Protein AF-A0A4S2FXP1-F1 (afdb_monomer_lite)

Organism: NCBI:txid1796646

Structure (mmCIF, N/CA/C/O backbone):
data_AF-A0A4S2FXP1-F1
#
_entry.id   AF-A0A4S2FXP1-F1
#
loop_
_atom_site.group_PDB
_atom_site.id
_atom_site.type_symbol
_atom_site.label_atom_id
_atom_site.label_alt_id
_atom_site.label_comp_id
_atom_site.label_asym_id
_atom_site.label_entity_id
_atom_site.label_seq_id
_atom_site.pdbx_PDB_ins_code
_atom_site.Cartn_x
_atom_site.Cartn_y
_atom_site.Cartn_z
_atom_site.occupancy
_atom_site.B_iso_or_equiv
_atom_site.auth_seq_id
_atom_site.auth_comp_id
_atom_site.auth_asym_id
_atom_site.auth_atom_id
_atom_site.pdbx_PDB_model_num
ATOM 1 N N . MET A 1 1 ? -65.876 -69.944 159.412 1.00 38.69 1 MET A N 1
ATOM 2 C CA . MET A 1 1 ? -66.124 -71.383 159.652 1.00 38.69 1 MET A CA 1
ATOM 3 C C . MET A 1 1 ? -67.218 -71.540 160.700 1.00 38.69 1 MET A C 1
ATOM 5 O O . MET A 1 1 ? -67.035 -71.087 161.816 1.00 38.69 1 MET A O 1
ATOM 9 N N . SER A 1 2 ? -68.336 -72.150 160.326 1.00 41.06 2 SER A N 1
ATOM 10 C CA . SER A 1 2 ? -69.217 -72.990 161.157 1.00 41.06 2 SER A CA 1
ATOM 11 C C . SER A 1 2 ? -70.083 -73.707 160.115 1.00 41.06 2 SER A C 1
ATOM 13 O O . SER A 1 2 ? -71.030 -73.124 159.607 1.00 41.06 2 SER A O 1
ATOM 15 N N . LEU A 1 3 ? -69.595 -74.733 159.412 1.00 50.16 3 LEU A N 1
ATOM 16 C CA . LEU A 1 3 ? -69.345 -76.133 159.806 1.00 50.16 3 LEU A CA 1
ATOM 17 C C . LEU A 1 3 ? -70.567 -76.917 160.323 1.00 50.16 3 LEU A C 1
ATOM 19 O O . LEU A 1 3 ? -70.464 -78.132 160.424 1.00 50.16 3 LEU A O 1
ATOM 23 N N . PHE A 1 4 ? -71.744 -76.296 160.492 1.00 61.59 4 PHE A N 1
ATOM 24 C CA . PHE A 1 4 ? -72.989 -77.024 160.776 1.00 61.59 4 PHE A CA 1
ATOM 25 C C . PHE A 1 4 ? -74.167 -76.448 159.978 1.00 61.59 4 PHE A C 1
ATOM 27 O O . PHE A 1 4 ? -74.648 -75.352 160.263 1.00 61.59 4 PHE A O 1
ATOM 34 N N . LYS A 1 5 ? -74.625 -77.195 158.965 1.00 62.97 5 LYS A N 1
ATOM 35 C CA . LYS A 1 5 ? -75.910 -76.973 158.288 1.00 62.97 5 LYS A CA 1
ATOM 36 C C . LYS A 1 5 ? -76.929 -77.916 158.926 1.00 62.97 5 LYS A C 1
ATOM 38 O O . LYS A 1 5 ? -76.860 -79.120 158.704 1.00 62.97 5 LYS A O 1
ATOM 43 N N . ASN A 1 6 ? -77.840 -77.358 159.719 1.00 67.88 6 ASN A N 1
ATOM 44 C CA . ASN A 1 6 ? -78.948 -78.101 160.310 1.00 67.88 6 ASN A CA 1
ATOM 45 C C . ASN A 1 6 ? -80.221 -77.797 159.521 1.00 67.88 6 ASN A C 1
ATOM 47 O O . ASN A 1 6 ? -80.670 -76.652 159.509 1.00 67.88 6 ASN A O 1
ATOM 51 N N . ASP A 1 7 ? -80.798 -78.817 158.893 1.00 77.44 7 ASP A N 1
ATOM 52 C CA . ASP A 1 7 ? -82.144 -78.734 158.331 1.00 77.44 7 ASP A CA 1
ATOM 53 C C . ASP A 1 7 ? -83.151 -79.149 159.414 1.00 77.44 7 ASP A C 1
ATOM 55 O O . ASP A 1 7 ? -83.096 -80.263 159.936 1.00 77.44 7 ASP A O 1
ATOM 59 N N . ILE A 1 8 ? -84.066 -78.243 159.769 1.00 80.69 8 ILE A N 1
ATOM 60 C CA . ILE A 1 8 ? -85.174 -78.519 160.692 1.00 80.69 8 ILE A CA 1
ATOM 61 C C . ILE A 1 8 ? -86.424 -78.760 159.848 1.00 80.69 8 ILE A C 1
ATOM 63 O O . ILE A 1 8 ? -86.896 -77.857 159.163 1.00 80.69 8 ILE A O 1
ATOM 67 N N . GLN A 1 9 ? -86.959 -79.978 159.893 1.00 80.44 9 GLN A N 1
ATOM 68 C CA . GLN A 1 9 ? -88.244 -80.318 159.281 1.00 80.44 9 GLN A CA 1
ATOM 69 C C . GLN A 1 9 ? -89.353 -80.219 160.337 1.00 80.44 9 GLN A C 1
ATOM 71 O O . GLN A 1 9 ? -89.213 -80.761 161.433 1.00 80.44 9 GLN A O 1
ATOM 76 N N . GLY A 1 10 ? -90.457 -79.544 160.003 1.00 80.56 10 GLY A N 1
ATOM 77 C CA . GLY A 1 10 ? -91.606 -79.345 160.893 1.00 80.56 10 GLY A CA 1
ATOM 78 C C . GLY A 1 10 ? -91.637 -77.972 161.571 1.00 80.56 10 GLY A C 1
ATOM 79 O O . GLY A 1 10 ? -91.183 -76.975 161.013 1.00 80.56 10 GLY A O 1
ATOM 80 N N . ASN A 1 11 ? -92.216 -77.913 162.772 1.00 84.69 11 ASN A N 1
ATOM 81 C CA . ASN A 1 11 ? -92.438 -76.658 163.487 1.00 84.69 11 ASN A CA 1
ATOM 82 C C . ASN A 1 11 ? -91.208 -76.267 164.311 1.00 84.69 11 ASN A C 1
ATOM 84 O O . ASN A 1 11 ? -90.749 -77.034 165.157 1.00 84.69 11 ASN A O 1
ATOM 88 N N . ALA A 1 12 ? -90.732 -75.040 164.119 1.00 79.25 12 ALA A N 1
ATOM 89 C CA . ALA A 1 12 ? -89.711 -74.427 164.954 1.00 79.25 12 ALA A CA 1
ATOM 90 C C . ALA A 1 12 ? -90.325 -73.254 165.728 1.00 79.25 12 ALA A C 1
ATOM 92 O O . ALA A 1 12 ? -90.723 -72.252 165.137 1.00 79.25 12 ALA A O 1
ATOM 93 N N . SER A 1 13 ? -90.381 -73.372 167.054 1.00 85.06 13 SER A N 1
ATOM 94 C CA . SER A 1 13 ? -90.835 -72.291 167.934 1.00 85.06 13 SER A CA 1
ATOM 95 C C . SER A 1 13 ? -89.634 -71.582 168.552 1.00 85.06 13 SER A C 1
ATOM 97 O O . SER A 1 13 ? -88.849 -72.194 169.274 1.00 85.06 13 SER A O 1
ATOM 99 N N . VAL A 1 14 ? -89.503 -70.279 168.296 1.00 85.25 14 VAL A N 1
ATOM 100 C CA . VAL A 1 14 ? -88.434 -69.422 168.836 1.00 85.25 14 VAL A CA 1
ATOM 101 C C . VAL A 1 14 ? -89.066 -68.365 169.743 1.00 85.25 14 VAL A C 1
ATOM 103 O O . VAL A 1 14 ? -89.925 -67.612 169.302 1.00 85.25 14 VAL A O 1
ATOM 106 N N . SER A 1 15 ? -88.667 -68.302 171.018 1.00 76.94 15 SER A N 1
ATOM 107 C CA . SER A 1 15 ? -89.387 -67.520 172.043 1.00 76.94 15 SER A CA 1
ATOM 108 C C . SER A 1 15 ? -88.981 -66.050 172.174 1.00 76.94 15 SER A C 1
ATOM 110 O O . SER A 1 15 ? -89.717 -65.279 172.784 1.00 76.94 15 SER A O 1
ATOM 112 N N . ARG A 1 16 ? -87.807 -65.654 171.664 1.00 83.19 16 ARG A N 1
ATOM 113 C CA . ARG A 1 16 ? -87.333 -64.259 171.731 1.00 83.19 16 ARG A CA 1
ATOM 114 C C . ARG A 1 16 ? -87.111 -63.661 170.354 1.00 83.19 16 ARG A C 1
ATOM 116 O O . ARG A 1 16 ? -87.951 -62.912 169.882 1.00 83.19 16 ARG A O 1
ATOM 123 N N . ASN A 1 17 ? -85.976 -63.979 169.732 1.00 84.81 17 ASN A N 1
ATOM 124 C CA . ASN A 1 17 ? -85.523 -63.305 168.521 1.00 84.81 17 ASN A CA 1
ATOM 125 C C . ASN A 1 17 ? -85.095 -64.321 167.465 1.00 84.81 17 ASN A C 1
ATOM 127 O O . ASN A 1 17 ? -84.364 -65.264 167.767 1.00 84.81 17 ASN A O 1
ATOM 131 N N . LEU A 1 18 ? -85.495 -64.061 166.225 1.00 87.38 18 LEU A N 1
ATOM 132 C CA . LEU A 1 18 ? -84.962 -64.700 165.031 1.00 87.38 18 LEU A CA 1
ATOM 133 C C . LEU A 1 18 ? -84.178 -63.640 164.248 1.00 87.38 18 LEU A C 1
ATOM 135 O O . LEU A 1 18 ? -84.731 -62.594 163.922 1.00 87.38 18 LEU A O 1
ATOM 139 N N . ASN A 1 19 ? -82.900 -63.895 163.961 1.00 86.69 19 ASN A N 1
ATOM 140 C CA . ASN A 1 19 ? -82.079 -63.027 163.116 1.00 86.69 19 ASN A CA 1
ATOM 141 C C . ASN A 1 19 ? -81.589 -63.823 161.902 1.00 86.69 19 ASN A C 1
ATOM 143 O O . ASN A 1 19 ? -80.969 -64.873 162.070 1.00 86.69 19 ASN A O 1
ATOM 147 N N . VAL A 1 20 ? -81.867 -63.331 160.693 1.00 87.38 20 VAL A N 1
ATOM 148 C CA . VAL A 1 20 ? -81.511 -63.994 159.431 1.00 87.38 20 VAL A CA 1
ATOM 149 C C . VAL A 1 20 ? -80.472 -63.136 158.715 1.00 87.38 20 VAL A C 1
ATOM 151 O O . VAL A 1 20 ? -80.785 -62.075 158.190 1.00 87.38 20 VAL A O 1
ATOM 154 N N . GLY A 1 21 ? -79.217 -63.590 158.704 1.00 78.31 21 GLY A N 1
ATOM 155 C CA . GLY A 1 21 ? -78.070 -62.857 158.144 1.00 78.31 21 GLY A CA 1
ATOM 156 C C . GLY A 1 21 ? -77.942 -62.904 156.615 1.00 78.31 21 GLY A C 1
ATOM 157 O O . GLY A 1 21 ? -76.843 -62.742 156.097 1.00 78.31 21 GLY A O 1
ATOM 158 N N . GLY A 1 22 ? -79.032 -63.173 155.898 1.00 82.31 22 GLY A N 1
ATOM 159 C CA . GLY A 1 22 ? -79.064 -63.332 154.444 1.00 82.31 22 GLY A CA 1
ATOM 160 C C . GLY A 1 22 ? -80.477 -63.136 153.898 1.00 82.31 22 GLY A C 1
ATOM 161 O O . GLY A 1 22 ? -81.271 -62.396 154.475 1.00 82.31 22 GLY A O 1
ATOM 162 N N . HIS A 1 23 ? -80.810 -63.809 152.796 1.00 84.38 23 HIS A N 1
ATOM 163 C CA . HIS A 1 23 ? -82.160 -63.761 152.235 1.00 84.38 23 HIS A CA 1
ATOM 164 C C . HIS A 1 23 ? -83.117 -64.655 153.032 1.00 84.38 23 HIS A C 1
ATOM 166 O O . HIS A 1 23 ? -82.847 -65.837 153.235 1.00 84.38 23 HIS A O 1
ATOM 172 N N . ALA A 1 24 ? -84.251 -64.096 153.450 1.00 86.19 24 ALA A N 1
ATOM 173 C CA . ALA A 1 24 ? -85.390 -64.864 153.931 1.00 86.19 24 ALA A CA 1
ATOM 174 C C . ALA A 1 24 ? -86.398 -64.983 152.786 1.00 86.19 24 ALA A C 1
ATOM 176 O O . ALA A 1 24 ? -86.831 -63.966 152.247 1.00 86.19 24 ALA A O 1
ATOM 177 N N . ASN A 1 25 ? -86.764 -66.209 152.416 1.00 87.00 25 ASN A N 1
ATOM 178 C CA . ASN A 1 25 ? -87.875 -66.449 151.505 1.00 87.00 25 ASN A CA 1
ATOM 179 C C . ASN A 1 25 ? -89.008 -67.143 152.272 1.00 87.00 25 ASN A C 1
ATOM 181 O O . ASN A 1 25 ? -88.791 -68.200 152.866 1.00 87.00 25 ASN A O 1
ATOM 185 N N . VAL A 1 26 ? -90.197 -66.542 152.267 1.00 87.81 26 VAL A N 1
ATOM 186 C CA . VAL A 1 26 ? -91.414 -67.075 152.891 1.00 87.81 26 VAL A CA 1
ATOM 187 C C . VAL A 1 26 ? -92.410 -67.320 151.764 1.00 87.81 26 VAL A C 1
ATOM 189 O O . VAL A 1 26 ? -93.008 -66.385 151.250 1.00 87.81 26 VAL A O 1
ATOM 192 N N . ASN A 1 27 ? -92.573 -68.577 151.351 1.00 85.88 27 ASN A N 1
ATOM 193 C CA . ASN A 1 27 ? -93.452 -68.940 150.226 1.00 85.88 27 ASN A CA 1
ATOM 194 C C . ASN A 1 27 ? -94.935 -69.087 150.630 1.00 85.88 27 ASN A C 1
ATOM 196 O O . ASN A 1 27 ? -95.727 -69.652 149.882 1.00 85.88 27 ASN A O 1
ATOM 200 N N . GLY A 1 28 ? -95.298 -68.632 151.827 1.00 84.62 28 GLY A N 1
ATOM 201 C CA . GLY A 1 28 ? -96.662 -68.641 152.348 1.00 84.62 28 GLY A CA 1
ATOM 202 C C . GLY A 1 28 ? -96.983 -67.316 153.030 1.00 84.62 28 GLY A C 1
ATOM 203 O O . GLY A 1 28 ? -96.276 -66.326 152.841 1.00 84.62 28 GLY A O 1
ATOM 204 N N . ASP A 1 29 ? -98.025 -67.303 153.854 1.00 82.38 29 ASP A N 1
ATOM 205 C CA . ASP A 1 29 ? -98.431 -66.088 154.554 1.00 82.38 29 ASP A CA 1
ATOM 206 C C . ASP A 1 29 ? -97.478 -65.756 155.708 1.00 82.38 29 ASP A C 1
ATOM 208 O O . ASP A 1 29 ? -97.129 -66.608 156.530 1.00 82.38 29 ASP A O 1
ATOM 212 N N . ALA A 1 30 ? -97.094 -64.485 155.803 1.00 85.88 30 ALA A N 1
ATOM 213 C CA . ALA A 1 30 ? -96.403 -63.943 156.962 1.00 85.88 30 ALA A CA 1
ATOM 214 C C . ALA A 1 30 ? -97.390 -63.113 157.788 1.00 85.88 30 ALA A C 1
ATOM 216 O O . ALA A 1 30 ? -97.830 -62.045 157.363 1.00 85.88 30 ALA A O 1
ATOM 217 N N . LEU A 1 31 ? -97.719 -63.583 158.991 1.00 86.00 31 LEU A N 1
ATOM 218 C CA . LEU A 1 31 ? -98.449 -62.778 159.965 1.00 86.00 31 LEU A CA 1
ATOM 219 C C . LEU A 1 31 ? -97.452 -61.991 160.817 1.00 86.00 31 LEU A C 1
ATOM 221 O O . LEU A 1 31 ? -96.681 -62.567 161.584 1.00 86.00 31 LEU A O 1
ATOM 225 N N . ILE A 1 32 ? -97.493 -60.665 160.702 1.00 85.69 32 ILE A N 1
ATOM 226 C CA . ILE A 1 32 ? -96.667 -59.750 161.490 1.00 85.69 32 ILE A CA 1
ATOM 227 C C . ILE A 1 32 ? -97.615 -58.936 162.370 1.00 85.69 32 ILE A C 1
ATOM 229 O O . ILE A 1 32 ? -98.275 -58.016 161.902 1.00 85.69 32 ILE A O 1
ATOM 233 N N . ASN A 1 33 ? -97.704 -59.299 163.651 1.00 83.19 33 ASN A N 1
ATOM 234 C CA . ASN A 1 33 ? -98.653 -58.682 164.593 1.00 83.19 33 ASN A CA 1
ATOM 235 C C . ASN A 1 33 ? -98.275 -57.256 165.022 1.00 83.19 33 ASN A C 1
ATOM 237 O O . ASN A 1 33 ? -99.075 -56.560 165.643 1.00 83.19 33 ASN A O 1
ATOM 241 N N . HIS A 1 34 ? -97.047 -56.833 164.733 1.00 86.06 34 HIS A N 1
ATOM 242 C CA . HIS A 1 34 ? -96.516 -55.538 165.137 1.00 86.06 34 HIS A CA 1
ATOM 243 C C . HIS A 1 34 ? -95.885 -54.824 163.939 1.00 86.06 34 HIS A C 1
ATOM 245 O O . HIS A 1 34 ? -96.282 -55.016 162.792 1.00 86.06 34 HIS A O 1
ATOM 251 N N . ASN A 1 35 ? -94.913 -53.962 164.204 1.00 84.06 35 ASN A N 1
ATOM 252 C CA . ASN A 1 35 ? -94.332 -53.099 163.195 1.00 84.06 35 ASN A CA 1
ATOM 253 C C . ASN A 1 35 ? -93.425 -53.895 162.251 1.00 84.06 35 ASN A C 1
ATOM 255 O O . ASN A 1 35 ? -92.503 -54.582 162.693 1.00 84.06 35 ASN A O 1
ATOM 259 N N . LEU A 1 36 ? -93.650 -53.731 160.949 1.00 89.94 36 LEU A N 1
ATOM 260 C CA . LEU A 1 36 ? -92.699 -54.096 159.907 1.00 89.94 36 LEU A CA 1
ATOM 261 C C . LEU A 1 36 ? -91.926 -52.839 159.496 1.00 89.94 36 LEU A C 1
ATOM 263 O O . LEU A 1 36 ? -92.526 -51.840 159.105 1.00 89.94 36 LEU A O 1
ATOM 267 N N . VAL A 1 37 ? -90.597 -52.889 159.560 1.00 84.75 37 VAL A N 1
ATOM 268 C CA . VAL A 1 37 ? -89.719 -51.823 159.060 1.00 84.75 37 VAL A CA 1
ATOM 269 C C . VAL A 1 37 ? -88.895 -52.377 157.906 1.00 84.75 37 VAL A C 1
ATOM 271 O O . VAL A 1 37 ? -88.124 -53.317 158.090 1.00 84.75 37 VAL A O 1
ATOM 274 N N . VAL A 1 38 ? -89.029 -51.770 156.726 1.00 89.12 38 VAL A N 1
ATOM 275 C CA . VAL A 1 38 ? -88.253 -52.111 155.527 1.00 89.12 38 VAL A CA 1
ATOM 276 C C . VAL A 1 38 ? -87.312 -50.947 155.234 1.00 89.12 38 VAL A C 1
ATOM 278 O O . VAL A 1 38 ? -87.761 -49.848 154.932 1.00 89.12 38 VAL A O 1
ATOM 281 N N . LYS A 1 39 ? -85.997 -51.165 155.357 1.00 86.00 39 LYS A N 1
ATOM 282 C CA . LYS A 1 39 ? -84.986 -50.131 155.045 1.00 86.00 39 LYS A CA 1
ATOM 283 C C . LYS A 1 39 ? -84.715 -49.972 153.545 1.00 86.00 39 LYS A C 1
ATOM 285 O O . LYS A 1 39 ? -84.032 -49.033 153.152 1.00 86.00 39 LYS A O 1
ATOM 290 N N . GLY A 1 40 ? -85.189 -50.919 152.740 1.00 85.19 40 GLY A N 1
ATOM 291 C CA . GLY A 1 40 ? -85.131 -50.878 151.284 1.00 85.19 40 GLY A CA 1
ATOM 292 C C . GLY A 1 40 ? -86.495 -50.563 150.679 1.00 85.19 40 GLY A C 1
ATOM 293 O O . GLY A 1 40 ? -87.296 -49.831 151.253 1.00 85.19 40 GLY A O 1
ATOM 294 N N . TRP A 1 41 ? -86.760 -51.161 149.525 1.00 78.75 41 TRP A N 1
ATOM 295 C CA . TRP A 1 41 ? -88.004 -50.972 148.790 1.00 78.75 41 TRP A CA 1
ATOM 296 C C . TRP A 1 41 ? -89.014 -52.057 149.182 1.00 78.75 41 TRP A C 1
ATOM 298 O O . TRP A 1 41 ? -88.667 -53.237 149.222 1.00 78.75 41 TRP A O 1
ATOM 308 N N . LEU A 1 42 ? -90.252 -51.652 149.483 1.00 84.81 42 LEU A N 1
ATOM 309 C CA . LEU A 1 42 ? -91.399 -52.550 149.617 1.00 84.81 42 LEU A CA 1
ATOM 310 C C . LEU A 1 42 ? -92.213 -52.457 148.327 1.00 84.81 42 LEU A C 1
ATOM 312 O O . LEU A 1 42 ? -92.951 -51.494 148.132 1.00 84.81 42 LEU A O 1
ATOM 316 N N . ASP A 1 43 ? -92.070 -53.448 147.455 1.00 83.00 43 ASP A N 1
ATOM 317 C CA . ASP A 1 43 ? -92.964 -53.598 146.311 1.00 83.00 43 ASP A CA 1
ATOM 318 C C . ASP A 1 43 ? -94.235 -54.324 146.771 1.00 83.00 43 ASP A C 1
ATOM 320 O O . ASP A 1 43 ? -94.217 -55.515 147.090 1.00 83.00 43 ASP A O 1
ATOM 324 N N . ALA A 1 44 ? -95.326 -53.571 146.899 1.00 79.75 44 ALA A N 1
ATOM 325 C CA . ALA A 1 44 ? -96.615 -54.067 147.364 1.00 79.75 44 ALA A CA 1
ATOM 326 C C . ALA A 1 44 ? -97.744 -53.490 146.491 1.00 79.75 44 ALA A C 1
ATOM 328 O O . ALA A 1 44 ? -98.414 -52.538 146.904 1.00 79.75 44 ALA A O 1
ATOM 329 N N . PRO A 1 45 ? -98.005 -54.078 145.305 1.00 70.25 45 PRO A N 1
ATOM 330 C CA . PRO A 1 45 ? -98.973 -53.557 144.332 1.00 70.25 45 PRO A CA 1
ATOM 331 C C . PRO A 1 45 ? -100.395 -53.392 144.885 1.00 70.25 45 PRO A C 1
ATOM 333 O O . PRO A 1 45 ? -101.172 -52.584 144.391 1.00 70.25 45 PRO A O 1
ATOM 336 N N . ASN A 1 46 ? -100.731 -54.139 145.940 1.00 75.94 46 ASN A N 1
ATOM 337 C CA . ASN A 1 46 ? -102.042 -54.130 146.586 1.00 75.94 46 ASN A CA 1
ATOM 338 C C . ASN A 1 46 ? -102.010 -53.553 148.013 1.00 75.94 46 ASN A C 1
ATOM 340 O O . ASN A 1 46 ? -102.818 -53.944 148.863 1.00 75.94 46 ASN A O 1
ATOM 344 N N . ILE A 1 47 ? -101.081 -52.635 148.310 1.00 76.75 47 ILE A N 1
ATOM 345 C CA . ILE A 1 47 ? -101.031 -51.980 149.620 1.00 76.75 47 ILE A CA 1
ATOM 346 C C . ILE A 1 47 ? -102.255 -51.079 149.833 1.00 76.75 47 ILE A C 1
ATOM 348 O O . ILE A 1 47 ? -102.601 -50.227 149.015 1.00 76.75 47 ILE A O 1
ATOM 352 N N . LYS A 1 48 ? -102.942 -51.249 150.963 1.00 71.88 48 LYS A N 1
ATOM 353 C CA . LYS A 1 48 ? -104.132 -50.457 151.304 1.00 71.88 48 LYS A CA 1
ATOM 354 C C . LYS A 1 48 ? -103.733 -49.240 152.156 1.00 71.88 48 LYS A C 1
ATOM 356 O O . LYS A 1 48 ? -103.870 -49.285 153.373 1.00 71.88 48 LYS A O 1
ATOM 361 N N . GLY A 1 49 ? -103.226 -48.170 151.523 1.00 75.69 49 GLY A N 1
ATOM 362 C CA . GLY A 1 49 ? -102.830 -46.899 152.176 1.00 75.69 49 GLY A CA 1
ATOM 363 C C . GLY A 1 49 ? -103.871 -45.761 152.069 1.00 75.69 49 GLY A C 1
ATOM 364 O O . GLY A 1 49 ? -104.855 -45.939 151.355 1.00 75.69 49 GLY A O 1
ATOM 365 N N . PRO A 1 50 ? -103.712 -44.606 152.756 1.00 82.12 50 PRO A N 1
ATOM 366 C CA . PRO A 1 50 ? -104.726 -43.538 152.772 1.00 82.12 50 PRO A CA 1
ATOM 367 C C . PRO A 1 50 ? -104.819 -42.692 151.489 1.00 82.12 50 PRO A C 1
ATOM 369 O O . PRO A 1 50 ? -105.926 -42.415 151.030 1.00 82.12 50 PRO A O 1
ATOM 372 N N . LEU A 1 51 ? -103.691 -42.307 150.878 1.00 84.50 51 LEU A N 1
ATOM 373 C CA . LEU A 1 51 ? -103.689 -41.580 149.601 1.00 84.50 51 LEU A CA 1
ATOM 374 C C . LEU A 1 51 ? -104.032 -42.536 148.454 1.00 84.50 51 LEU A C 1
ATOM 376 O O . LEU A 1 51 ? -103.452 -43.616 148.349 1.00 84.50 51 LEU A O 1
ATOM 380 N N . LYS A 1 52 ? -104.968 -42.134 147.596 1.00 88.56 52 LYS A N 1
ATOM 381 C CA . LYS A 1 52 ? -105.433 -42.939 146.461 1.00 88.56 52 LYS A CA 1
ATOM 382 C C . LYS A 1 52 ? -104.755 -42.609 145.136 1.00 88.56 52 LYS A C 1
ATOM 384 O O . LYS A 1 52 ? -104.765 -43.447 144.247 1.00 88.56 52 LYS A O 1
ATOM 389 N N . GLY A 1 53 ? -104.156 -41.426 145.010 1.00 86.06 53 GLY A N 1
ATOM 390 C CA . GLY A 1 53 ? -103.508 -40.965 143.777 1.00 86.06 53 GLY A CA 1
ATOM 391 C C . GLY A 1 53 ? -104.302 -39.882 143.043 1.00 86.06 53 GLY A C 1
ATOM 392 O O . GLY A 1 53 ? -105.195 -39.271 143.631 1.00 86.06 53 GLY A O 1
ATOM 393 N N . LEU A 1 54 ? -103.926 -39.627 141.783 1.00 86.31 54 LEU A N 1
ATOM 394 C CA . LEU A 1 54 ? -104.558 -38.651 140.890 1.00 86.31 54 LEU A CA 1
ATOM 395 C C . LEU A 1 54 ? -105.557 -39.351 139.965 1.00 86.31 54 LEU A C 1
ATOM 397 O O . LEU A 1 54 ? -105.200 -40.275 139.237 1.00 86.31 54 LEU A O 1
ATOM 401 N N . TYR A 1 55 ? -106.794 -38.878 139.979 1.00 90.94 55 TYR A N 1
ATOM 402 C CA . TYR A 1 55 ? -107.895 -39.388 139.178 1.00 90.94 55 TYR A CA 1
ATOM 403 C C . TYR A 1 55 ? -108.384 -38.313 138.225 1.00 90.94 55 TYR A C 1
ATOM 405 O O . TYR A 1 55 ? -108.439 -37.142 138.571 1.00 90.94 55 TYR A O 1
ATOM 413 N N . ALA A 1 56 ? -108.793 -38.707 137.024 1.00 86.75 56 ALA A N 1
ATOM 414 C CA . ALA A 1 56 ? -109.309 -37.756 136.041 1.00 86.75 56 ALA A CA 1
ATOM 415 C C . ALA A 1 56 ? -110.622 -37.076 136.486 1.00 86.75 56 ALA A C 1
ATOM 417 O O . ALA A 1 56 ? -110.915 -35.959 136.071 1.00 86.75 56 ALA A O 1
ATOM 418 N N . SER A 1 57 ? -111.422 -37.750 137.320 1.00 89.25 57 SER A N 1
ATOM 419 C CA . SER A 1 57 ? -112.758 -37.304 137.731 1.00 89.25 57 SER A CA 1
ATOM 420 C C . SER A 1 57 ? -113.169 -37.928 139.068 1.00 89.25 57 SER A C 1
ATOM 422 O O . SER A 1 57 ? -112.615 -38.953 139.471 1.00 89.25 57 SER A O 1
ATOM 424 N N . GLU A 1 58 ? -114.164 -37.346 139.738 1.00 90.31 58 GLU A N 1
ATOM 425 C CA . GLU A 1 58 ? -114.747 -37.926 140.956 1.00 90.31 58 GLU A CA 1
ATOM 426 C C . GLU A 1 58 ? -115.371 -39.302 140.679 1.00 90.31 58 GLU A C 1
ATOM 428 O O . GLU A 1 58 ? -115.242 -40.225 141.488 1.00 90.31 58 GLU A O 1
ATOM 433 N N . ASP A 1 59 ? -115.977 -39.473 139.503 1.00 89.19 59 ASP A N 1
ATOM 434 C CA . ASP A 1 59 ? -116.595 -40.733 139.094 1.00 89.19 59 ASP A CA 1
ATOM 435 C C . ASP A 1 59 ? -115.565 -41.858 139.002 1.00 89.19 59 ASP A C 1
ATOM 437 O O . ASP A 1 59 ? -115.788 -42.956 139.514 1.00 89.19 59 ASP A O 1
ATOM 441 N N . SER A 1 60 ? -114.400 -41.590 138.407 1.00 89.25 60 SER A N 1
ATOM 442 C CA . SER A 1 60 ? -113.340 -42.595 138.305 1.00 89.25 60 SER A CA 1
ATOM 443 C C . SER A 1 60 ? -112.709 -42.917 139.660 1.00 89.25 60 SER A C 1
ATOM 445 O O . SER A 1 60 ? -112.396 -44.080 139.924 1.00 89.25 60 SER A O 1
ATOM 447 N N . LEU A 1 61 ? -112.595 -41.929 140.551 1.00 90.88 61 LEU A N 1
ATOM 448 C CA . LEU A 1 61 ? -112.179 -42.149 141.936 1.00 90.88 61 LEU A CA 1
ATOM 449 C C . LEU A 1 61 ? -113.179 -43.040 142.691 1.00 90.88 61 LEU A C 1
ATOM 451 O O . LEU A 1 61 ? -112.789 -43.991 143.374 1.00 90.88 61 LEU A O 1
ATOM 455 N N . THR A 1 62 ? -114.472 -42.764 142.541 1.00 89.12 62 THR A N 1
ATOM 456 C CA . THR A 1 62 ? -115.546 -43.497 143.222 1.00 89.12 62 THR A CA 1
ATOM 457 C C . THR A 1 62 ? -115.718 -44.906 142.656 1.00 89.12 62 THR A C 1
ATOM 459 O O . THR A 1 62 ? -115.941 -45.845 143.416 1.00 89.12 62 THR A O 1
ATOM 462 N N . ALA A 1 63 ? -115.534 -45.096 141.347 1.00 88.06 63 ALA A N 1
ATOM 463 C CA . ALA A 1 63 ? -115.538 -46.414 140.714 1.00 88.06 63 ALA A CA 1
ATOM 464 C C . ALA A 1 63 ? -114.354 -47.278 141.171 1.00 88.06 63 ALA A C 1
ATOM 466 O O . ALA A 1 63 ? -114.518 -48.471 141.425 1.00 88.06 63 ALA A O 1
ATOM 467 N N . ALA A 1 64 ? -113.171 -46.676 141.315 1.00 85.12 64 ALA A N 1
ATOM 468 C CA . ALA A 1 64 ? -111.995 -47.373 141.826 1.00 85.12 64 ALA A CA 1
ATOM 469 C C . ALA A 1 64 ? -112.141 -47.730 143.316 1.00 85.12 64 ALA A C 1
ATOM 471 O O . ALA A 1 64 ? -111.701 -48.797 143.751 1.00 85.12 64 ALA A O 1
ATOM 472 N N . TYR A 1 65 ? -112.793 -46.864 144.097 1.00 87.94 65 TYR A N 1
ATOM 473 C CA . TYR A 1 65 ? -112.993 -47.045 145.534 1.00 87.94 65 TYR A CA 1
ATOM 474 C C . TYR A 1 65 ? -114.457 -46.842 145.943 1.00 87.94 65 TYR A C 1
ATOM 476 O O . TYR A 1 65 ? -114.781 -45.836 146.581 1.00 87.94 65 TYR A O 1
ATOM 484 N N . PRO A 1 66 ? -115.332 -47.828 145.659 1.00 85.12 66 PRO A N 1
ATOM 485 C CA . PRO A 1 66 ? -116.777 -47.714 145.881 1.00 85.12 66 PRO A CA 1
ATOM 486 C C . PRO A 1 66 ? -117.184 -47.783 147.358 1.00 85.12 66 PRO A C 1
ATOM 488 O O . PRO A 1 66 ? -118.304 -47.432 147.718 1.00 85.12 66 PRO A O 1
ATOM 491 N N . ARG A 1 67 ? -116.288 -48.252 148.235 1.00 84.88 67 ARG A N 1
ATOM 492 C CA . ARG A 1 67 ? -116.464 -48.248 149.697 1.00 84.88 67 ARG A CA 1
ATOM 493 C C . ARG A 1 67 ? -115.291 -47.516 150.344 1.00 84.88 67 ARG A C 1
ATOM 495 O O . ARG A 1 67 ? -114.389 -48.170 150.877 1.00 84.88 67 ARG A O 1
ATOM 502 N N . PRO A 1 68 ? -115.242 -46.181 150.226 1.00 86.69 68 PRO A N 1
ATOM 503 C CA . PRO A 1 68 ? -114.116 -45.420 150.724 1.00 86.69 68 PRO A CA 1
ATOM 504 C C . PRO A 1 68 ? -114.132 -45.359 152.255 1.00 86.69 68 PRO A C 1
ATOM 506 O O . PRO A 1 68 ? -115.187 -45.253 152.882 1.00 86.69 68 PRO A O 1
ATOM 509 N N . MET A 1 69 ? -112.950 -45.454 152.865 1.00 83.88 69 MET A N 1
ATOM 510 C CA . MET A 1 69 ? -112.803 -45.459 154.322 1.00 83.88 69 MET A CA 1
ATOM 511 C C . MET A 1 69 ? -112.412 -44.076 154.850 1.00 83.88 69 MET A C 1
ATOM 513 O O . MET A 1 69 ? -111.678 -43.354 154.168 1.00 83.88 69 MET A O 1
ATOM 517 N N . PRO A 1 70 ? -112.847 -43.716 156.071 1.00 83.75 70 PRO A N 1
ATOM 518 C CA . PRO A 1 70 ? -112.409 -42.488 156.724 1.00 83.75 70 PRO A CA 1
ATOM 519 C C . PRO A 1 70 ? -110.881 -42.350 156.726 1.00 83.75 70 PRO A C 1
ATOM 521 O O . PRO A 1 70 ? -110.159 -43.311 156.989 1.00 83.75 70 PRO A O 1
ATOM 524 N N . GLY A 1 71 ? -110.397 -41.144 156.427 1.00 82.44 71 GLY A N 1
ATOM 525 C CA . GLY A 1 71 ? -108.968 -40.824 156.366 1.00 82.44 71 GLY A CA 1
ATOM 526 C C . GLY A 1 71 ? -108.322 -41.007 154.992 1.00 82.44 71 GLY A C 1
ATOM 527 O O . GLY A 1 71 ? -107.165 -40.628 154.821 1.00 82.44 71 GLY A O 1
ATOM 528 N N . TRP A 1 72 ? -109.034 -41.546 153.998 1.00 89.56 72 TRP A N 1
ATOM 529 C CA . TRP A 1 72 ? -108.529 -41.558 152.626 1.00 89.56 72 TRP A CA 1
ATOM 530 C C . TRP A 1 72 ? -108.677 -40.193 151.949 1.00 89.56 72 TRP A C 1
ATOM 532 O O . TRP A 1 72 ? -109.633 -39.456 152.199 1.00 89.56 72 TRP A O 1
ATOM 542 N N . PHE A 1 73 ? -107.735 -39.880 151.060 1.00 91.56 73 PHE A N 1
ATOM 543 C CA . PHE A 1 73 ? -107.785 -38.693 150.206 1.00 91.56 73 PHE A CA 1
ATOM 544 C C . PHE A 1 73 ? -107.203 -38.983 148.816 1.00 91.56 73 PHE A C 1
ATOM 546 O O . PHE A 1 73 ? -106.479 -39.964 148.630 1.00 91.56 73 PHE A O 1
ATOM 553 N N . ALA A 1 74 ? -107.547 -38.161 147.832 1.00 90.31 74 ALA A N 1
ATOM 554 C CA . ALA A 1 74 ? -107.148 -38.284 146.436 1.00 90.31 74 ALA A CA 1
ATOM 555 C C . ALA A 1 74 ? -107.027 -36.900 145.790 1.00 90.31 74 ALA A C 1
ATOM 557 O O . ALA A 1 74 ? -107.575 -35.920 146.294 1.00 90.31 74 ALA A O 1
ATOM 558 N N . LEU A 1 75 ? -106.338 -36.836 144.658 1.00 90.62 75 LEU A N 1
ATOM 559 C CA . LEU A 1 75 ? -106.369 -35.683 143.768 1.00 90.62 75 LEU A CA 1
ATOM 560 C C . LEU A 1 75 ? -107.283 -36.011 142.590 1.00 90.62 75 LEU A C 1
ATOM 562 O O . LEU A 1 75 ? -107.271 -37.136 142.096 1.00 90.62 75 LEU A O 1
ATOM 566 N N . VAL A 1 76 ? -108.063 -35.042 142.136 1.00 91.00 76 VAL A N 1
ATOM 567 C CA . VAL A 1 76 ? -109.005 -35.178 141.034 1.00 91.00 76 VAL A CA 1
ATOM 568 C C . VAL A 1 76 ? -108.802 -34.028 140.056 1.00 91.00 76 VAL A C 1
ATOM 570 O O . VAL A 1 76 ? -108.908 -32.856 140.403 1.00 91.00 76 VAL A O 1
ATOM 573 N N . GLY A 1 77 ? -108.475 -34.362 138.818 1.00 86.88 77 GLY A N 1
ATOM 574 C CA . GLY A 1 77 ? -108.205 -33.418 137.746 1.00 86.88 77 GLY A CA 1
ATOM 575 C C . GLY A 1 77 ? -107.263 -34.020 136.711 1.00 86.88 77 GLY A C 1
ATOM 576 O O . GLY A 1 77 ? -106.503 -34.944 136.991 1.00 86.88 77 GLY A O 1
ATOM 577 N N . ASN A 1 78 ? -107.302 -33.483 135.494 1.00 84.75 78 ASN A N 1
ATOM 578 C CA . ASN A 1 78 ? -106.509 -34.013 134.379 1.00 84.75 78 ASN A CA 1
ATOM 579 C C . ASN A 1 78 ? -105.038 -33.565 134.395 1.00 84.75 78 ASN A C 1
ATOM 581 O O . ASN A 1 78 ? -104.217 -34.145 133.693 1.00 84.75 78 ASN A O 1
ATOM 585 N N . THR A 1 79 ? -104.701 -32.529 135.163 1.00 79.75 79 THR A N 1
ATOM 586 C CA . THR A 1 79 ? -103.345 -31.977 135.267 1.00 79.75 79 THR A CA 1
ATOM 587 C C . THR A 1 79 ? -103.117 -31.410 136.661 1.00 79.75 79 THR A C 1
ATOM 589 O O . THR A 1 79 ? -104.075 -31.091 137.365 1.00 79.75 79 THR A O 1
ATOM 592 N N . LEU A 1 80 ? -101.853 -31.257 137.050 1.00 79.94 80 LEU A N 1
ATOM 593 C CA . LEU A 1 80 ? -101.498 -30.465 138.218 1.00 79.94 80 LEU A CA 1
ATOM 594 C C . LEU A 1 80 ? -101.490 -28.966 137.856 1.00 79.94 80 LEU A C 1
ATOM 596 O O . LEU A 1 80 ? -101.079 -28.617 136.745 1.00 79.94 80 LEU A O 1
ATOM 600 N N . PRO A 1 81 ? -101.928 -28.086 138.767 1.00 85.50 81 PRO A N 1
ATOM 601 C CA . PRO A 1 81 ? -102.494 -28.421 140.068 1.00 85.50 81 PRO A CA 1
ATOM 602 C C . PRO A 1 81 ? -103.954 -28.922 139.983 1.00 85.50 81 PRO A C 1
ATOM 604 O O . PRO A 1 81 ? -104.792 -28.332 139.302 1.00 85.50 81 PRO A O 1
ATOM 607 N N . ALA A 1 82 ? -104.254 -30.019 140.688 1.00 86.75 82 ALA A N 1
ATOM 608 C CA . ALA A 1 82 ? -105.547 -30.723 140.649 1.00 86.75 82 ALA A CA 1
ATOM 609 C C . ALA A 1 82 ? -106.362 -30.522 141.940 1.00 86.75 82 ALA A C 1
ATOM 611 O O . ALA A 1 82 ? -105.778 -30.190 142.973 1.00 86.75 82 ALA A O 1
ATOM 612 N N . ASP A 1 83 ? -107.686 -30.737 141.887 1.00 91.31 83 ASP A N 1
ATOM 613 C CA . ASP A 1 83 ? -108.582 -30.617 143.051 1.00 91.31 83 ASP A CA 1
ATOM 614 C C . ASP A 1 83 ? -108.312 -31.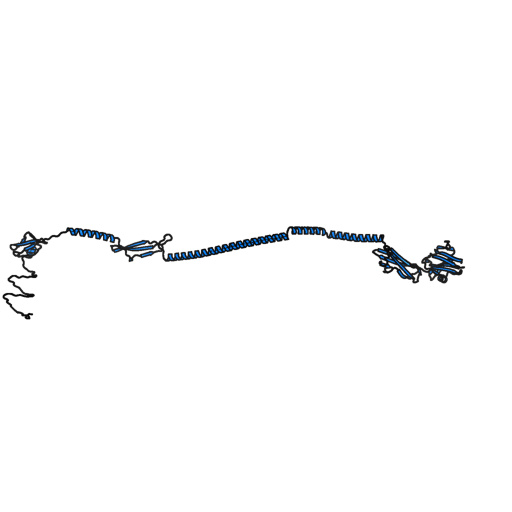705 144.083 1.00 91.31 83 ASP A C 1
ATOM 616 O O . ASP A 1 83 ? -108.098 -32.861 143.733 1.00 91.31 83 ASP A O 1
ATOM 620 N N . VAL A 1 84 ? -108.373 -31.375 145.368 1.00 89.44 84 VAL A N 1
ATOM 621 C CA . VAL A 1 84 ? -108.214 -32.371 146.435 1.00 89.44 84 VAL A CA 1
ATOM 622 C C . VAL A 1 84 ? -109.582 -32.888 146.898 1.00 89.44 84 VAL A C 1
ATOM 624 O O . VAL A 1 84 ? -110.482 -32.113 147.214 1.00 89.44 84 VAL A O 1
ATOM 627 N N . TYR A 1 85 ? -109.741 -34.213 146.960 1.00 90.88 85 TYR A N 1
ATOM 628 C CA . TYR A 1 85 ? -110.928 -34.912 147.470 1.00 90.88 85 TYR A CA 1
ATOM 629 C C . TYR A 1 85 ? -110.564 -35.748 148.701 1.00 90.88 85 TYR A C 1
ATOM 631 O O . TYR A 1 85 ? -109.518 -36.396 148.733 1.00 90.88 85 TYR A O 1
ATOM 639 N N . ARG A 1 86 ? -111.432 -35.784 149.717 1.00 91.88 86 ARG A N 1
ATOM 640 C CA . ARG A 1 86 ? -111.246 -36.574 150.949 1.00 91.88 86 ARG A CA 1
ATOM 641 C C . ARG A 1 86 ? -112.508 -37.333 151.338 1.00 91.88 86 ARG A C 1
ATOM 643 O O . ARG A 1 86 ? -113.605 -36.942 150.962 1.00 91.88 86 ARG A O 1
ATOM 650 N N . VAL A 1 87 ? -112.366 -38.415 152.096 1.00 88.50 87 VAL A N 1
ATOM 651 C CA . VAL A 1 87 ? -113.515 -39.233 152.513 1.00 88.50 87 VAL A CA 1
ATOM 652 C C . VAL A 1 87 ? -114.116 -38.739 153.823 1.00 88.50 87 VAL A C 1
ATOM 654 O O . VAL A 1 87 ? -113.428 -38.713 154.844 1.00 88.50 87 VAL A O 1
ATOM 657 N N . GLU A 1 88 ? -115.423 -38.474 153.824 1.00 85.38 88 GLU A N 1
ATOM 658 C CA . GLU A 1 88 ? -116.232 -38.185 155.014 1.00 85.38 88 GLU A CA 1
ATOM 659 C C . GLU A 1 88 ? -117.566 -38.948 154.960 1.00 85.38 88 GLU A C 1
ATOM 661 O O . GLU A 1 88 ? -118.183 -39.091 153.906 1.00 85.38 88 GLU A O 1
ATOM 666 N N . GLY A 1 8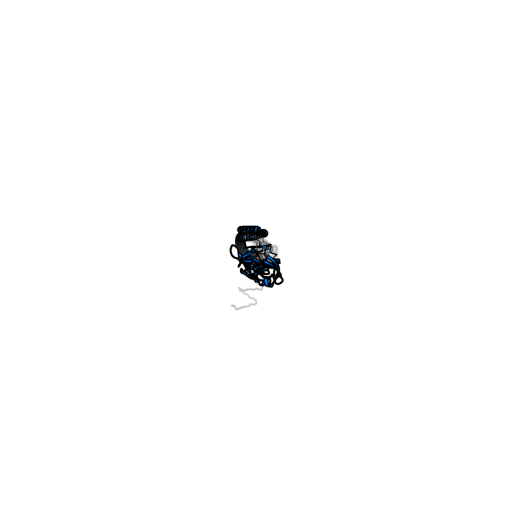9 ? -118.008 -39.514 156.092 1.00 82.88 89 GLY A N 1
ATOM 667 C CA . GLY A 1 89 ? -119.269 -40.272 156.165 1.00 82.88 89 GLY A CA 1
ATOM 668 C C . GLY A 1 89 ? -119.349 -41.504 155.247 1.00 82.88 89 GLY A C 1
ATOM 669 O O . GLY A 1 89 ? -120.445 -41.957 154.926 1.00 82.88 89 GLY A O 1
ATOM 670 N N . GLY A 1 90 ? -118.205 -42.035 154.798 1.00 84.19 90 GLY A N 1
ATOM 671 C CA . GLY A 1 90 ? -118.140 -43.140 153.834 1.00 84.19 90 GLY A CA 1
ATOM 672 C C . GLY A 1 90 ? -118.349 -42.722 152.373 1.00 84.19 90 GLY A C 1
ATOM 673 O O . GLY A 1 90 ? -118.618 -43.584 151.538 1.00 84.19 90 GLY A O 1
ATOM 674 N N . LYS A 1 91 ? -118.234 -41.426 152.054 1.00 84.25 91 LYS A N 1
ATOM 675 C CA . LYS A 1 91 ? -118.315 -40.876 150.692 1.00 84.25 91 LYS A CA 1
ATOM 676 C C . LYS A 1 91 ? -117.123 -39.966 150.397 1.00 84.25 91 LYS A C 1
ATOM 678 O O . LYS A 1 91 ? -116.557 -39.380 151.315 1.00 84.25 91 LYS A O 1
ATOM 683 N N . TRP A 1 92 ? -116.745 -39.855 149.127 1.00 90.31 92 TRP A N 1
ATOM 684 C CA . TRP A 1 92 ? -115.769 -38.868 148.662 1.00 90.31 92 TRP A CA 1
ATOM 685 C C . TRP A 1 92 ? -116.398 -37.477 148.652 1.00 90.31 92 TRP A C 1
ATOM 687 O O . TRP A 1 92 ? -117.538 -37.328 148.226 1.00 90.31 92 TRP A O 1
ATOM 697 N N . ILE A 1 93 ? -115.675 -36.480 149.159 1.00 89.44 93 ILE A N 1
ATOM 698 C CA . ILE A 1 93 ? -116.116 -35.087 149.221 1.00 89.44 93 ILE A CA 1
ATOM 699 C C . ILE A 1 93 ? -114.957 -34.178 148.769 1.00 89.44 93 ILE A C 1
ATOM 701 O O . ILE A 1 93 ? -113.837 -34.333 149.271 1.00 89.44 93 ILE A O 1
ATOM 705 N N . PRO A 1 94 ? -115.184 -33.233 147.839 1.00 88.00 94 PRO A N 1
ATOM 706 C CA . PRO A 1 94 ? -114.177 -32.248 147.448 1.00 88.00 94 PRO A CA 1
ATOM 707 C C . PRO A 1 94 ? -113.854 -31.292 148.599 1.00 88.00 94 PRO A C 1
ATOM 709 O O . PRO A 1 94 ? -114.747 -30.856 149.324 1.00 88.00 94 PRO A O 1
ATOM 712 N N . THR A 1 95 ? -112.582 -30.916 148.751 1.00 87.50 95 THR A N 1
ATOM 713 C CA . THR A 1 95 ? -112.158 -29.970 149.799 1.00 87.50 95 THR A CA 1
ATOM 714 C C . THR A 1 95 ? -112.141 -28.515 149.336 1.00 87.50 95 THR A C 1
ATOM 716 O O . THR A 1 95 ? -112.135 -27.627 150.180 1.00 87.50 95 THR A O 1
ATOM 719 N N . GLY A 1 96 ? -112.113 -28.272 148.019 1.00 84.50 96 GLY A N 1
ATOM 720 C CA . GLY A 1 96 ? -112.035 -26.935 147.411 1.00 84.50 96 GLY A CA 1
ATOM 721 C C . GLY A 1 96 ? -110.615 -26.403 147.164 1.00 84.50 96 GLY A C 1
ATOM 722 O O . GLY A 1 96 ? -110.467 -25.324 146.603 1.00 84.50 96 GLY A O 1
ATOM 723 N N . GLU A 1 97 ? -109.580 -27.157 147.537 1.00 83.62 97 GLU A N 1
ATOM 724 C CA . GLU A 1 97 ? -108.169 -26.762 147.394 1.00 83.62 97 GLU A CA 1
ATOM 725 C C . GLU A 1 97 ? -107.506 -27.417 146.167 1.00 83.62 97 GLU A C 1
ATOM 727 O O . GLU A 1 97 ? -107.938 -28.486 145.724 1.00 83.62 97 GLU A O 1
ATOM 732 N N . LYS A 1 98 ? -106.426 -26.807 145.648 1.00 82.69 98 LYS A N 1
ATOM 733 C CA . LYS A 1 98 ? -105.626 -27.299 144.504 1.00 82.69 98 LYS A CA 1
ATOM 734 C C . LYS A 1 98 ? -104.184 -27.631 144.926 1.00 82.69 98 LYS A C 1
ATOM 736 O O . LYS A 1 98 ? -103.592 -26.875 145.689 1.00 82.69 98 LYS A O 1
ATOM 741 N N . GLY A 1 99 ? -103.569 -28.698 144.400 1.00 82.88 99 GLY A N 1
ATOM 742 C CA . GLY A 1 99 ? -102.171 -29.066 144.730 1.00 82.88 99 GLY A CA 1
ATOM 743 C C . GLY A 1 99 ? -101.230 -29.302 143.531 1.00 82.88 99 GLY A C 1
ATOM 744 O O . GLY A 1 99 ? -101.634 -30.005 142.613 1.00 82.88 99 GLY A O 1
ATOM 745 N N . GLY A 1 100 ? -99.979 -28.775 143.575 1.00 76.50 100 GLY A N 1
ATOM 746 C CA . GLY A 1 100 ? -98.783 -29.152 142.758 1.00 76.50 100 GLY A CA 1
ATOM 747 C C . GLY A 1 100 ? -98.187 -28.151 141.709 1.00 76.50 100 GLY A C 1
ATOM 748 O O . GLY A 1 100 ? -98.459 -28.346 140.531 1.00 76.50 100 GLY A O 1
ATOM 749 N N . THR A 1 101 ? -97.304 -27.172 142.050 1.00 75.12 101 THR A N 1
ATOM 750 C CA . THR A 1 101 ? -96.800 -26.082 141.119 1.00 75.12 101 THR A CA 1
ATOM 751 C C . THR A 1 101 ? -95.277 -25.661 141.248 1.00 75.12 101 THR A C 1
ATOM 753 O O . THR A 1 101 ? -94.762 -25.805 142.357 1.00 75.12 101 THR A O 1
ATOM 756 N N . PHE A 1 102 ? -94.574 -25.097 140.195 1.00 60.62 102 PHE A N 1
ATOM 757 C CA . PHE A 1 102 ? -93.126 -24.588 140.139 1.00 60.62 102 PHE A CA 1
ATOM 758 C C . PHE A 1 102 ? -92.783 -23.428 139.083 1.00 60.62 102 PHE A C 1
ATOM 760 O O . PHE A 1 102 ? -93.557 -23.308 138.139 1.00 60.62 102 PHE A O 1
ATOM 767 N N . SER A 1 103 ? -91.642 -22.645 139.141 1.00 56.84 103 SER A N 1
ATOM 768 C CA . SER A 1 103 ? -91.250 -21.480 138.216 1.00 56.84 103 SER A CA 1
ATOM 769 C C . SER A 1 103 ? -89.729 -21.273 137.797 1.00 56.84 103 SER A C 1
ATOM 771 O O . SER A 1 103 ? -88.861 -21.605 138.601 1.00 56.84 103 SER A O 1
ATOM 773 N N . LEU A 1 104 ? -89.400 -20.653 136.611 1.00 58.38 104 LEU A N 1
ATOM 774 C CA . LEU A 1 104 ? -88.043 -20.348 135.985 1.00 58.38 104 LEU A CA 1
ATOM 775 C C . LEU A 1 104 ? -87.949 -19.002 135.146 1.00 58.38 104 LEU A C 1
ATOM 777 O O . LEU A 1 104 ? -88.999 -18.478 134.786 1.00 58.38 104 LEU A O 1
ATOM 781 N N . TYR A 1 105 ? -86.742 -18.464 134.791 1.00 61.97 105 TYR A N 1
ATOM 782 C CA . TYR A 1 105 ? -86.475 -17.142 134.108 1.00 61.97 105 TYR A CA 1
ATOM 783 C C . TYR A 1 105 ? -86.057 -17.218 132.600 1.00 61.97 105 TYR A C 1
ATOM 785 O O . TYR A 1 105 ? -85.144 -17.974 132.280 1.00 61.97 105 TYR A O 1
ATOM 793 N N . LEU A 1 106 ? -86.648 -16.416 131.686 1.00 72.25 106 LEU A N 1
ATOM 794 C CA . LEU A 1 106 ? -86.624 -16.609 130.207 1.00 72.25 106 LEU A CA 1
ATOM 795 C C . LEU A 1 106 ? -85.746 -15.649 129.355 1.00 72.25 106 LEU A C 1
ATOM 797 O O . LEU A 1 106 ? -85.361 -16.025 128.251 1.00 72.25 106 LEU A O 1
ATOM 801 N N . ASP A 1 107 ? -85.406 -14.449 129.825 1.00 76.25 107 ASP A N 1
ATOM 802 C CA . ASP A 1 107 ? -84.994 -13.344 128.926 1.00 76.25 107 ASP A CA 1
ATOM 803 C C . ASP A 1 107 ? -83.620 -13.515 128.234 1.00 76.25 107 ASP A C 1
ATOM 805 O O . ASP A 1 107 ? -83.419 -13.062 127.109 1.00 76.25 107 ASP A O 1
ATOM 809 N N . GLN A 1 108 ? -82.657 -14.194 128.867 1.00 73.38 108 GLN A N 1
ATOM 810 C CA . GLN A 1 108 ? -81.298 -14.356 128.318 1.00 73.38 108 GLN A CA 1
ATOM 811 C C . GLN A 1 108 ? -81.252 -15.300 127.101 1.00 73.38 108 GLN A C 1
ATOM 813 O O . GLN A 1 108 ? -80.427 -15.124 126.211 1.00 73.38 108 GLN A O 1
ATOM 818 N N . LEU A 1 109 ? -82.155 -16.284 127.045 1.00 77.31 109 LEU A N 1
ATOM 819 C CA . LEU A 1 109 ? -82.206 -17.286 125.974 1.00 77.31 109 LEU A CA 1
ATOM 820 C C . LEU A 1 109 ? -82.674 -16.705 124.633 1.00 77.31 109 LEU A C 1
ATOM 822 O O . LEU A 1 109 ? -82.348 -17.254 123.586 1.00 77.31 109 LEU A O 1
ATOM 826 N N . GLU A 1 110 ? -83.433 -15.610 124.649 1.00 84.88 110 GLU A N 1
ATOM 827 C CA . GLU A 1 110 ? -83.996 -15.023 123.429 1.00 84.88 110 GLU A CA 1
ATOM 828 C C . GLU A 1 110 ? -82.956 -14.225 122.623 1.00 84.88 110 GLU A C 1
ATOM 830 O O . GLU A 1 110 ? -83.029 -14.178 121.396 1.00 84.88 110 GLU A O 1
ATOM 835 N N . THR A 1 111 ? -81.949 -13.648 123.290 1.00 85.56 111 THR A N 1
ATOM 836 C CA . THR A 1 111 ? -80.909 -12.841 122.623 1.00 85.56 111 THR A CA 1
ATOM 837 C C . THR A 1 111 ? -79.946 -13.718 121.818 1.00 85.56 111 THR A C 1
ATOM 839 O O . THR A 1 111 ? -79.739 -13.465 120.634 1.00 85.56 111 THR A O 1
ATOM 842 N N . ASP A 1 112 ? -79.435 -14.798 122.410 1.00 84.69 112 ASP A N 1
ATOM 843 C CA . ASP A 1 112 ? -78.433 -15.669 121.775 1.00 84.69 112 ASP A CA 1
ATOM 844 C C . ASP A 1 112 ? -78.961 -16.370 120.502 1.00 84.69 112 ASP A C 1
ATOM 846 O O . ASP A 1 112 ? -78.210 -16.638 119.564 1.00 84.69 112 ASP A O 1
ATOM 850 N N . VAL A 1 113 ? -80.267 -16.659 120.435 1.00 87.44 113 VAL A N 1
ATOM 851 C CA . VAL A 1 113 ? -80.898 -17.308 119.267 1.00 87.44 113 VAL A CA 1
ATOM 852 C C . VAL A 1 113 ? -80.959 -16.376 118.054 1.00 87.44 113 VAL A C 1
ATOM 854 O O . VAL A 1 113 ? -80.895 -16.835 116.909 1.00 87.44 113 VAL A O 1
ATOM 857 N N . LYS A 1 114 ? -81.082 -15.066 118.284 1.00 87.75 114 LYS A N 1
ATOM 858 C CA . LYS A 1 114 ? -81.197 -14.088 117.205 1.00 87.75 114 LYS A CA 1
ATOM 859 C C . LYS A 1 114 ? -79.889 -13.957 116.421 1.00 87.75 114 LYS A C 1
ATOM 861 O O . LYS A 1 114 ? -79.926 -14.058 115.198 1.00 87.75 114 LYS A O 1
ATOM 866 N N . ASP A 1 115 ? -78.758 -13.810 117.105 1.00 86.69 115 ASP A N 1
ATOM 867 C CA . ASP A 1 115 ? -77.456 -13.579 116.462 1.00 86.69 115 ASP A CA 1
ATOM 868 C C . ASP A 1 115 ? -77.022 -14.767 115.584 1.00 86.69 115 ASP A C 1
ATOM 870 O O . ASP A 1 115 ? -76.573 -14.584 114.452 1.00 86.69 115 ASP A O 1
ATOM 874 N N . LEU A 1 116 ? -77.263 -16.001 116.044 1.00 87.69 116 LEU A N 1
ATOM 875 C CA . LEU A 1 116 ? -76.984 -17.215 115.265 1.00 87.69 116 LEU A CA 1
ATOM 876 C C . LEU A 1 116 ? -77.778 -17.297 113.952 1.00 87.69 116 LEU A C 1
ATOM 878 O O . LEU A 1 116 ? -77.341 -17.945 113.002 1.00 87.69 116 LEU A O 1
ATOM 882 N N . THR A 1 117 ? -78.954 -16.673 113.885 1.00 90.19 117 THR A N 1
ATOM 883 C CA . THR A 1 117 ? -79.797 -16.708 112.682 1.00 90.19 117 THR A CA 1
ATOM 884 C C . THR A 1 117 ? -79.232 -15.818 111.573 1.00 90.19 117 THR A C 1
ATOM 886 O O . THR A 1 117 ? -79.304 -16.187 110.398 1.00 90.19 117 THR A O 1
ATOM 889 N N . ASP A 1 118 ? -78.642 -14.677 111.934 1.00 88.69 118 ASP A N 1
ATOM 890 C CA . ASP A 1 118 ? -78.083 -13.731 110.966 1.00 88.69 118 ASP A CA 1
ATOM 891 C C . ASP A 1 118 ? -76.804 -14.288 110.310 1.00 88.69 118 ASP A C 1
ATOM 893 O O . ASP A 1 118 ? -76.683 -14.248 109.085 1.00 88.69 118 ASP A O 1
ATOM 897 N N . GLU A 1 119 ? -75.905 -14.925 111.073 1.00 89.25 119 GLU A N 1
ATOM 898 C CA . GLU A 1 119 ? -74.673 -15.527 110.526 1.00 89.25 119 GLU A CA 1
ATOM 899 C C . GLU A 1 119 ? -74.942 -16.645 109.503 1.00 89.25 119 GLU A C 1
ATOM 901 O O . GLU A 1 119 ? -74.230 -16.780 108.504 1.00 89.25 119 GLU A O 1
ATOM 906 N N . VAL A 1 120 ? -75.985 -17.454 109.724 1.00 87.62 120 VAL A N 1
ATOM 907 C CA . VAL A 1 120 ? -76.353 -18.534 108.795 1.00 87.62 120 VAL A CA 1
ATOM 908 C C . VAL A 1 120 ? -76.772 -17.966 107.440 1.00 87.62 120 VAL A C 1
ATOM 910 O O . VAL A 1 120 ? -76.390 -18.513 106.406 1.00 87.62 120 VAL A O 1
ATOM 913 N N . LYS A 1 121 ? -77.506 -16.852 107.421 1.00 86.31 121 LYS A N 1
ATOM 914 C CA . LYS A 1 121 ? -78.030 -16.247 106.192 1.00 86.31 121 LYS A CA 1
ATOM 915 C C . LYS A 1 121 ? -76.922 -15.760 105.250 1.00 86.31 121 LYS A C 1
ATOM 917 O O . LYS A 1 121 ? -77.012 -15.983 104.043 1.00 86.31 121 LYS A O 1
ATOM 922 N N . ASP A 1 122 ? -75.864 -15.162 105.788 1.00 83.12 122 ASP A N 1
ATOM 923 C CA . ASP A 1 122 ? -74.746 -14.646 104.985 1.00 83.12 122 ASP A CA 1
ATOM 924 C C . ASP A 1 122 ? -73.970 -15.776 104.284 1.00 83.12 122 ASP A C 1
ATOM 926 O O . ASP A 1 122 ? -73.567 -15.665 103.121 1.00 83.12 122 ASP A O 1
ATOM 930 N N . ILE A 1 123 ? -73.807 -16.918 104.960 1.00 82.50 123 ILE A N 1
ATOM 931 C CA . ILE A 1 123 ? -73.169 -18.111 104.384 1.00 82.50 123 ILE A CA 1
ATOM 932 C C . ILE A 1 123 ? -74.018 -18.686 103.241 1.00 82.50 123 ILE A C 1
ATOM 934 O O . ILE A 1 123 ? -73.485 -19.161 102.232 1.00 82.50 123 ILE A O 1
ATOM 938 N N . GLU A 1 124 ? -75.343 -18.641 103.372 1.00 79.06 124 GLU A N 1
ATOM 939 C CA . GLU A 1 124 ? -76.256 -19.119 102.337 1.00 79.06 124 GLU A CA 1
ATOM 940 C C . GLU A 1 124 ? -76.207 -18.284 101.055 1.00 79.06 124 GLU A C 1
ATOM 942 O O . GLU A 1 124 ? -76.324 -18.854 99.964 1.00 79.06 124 GLU A O 1
ATOM 947 N N . GLU A 1 125 ? -76.000 -16.971 101.173 1.00 78.50 125 GLU A N 1
ATOM 948 C CA . GLU A 1 125 ? -75.865 -16.064 100.033 1.00 78.50 125 GLU A CA 1
ATOM 949 C C . GLU A 1 125 ? -74.570 -16.333 99.252 1.00 78.50 125 GLU A C 1
ATOM 951 O O . GLU A 1 125 ? -74.611 -16.482 98.029 1.00 78.50 125 GLU A O 1
ATOM 956 N N . LEU A 1 126 ? -73.440 -16.529 99.940 1.00 74.62 126 LEU A N 1
ATOM 957 C CA . LEU A 1 126 ? -72.150 -16.840 99.305 1.00 74.62 126 LEU A CA 1
ATOM 958 C C . LEU A 1 126 ? -72.156 -18.154 98.508 1.00 74.62 126 LEU A C 1
ATOM 960 O O . LEU A 1 126 ? -71.506 -18.262 97.468 1.00 74.62 126 LEU A O 1
ATOM 964 N N . LEU A 1 127 ? -72.895 -19.164 98.966 1.00 75.69 127 LEU A N 1
ATOM 965 C CA . LEU A 1 127 ? -72.999 -20.454 98.274 1.00 75.69 127 LEU A CA 1
ATOM 966 C C . LEU A 1 127 ? -73.969 -20.433 97.078 1.00 75.69 127 LEU A C 1
ATOM 968 O O . LEU A 1 127 ? -74.023 -21.409 96.322 1.00 75.69 127 LEU A O 1
ATOM 972 N N . SER A 1 128 ? -74.734 -19.355 96.882 1.00 73.31 128 SER A N 1
ATOM 973 C CA . SER A 1 128 ? -75.727 -19.260 95.804 1.00 73.31 128 SER A CA 1
ATOM 974 C C . SER A 1 128 ? -75.105 -19.177 94.397 1.00 73.31 128 SER A C 1
ATOM 976 O O . SER A 1 128 ? -75.680 -19.706 93.440 1.00 73.31 128 SER A O 1
ATOM 978 N N . ASP A 1 129 ? -73.895 -18.622 94.276 1.00 74.12 129 ASP A N 1
ATOM 979 C CA . ASP A 1 129 ? -73.194 -18.430 92.995 1.00 74.12 129 ASP A CA 1
ATOM 980 C C . ASP A 1 129 ? -72.505 -19.700 92.451 1.00 74.12 129 ASP A C 1
ATOM 982 O O . ASP A 1 129 ? -72.174 -19.781 91.262 1.00 74.12 129 ASP A O 1
ATOM 986 N N . GLY A 1 130 ? -72.376 -20.740 93.280 1.00 82.81 130 GLY A N 1
ATOM 987 C CA . GLY A 1 130 ? -71.845 -22.053 92.908 1.00 82.81 130 GLY A CA 1
ATOM 988 C C . GLY A 1 130 ? -70.319 -22.201 93.011 1.00 82.81 130 GLY A C 1
ATOM 989 O O . GLY A 1 130 ? -69.568 -21.244 93.164 1.00 82.81 130 GLY A O 1
ATOM 990 N N . ILE A 1 131 ? -69.856 -23.450 92.935 1.00 84.31 131 ILE A N 1
ATOM 991 C CA . ILE A 1 131 ? -68.466 -23.885 93.125 1.00 84.31 131 ILE A CA 1
ATOM 992 C C . ILE A 1 131 ? -67.890 -24.369 91.788 1.00 84.31 131 ILE A C 1
ATOM 994 O O . ILE A 1 131 ? -68.534 -25.110 91.046 1.00 84.31 131 ILE A O 1
ATOM 998 N N . LEU A 1 132 ? -66.660 -23.976 91.462 1.00 89.06 132 LEU A N 1
ATOM 999 C CA . LEU A 1 132 ? -65.968 -24.406 90.242 1.00 89.06 132 LEU A CA 1
ATOM 1000 C C . LEU A 1 132 ? -65.553 -25.892 90.308 1.00 89.06 132 LEU A C 1
ATOM 1002 O O . LEU A 1 132 ? -64.898 -26.306 91.263 1.00 89.06 132 LEU A O 1
ATOM 1006 N N . LEU A 1 133 ? -65.837 -26.671 89.256 1.00 89.44 133 LEU A N 1
ATOM 1007 C CA . LEU A 1 133 ? -65.362 -28.054 89.109 1.00 89.44 133 LEU A CA 1
ATOM 1008 C C . LEU A 1 133 ? -64.041 -28.090 88.333 1.00 89.44 133 LEU A C 1
ATOM 1010 O O . LEU A 1 133 ? -64.028 -28.066 87.098 1.00 89.44 133 LEU A O 1
ATOM 1014 N N . ALA A 1 134 ? -62.925 -28.150 89.060 1.00 84.94 134 ALA A N 1
ATOM 1015 C CA . ALA A 1 134 ? -61.576 -28.050 88.493 1.00 84.94 134 ALA A CA 1
ATOM 1016 C C . ALA A 1 134 ? -61.280 -29.090 87.392 1.00 84.94 134 ALA A C 1
ATOM 1018 O O . ALA A 1 134 ? -60.620 -28.776 86.405 1.00 84.94 134 ALA A O 1
ATOM 1019 N N . GLU A 1 135 ? -61.821 -30.301 87.516 1.00 88.12 135 GLU A N 1
ATOM 1020 C CA . GLU A 1 135 ? -61.664 -31.402 86.551 1.00 88.12 135 GLU A CA 1
ATOM 1021 C C . GLU A 1 135 ? -62.306 -31.155 85.177 1.00 88.12 135 GLU A C 1
ATOM 1023 O O . GLU A 1 135 ? -62.014 -31.865 84.219 1.00 88.12 135 GLU A O 1
ATOM 1028 N N . THR A 1 136 ? -63.161 -30.138 85.055 1.00 89.31 136 THR A N 1
ATOM 1029 C CA . THR A 1 136 ? -63.876 -29.818 83.807 1.00 89.31 136 THR A CA 1
ATOM 1030 C C . THR A 1 136 ? -63.206 -28.720 82.980 1.00 89.31 136 THR A C 1
ATOM 1032 O O . THR A 1 136 ? -63.733 -28.328 81.936 1.00 89.31 136 THR A O 1
ATOM 1035 N N . ILE A 1 137 ? -62.066 -28.194 83.438 1.00 91.06 137 ILE A N 1
ATOM 1036 C CA . ILE A 1 137 ? -61.330 -27.145 82.731 1.00 91.06 137 ILE A CA 1
ATOM 1037 C C . ILE A 1 137 ? -60.651 -27.752 81.499 1.00 91.06 137 ILE A C 1
ATOM 1039 O O . ILE A 1 137 ? -59.782 -28.613 81.614 1.00 91.06 137 ILE A O 1
ATOM 1043 N N . ALA A 1 138 ? -61.016 -27.266 80.314 1.00 88.25 138 ALA A N 1
ATOM 1044 C CA . ALA A 1 138 ? -60.440 -27.695 79.044 1.00 88.25 138 ALA A CA 1
ATOM 1045 C C . ALA A 1 138 ? -60.103 -26.503 78.140 1.00 88.25 138 ALA A C 1
ATOM 1047 O O . ALA A 1 138 ? -60.779 -25.472 78.156 1.00 88.25 138 ALA A O 1
ATOM 1048 N N . PHE A 1 139 ? -59.061 -26.668 77.323 1.00 86.50 139 PHE A N 1
ATOM 1049 C CA . PHE A 1 139 ? -58.590 -25.673 76.362 1.00 86.50 139 PHE A CA 1
ATOM 1050 C C . PHE A 1 139 ? -58.798 -26.189 74.940 1.00 86.50 139 PHE A C 1
ATOM 1052 O O . PHE A 1 139 ? -58.372 -27.294 74.609 1.00 86.50 139 PHE A O 1
ATOM 1059 N N . THR A 1 140 ? -59.430 -25.385 74.087 1.00 80.75 140 THR A N 1
ATOM 1060 C CA . THR A 1 140 ? -59.690 -25.735 72.683 1.00 80.75 140 THR A CA 1
ATOM 1061 C C . THR A 1 140 ? -59.175 -24.640 71.752 1.00 80.75 140 THR A C 1
ATOM 1063 O O . THR A 1 140 ? -59.224 -23.457 72.094 1.00 80.75 140 THR A O 1
ATOM 1066 N N . SER A 1 141 ? -58.657 -25.028 70.581 1.00 79.38 141 SER A N 1
ATOM 1067 C CA . SER A 1 141 ? -58.165 -24.108 69.547 1.00 79.38 141 SER A CA 1
ATOM 1068 C C . SER A 1 141 ? -58.529 -24.609 68.149 1.00 79.38 141 SER A C 1
ATOM 1070 O O . SER A 1 141 ? -58.502 -25.810 67.894 1.00 79.38 141 SER A O 1
ATOM 1072 N N . THR A 1 142 ? -58.858 -23.682 67.247 1.00 69.31 142 THR A N 1
ATOM 1073 C CA . THR A 1 142 ? -59.247 -23.943 65.843 1.00 69.31 142 THR A CA 1
ATOM 1074 C C . THR A 1 142 ? -58.307 -23.280 64.826 1.00 69.31 142 THR A C 1
ATOM 1076 O O . THR A 1 142 ? -58.613 -23.215 63.641 1.00 69.31 142 THR A O 1
ATOM 1079 N N . GLY A 1 143 ? -57.163 -22.756 65.279 1.00 68.38 143 GLY A N 1
ATOM 1080 C CA . GLY A 1 143 ? -56.205 -22.012 64.447 1.00 68.38 143 GLY A CA 1
ATOM 1081 C C . GLY A 1 143 ? -56.547 -20.528 64.266 1.00 68.38 143 GLY A C 1
ATOM 1082 O O . GLY A 1 143 ? -55.640 -19.717 64.130 1.00 68.38 143 GLY A O 1
ATOM 1083 N N . THR A 1 144 ? -57.826 -20.145 64.349 1.00 71.44 144 THR A N 1
ATOM 1084 C CA . THR A 1 144 ? -58.279 -18.738 64.298 1.00 71.44 144 THR A CA 1
ATOM 1085 C C . THR A 1 144 ? -58.915 -18.245 65.600 1.00 71.44 144 THR A C 1
ATOM 1087 O O . THR A 1 144 ? -59.045 -17.039 65.801 1.00 71.44 144 THR A O 1
ATOM 1090 N N . ALA A 1 145 ? -59.272 -19.150 66.516 1.00 75.12 145 ALA A N 1
ATOM 1091 C CA . ALA A 1 145 ? -59.794 -18.827 67.842 1.00 75.12 145 ALA A CA 1
ATOM 1092 C C . ALA A 1 145 ? -59.385 -19.882 68.878 1.00 75.12 145 ALA A C 1
ATOM 1094 O O . ALA A 1 145 ? -59.274 -21.067 68.550 1.00 75.12 145 ALA A O 1
ATOM 1095 N N . ALA A 1 146 ? -59.217 -19.451 70.133 1.00 83.31 146 ALA A N 1
ATOM 1096 C CA . ALA A 1 146 ? -58.975 -20.318 71.283 1.00 83.31 146 ALA A CA 1
ATOM 1097 C C . ALA A 1 146 ? -59.903 -19.955 72.455 1.00 83.31 146 ALA A C 1
ATOM 1099 O O . ALA A 1 146 ? -60.228 -18.782 72.659 1.00 83.31 146 ALA A O 1
ATOM 1100 N N . SER A 1 147 ? -60.334 -20.949 73.236 1.00 87.19 147 SER A N 1
ATOM 1101 C CA . SER A 1 147 ? -61.185 -20.733 74.416 1.00 87.19 147 SER A CA 1
ATOM 1102 C C . SER A 1 147 ? -60.889 -21.716 75.552 1.00 87.19 147 SER A C 1
ATOM 1104 O O . SER A 1 147 ? -60.480 -22.854 75.308 1.00 87.19 147 SER A O 1
ATOM 1106 N N . MET A 1 148 ? -61.102 -21.260 76.790 1.00 90.38 148 MET A N 1
ATOM 1107 C CA . MET A 1 148 ? -61.147 -22.080 78.001 1.00 90.38 148 MET A CA 1
ATOM 1108 C C . MET A 1 148 ? -62.604 -22.375 78.345 1.00 90.38 148 MET A C 1
ATOM 1110 O O . MET A 1 148 ? -63.376 -21.445 78.579 1.00 90.38 148 MET A O 1
ATOM 1114 N N . THR A 1 149 ? -62.966 -23.648 78.430 1.00 90.81 149 THR A N 1
ATOM 1115 C CA . THR A 1 149 ? -64.284 -24.110 78.884 1.00 90.81 149 THR A CA 1
ATOM 1116 C C . THR A 1 149 ? -64.179 -24.716 80.281 1.00 90.81 149 THR A C 1
ATOM 1118 O O . THR A 1 149 ? -63.187 -25.376 80.569 1.00 90.81 149 THR A O 1
ATOM 1121 N N . PHE A 1 150 ? -65.179 -24.505 81.140 1.00 92.62 150 PHE A N 1
ATOM 1122 C CA . PHE A 1 150 ? -65.234 -25.015 82.520 1.00 92.62 150 PHE A CA 1
ATOM 1123 C C . PHE A 1 150 ? -66.685 -25.228 82.977 1.00 92.62 150 PHE A C 1
ATOM 1125 O O . PHE A 1 150 ? -67.614 -24.772 82.313 1.00 92.62 150 PHE A O 1
ATOM 1132 N N . THR A 1 151 ? -66.897 -25.881 84.120 1.00 92.44 151 THR A N 1
ATOM 1133 C CA . THR A 1 151 ? -68.225 -26.134 84.707 1.00 92.44 151 THR A CA 1
ATOM 1134 C C . THR A 1 151 ? -68.295 -25.648 86.156 1.00 92.44 151 THR A C 1
ATOM 1136 O O . THR A 1 151 ? -67.343 -25.811 86.918 1.00 92.44 151 THR A O 1
ATOM 1139 N N . VAL A 1 152 ? -69.426 -25.051 86.541 1.00 90.31 152 VAL A N 1
ATOM 1140 C CA . VAL A 1 152 ? -69.743 -24.597 87.908 1.00 90.31 152 VAL A CA 1
ATOM 1141 C C . VAL A 1 152 ? -70.908 -25.425 88.457 1.00 90.31 152 VAL A C 1
ATOM 1143 O O . VAL A 1 152 ? -71.934 -25.530 87.788 1.00 90.31 152 VAL A O 1
ATOM 1146 N N . LEU A 1 153 ? -70.764 -26.001 89.651 1.00 86.62 153 LEU A N 1
ATOM 1147 C CA . LEU A 1 153 ? -71.802 -26.726 90.390 1.00 86.62 153 LEU A CA 1
ATOM 1148 C C . LEU A 1 153 ? -72.532 -25.775 91.346 1.00 86.62 153 LEU A C 1
ATOM 1150 O O . LEU A 1 153 ? -71.907 -25.133 92.184 1.00 86.62 153 LEU A O 1
ATOM 1154 N N . LYS A 1 154 ? -73.853 -25.688 91.249 1.00 84.62 154 LYS A N 1
ATOM 1155 C CA . LYS A 1 154 ? -74.691 -24.863 92.124 1.00 84.62 154 LYS A CA 1
ATOM 1156 C C . LYS A 1 154 ? -75.140 -25.624 93.370 1.00 84.62 154 LYS A C 1
ATOM 1158 O O . LYS A 1 154 ? -75.118 -26.852 93.408 1.00 84.62 154 LYS A O 1
ATOM 1163 N N . ARG A 1 155 ? -75.612 -24.882 94.378 1.00 76.06 155 ARG A N 1
ATOM 1164 C CA . ARG A 1 155 ? -76.141 -25.430 95.642 1.00 76.06 155 ARG A CA 1
ATOM 1165 C C . ARG A 1 155 ? -77.318 -26.399 95.447 1.00 76.06 155 ARG A C 1
ATOM 1167 O O . ARG A 1 155 ? -77.482 -27.309 96.249 1.00 76.06 155 ARG A O 1
ATOM 1174 N N . ASP A 1 156 ? -78.103 -26.238 94.381 1.00 81.69 156 ASP A N 1
ATOM 1175 C CA . ASP A 1 156 ? -79.211 -27.136 94.012 1.00 81.69 156 ASP A CA 1
ATOM 1176 C C . ASP A 1 156 ? -78.756 -28.444 93.326 1.00 81.69 156 ASP A C 1
ATOM 1178 O O . ASP A 1 156 ? -79.588 -29.247 92.907 1.00 81.69 156 ASP A O 1
ATOM 1182 N N . GLY A 1 157 ? -77.441 -28.663 93.202 1.00 80.44 157 GLY A N 1
ATOM 1183 C CA . GLY A 1 157 ? -76.842 -29.828 92.553 1.00 80.44 157 GLY A CA 1
ATOM 1184 C C . GLY A 1 157 ? -76.751 -29.728 91.028 1.00 80.44 157 GLY A C 1
ATOM 1185 O O . GLY A 1 157 ? -76.233 -30.644 90.390 1.00 80.44 157 GLY A O 1
ATOM 1186 N N . THR A 1 158 ? -77.220 -28.635 90.417 1.00 87.06 158 THR A N 1
ATOM 1187 C CA . THR A 1 158 ? -77.152 -28.441 88.963 1.00 87.06 158 THR A CA 1
ATOM 1188 C C . THR A 1 158 ? -75.794 -27.903 88.523 1.00 87.06 158 THR A C 1
ATOM 1190 O O . THR A 1 158 ? -75.128 -27.153 89.235 1.00 87.06 158 THR A O 1
ATOM 1193 N N . THR A 1 159 ? -75.369 -28.259 87.311 1.00 88.62 159 THR A N 1
ATOM 1194 C CA . THR A 1 159 ? -74.116 -27.770 86.723 1.00 88.62 159 THR A CA 1
ATOM 1195 C C . THR A 1 159 ? -74.369 -26.773 85.597 1.00 88.62 159 THR A C 1
ATOM 1197 O O . THR A 1 159 ? -75.252 -26.986 84.766 1.00 88.62 159 THR A O 1
ATOM 1200 N N . LYS A 1 160 ? -73.546 -25.725 85.499 1.00 88.88 160 LYS A N 1
ATOM 1201 C CA . LYS A 1 160 ? -73.560 -24.749 84.401 1.00 88.88 160 LYS A CA 1
ATOM 1202 C C . LYS A 1 160 ? -72.195 -24.672 83.723 1.00 88.88 160 LYS A C 1
ATOM 1204 O O . LYS A 1 160 ? -71.192 -24.397 84.378 1.00 88.88 160 LYS A O 1
ATOM 1209 N N . GLN A 1 161 ? -72.166 -24.858 82.405 1.00 89.56 161 GLN A N 1
ATOM 1210 C CA . GLN A 1 161 ? -70.949 -24.702 81.609 1.00 89.56 161 GLN A CA 1
ATOM 1211 C C . GLN A 1 161 ? -70.658 -23.216 81.337 1.00 89.56 161 GLN A C 1
ATOM 1213 O O . GLN A 1 161 ? -71.557 -22.436 81.014 1.00 89.56 161 GLN A O 1
ATOM 1218 N N . GLY A 1 162 ? -69.393 -22.829 81.461 1.00 86.75 162 GLY A N 1
ATOM 1219 C CA . GLY A 1 162 ? -68.856 -21.518 81.119 1.00 86.75 162 GLY A CA 1
ATOM 1220 C C . GLY A 1 162 ? -67.761 -21.630 80.059 1.00 86.75 162 GLY A C 1
ATOM 1221 O O . GLY A 1 162 ? -67.081 -22.649 79.951 1.00 86.75 162 GLY A O 1
ATOM 1222 N N . SER A 1 163 ? -67.586 -20.572 79.267 1.00 88.69 163 SER A N 1
ATOM 1223 C CA . SER A 1 163 ? -66.478 -20.443 78.318 1.00 88.69 163 SER A CA 1
ATOM 1224 C C . SER A 1 163 ? -65.926 -19.020 78.324 1.00 88.69 163 SER A C 1
ATOM 1226 O O . SER A 1 163 ? -66.684 -18.052 78.447 1.00 88.69 163 SER A O 1
ATOM 1228 N N . LYS A 1 164 ? -64.602 -18.885 78.213 1.00 90.31 164 LYS A N 1
ATOM 1229 C CA . LYS A 1 164 ? -63.898 -17.603 78.092 1.00 90.31 164 LYS A CA 1
ATOM 1230 C C . LYS A 1 164 ? -62.867 -17.655 76.955 1.00 90.31 164 LYS A C 1
ATOM 1232 O O . LYS A 1 164 ? -62.100 -18.615 76.887 1.00 90.31 164 LYS A O 1
ATOM 1237 N N . PRO A 1 165 ? -62.825 -16.649 76.060 1.00 85.25 165 PRO A N 1
ATOM 1238 C CA . PRO A 1 165 ? -61.870 -16.613 74.953 1.00 85.25 165 PRO A CA 1
ATOM 1239 C C . PRO A 1 165 ? -60.436 -16.372 75.444 1.00 85.25 165 PRO A C 1
ATOM 1241 O O . PRO A 1 165 ? -60.224 -15.652 76.420 1.00 85.25 165 PRO A O 1
ATOM 1244 N N . ILE A 1 166 ? -59.459 -16.940 74.734 1.00 84.62 166 ILE A N 1
ATOM 1245 C CA . ILE A 1 166 ? -58.020 -16.754 74.975 1.00 84.62 166 ILE A CA 1
ATOM 1246 C C . ILE A 1 166 ? -57.384 -16.087 73.738 1.00 84.62 166 ILE A C 1
ATOM 1248 O O . ILE A 1 166 ? -57.732 -16.460 72.615 1.00 84.62 166 ILE A O 1
ATOM 1252 N N . PRO A 1 167 ? -56.454 -15.122 73.893 1.00 83.38 167 PRO A N 1
ATOM 1253 C CA . PRO A 1 167 ? -55.807 -14.451 72.762 1.00 83.38 167 PRO A CA 1
ATOM 1254 C C . PRO A 1 167 ? -54.909 -15.383 71.927 1.00 83.38 167 PRO A C 1
ATOM 1256 O O . PRO A 1 167 ? -54.012 -16.027 72.471 1.00 83.38 167 PRO A O 1
ATOM 1259 N N . ILE A 1 168 ? -55.075 -15.378 70.600 1.00 79.19 168 ILE A N 1
ATOM 1260 C CA . ILE A 1 168 ? -54.210 -16.078 69.630 1.00 79.19 168 ILE A CA 1
ATOM 1261 C C . ILE A 1 168 ? -53.428 -15.078 68.767 1.00 79.19 168 ILE A C 1
ATOM 1263 O O . ILE A 1 168 ? -53.895 -13.962 68.519 1.00 79.19 168 ILE A O 1
ATOM 1267 N N . ALA A 1 169 ? -52.219 -15.455 68.349 1.00 80.44 169 ALA A N 1
ATOM 1268 C CA . ALA A 1 169 ? -51.410 -14.677 67.420 1.00 80.44 169 ALA A CA 1
ATOM 1269 C C . ALA A 1 169 ? -52.096 -14.611 66.050 1.00 80.44 169 ALA A C 1
ATOM 1271 O O . ALA A 1 169 ? -52.499 -15.629 65.493 1.00 80.44 169 ALA A O 1
ATOM 1272 N N . THR A 1 170 ? -52.215 -13.406 65.504 1.00 74.31 170 THR A N 1
ATOM 1273 C CA . THR A 1 170 ? -52.734 -13.150 64.152 1.00 74.31 170 THR A CA 1
ATOM 1274 C C . THR A 1 170 ? -51.791 -12.188 63.436 1.00 74.31 170 THR A C 1
ATOM 1276 O O . THR A 1 170 ? -50.883 -11.640 64.061 1.00 74.31 170 THR A O 1
ATOM 1279 N N . ALA A 1 171 ? -52.020 -11.929 62.147 1.00 75.00 171 ALA A N 1
ATOM 1280 C CA . ALA A 1 171 ? -51.251 -10.929 61.402 1.00 75.00 171 ALA A CA 1
ATOM 1281 C C . ALA A 1 171 ? -51.310 -9.517 62.029 1.00 75.00 171 ALA A C 1
ATOM 1283 O O . ALA A 1 171 ? -50.393 -8.726 61.836 1.00 75.00 171 ALA A O 1
ATOM 1284 N N . GLU A 1 172 ? -52.361 -9.209 62.799 1.00 76.56 172 GLU A N 1
ATOM 1285 C CA . GLU A 1 172 ? -52.613 -7.873 63.358 1.00 76.56 172 GLU A CA 1
ATOM 1286 C C . GLU A 1 172 ? -52.420 -7.789 64.884 1.00 76.56 172 GLU A C 1
ATOM 1288 O O . GLU A 1 172 ? -52.326 -6.693 65.435 1.00 76.56 172 GLU A O 1
ATOM 1293 N N . LYS A 1 173 ? -52.389 -8.923 65.602 1.00 76.50 173 LYS A N 1
ATOM 1294 C CA . LYS A 1 173 ? -52.349 -8.964 67.078 1.00 76.50 173 LYS A CA 1
ATOM 1295 C C . LYS A 1 173 ? -51.329 -9.976 67.591 1.00 76.50 173 LYS A C 1
ATOM 1297 O O . LYS A 1 173 ? -51.341 -11.137 67.191 1.00 76.50 173 LYS A O 1
ATOM 1302 N N . ALA A 1 174 ? -50.532 -9.558 68.573 1.00 72.56 174 ALA A N 1
ATOM 1303 C CA . ALA A 1 174 ? -49.431 -10.319 69.170 1.00 72.56 174 ALA A CA 1
ATOM 1304 C C . ALA A 1 174 ? -49.859 -11.416 70.174 1.00 72.56 174 ALA A C 1
ATOM 1306 O O . ALA A 1 174 ? -49.166 -11.630 71.163 1.00 72.56 174 ALA A O 1
ATOM 1307 N N . GLY A 1 175 ? -51.010 -12.071 69.985 1.00 79.81 175 GLY A N 1
ATOM 1308 C CA . GLY A 1 175 ? -51.485 -13.114 70.905 1.00 79.81 175 GLY A CA 1
ATOM 1309 C C . GLY A 1 175 ? -50.560 -14.343 70.990 1.00 79.81 175 GLY A C 1
ATOM 1310 O O . GLY A 1 175 ? -49.406 -14.325 70.573 1.00 79.81 175 GLY A O 1
ATOM 1311 N N . MET A 1 176 ? -51.057 -15.455 71.529 1.00 77.31 176 MET A N 1
ATOM 1312 C CA . MET A 1 176 ? -50.241 -16.665 71.705 1.00 77.31 176 MET A CA 1
ATOM 1313 C C . MET A 1 176 ? -50.061 -17.418 70.369 1.00 77.31 176 MET A C 1
ATOM 1315 O O . MET A 1 176 ? -51.049 -17.679 69.686 1.00 77.31 176 MET A O 1
ATOM 1319 N N . MET A 1 177 ? -48.825 -17.776 69.987 1.00 79.00 177 MET A N 1
ATOM 1320 C CA . MET A 1 177 ? -48.512 -18.540 68.756 1.00 79.00 177 MET A CA 1
ATOM 1321 C C . MET A 1 177 ? -48.364 -20.047 69.019 1.00 79.00 177 MET A C 1
ATOM 1323 O O . MET A 1 177 ? -47.975 -20.445 70.120 1.00 79.00 177 MET A O 1
ATOM 1327 N N . THR A 1 178 ? -48.608 -20.895 68.012 1.00 77.81 178 THR A N 1
ATOM 1328 C CA . THR A 1 178 ? -48.388 -22.347 68.142 1.00 77.81 178 THR A CA 1
ATOM 1329 C C . THR A 1 178 ? -46.903 -22.721 68.008 1.00 77.81 178 THR A C 1
ATOM 1331 O O . THR A 1 178 ? -46.082 -21.957 67.494 1.00 77.81 178 THR A O 1
ATOM 1334 N N . ALA A 1 179 ? -46.528 -23.930 68.445 1.00 79.31 179 ALA A N 1
ATOM 1335 C CA . ALA A 1 179 ? -45.157 -24.430 68.297 1.00 79.31 179 ALA A CA 1
ATOM 1336 C C . ALA A 1 179 ? -44.742 -24.632 66.824 1.00 79.31 179 ALA A C 1
ATOM 1338 O O . ALA A 1 179 ? -43.571 -24.445 66.486 1.00 79.31 179 ALA A O 1
ATOM 1339 N N . ALA A 1 180 ? -45.692 -24.988 65.950 1.00 81.31 180 ALA A N 1
ATOM 1340 C CA . ALA A 1 180 ? -45.452 -25.144 64.516 1.00 81.31 180 ALA A CA 1
ATOM 1341 C C . ALA A 1 180 ? -45.139 -23.791 63.860 1.00 81.31 180 ALA A C 1
ATOM 1343 O O . ALA A 1 180 ? -44.130 -23.673 63.162 1.00 81.31 180 ALA A O 1
ATOM 1344 N N . ASP A 1 181 ? -45.927 -22.759 64.178 1.00 81.62 181 ASP A N 1
ATOM 1345 C CA . ASP A 1 181 ? -45.715 -21.398 63.668 1.00 81.62 181 ASP A CA 1
ATOM 1346 C C . ASP A 1 181 ? -44.362 -20.842 64.119 1.00 81.62 181 ASP A C 1
ATOM 1348 O O . ASP A 1 181 ? -43.615 -20.276 63.323 1.00 81.62 181 ASP A O 1
ATOM 1352 N N . LYS A 1 182 ? -43.982 -21.081 65.382 1.00 86.12 182 LYS A N 1
ATOM 1353 C CA . LYS A 1 182 ? -42.675 -20.669 65.911 1.00 86.12 182 LYS A CA 1
ATOM 1354 C C . LYS A 1 182 ? -41.511 -21.318 65.161 1.00 86.12 182 LYS A C 1
ATOM 1356 O O . LYS A 1 182 ? -40.497 -20.663 64.910 1.00 86.12 182 LYS A O 1
ATOM 1361 N N . LYS A 1 183 ? -41.640 -22.596 64.794 1.00 88.31 183 LYS A N 1
ATOM 1362 C CA . LYS A 1 183 ? -40.622 -23.310 64.012 1.00 88.31 183 LYS A CA 1
ATOM 1363 C C . LYS A 1 183 ? -40.534 -22.763 62.585 1.00 88.31 183 LYS A C 1
ATOM 1365 O O . LYS A 1 183 ? -39.427 -22.516 62.117 1.00 88.31 183 LYS A O 1
ATOM 1370 N N . ALA A 1 184 ? -41.672 -22.528 61.932 1.00 89.44 184 ALA A N 1
ATOM 1371 C CA . ALA A 1 184 ? -41.718 -21.946 60.591 1.00 89.44 184 ALA A CA 1
ATOM 1372 C C . ALA A 1 184 ? -41.109 -20.533 60.560 1.00 89.44 184 ALA A C 1
ATOM 1374 O O . ALA A 1 184 ? -40.272 -20.245 59.709 1.00 89.44 184 ALA A O 1
ATOM 1375 N N . LEU A 1 185 ? -41.443 -19.686 61.541 1.00 89.69 185 LEU A N 1
ATOM 1376 C CA . LEU A 1 185 ? -40.879 -18.341 61.674 1.00 89.69 185 LEU A CA 1
ATOM 1377 C C . LEU A 1 185 ? -39.364 -18.372 61.929 1.00 89.69 185 LEU A C 1
ATOM 1379 O O . LEU A 1 185 ? -38.622 -17.571 61.365 1.00 89.69 185 LEU A O 1
ATOM 1383 N N . SER A 1 186 ? -38.897 -19.323 62.744 1.00 91.88 186 SER A N 1
ATOM 1384 C CA . SER A 1 186 ? -37.463 -19.515 63.002 1.00 91.88 186 SER A CA 1
ATOM 1385 C C . SER A 1 186 ? -36.713 -19.945 61.737 1.00 91.88 186 SER A C 1
ATOM 1387 O O . SER A 1 186 ? -35.626 -19.437 61.477 1.00 91.88 186 SER A O 1
ATOM 1389 N N . GLN A 1 187 ? -37.293 -20.838 60.928 1.00 94.56 187 GLN A N 1
ATOM 1390 C CA . GLN A 1 187 ? -36.699 -21.248 59.654 1.00 94.56 187 GLN A CA 1
ATOM 1391 C C . GLN A 1 187 ? -36.656 -20.088 58.654 1.00 94.56 187 GLN A C 1
ATOM 1393 O O . GLN A 1 187 ? -35.607 -19.831 58.077 1.00 94.56 187 GLN A O 1
ATOM 1398 N N . ALA A 1 188 ? -37.747 -19.328 58.522 1.00 94.56 188 ALA A N 1
ATOM 1399 C CA . ALA A 1 188 ? -37.778 -18.149 57.659 1.00 94.56 188 ALA A CA 1
ATOM 1400 C C . ALA A 1 188 ? -36.704 -17.119 58.056 1.00 94.56 188 ALA A C 1
ATOM 1402 O O . ALA A 1 188 ? -36.058 -16.531 57.191 1.00 94.56 188 ALA A O 1
ATOM 1403 N N . ALA A 1 189 ? -36.457 -16.932 59.357 1.00 94.88 189 ALA A N 1
ATOM 1404 C CA . ALA A 1 189 ? -35.378 -16.069 59.832 1.00 94.88 189 ALA A CA 1
ATOM 1405 C C . ALA A 1 189 ? -33.985 -16.582 59.414 1.00 94.88 189 ALA A C 1
ATOM 1407 O O . ALA A 1 189 ? -33.137 -15.781 59.017 1.00 94.88 189 ALA A O 1
ATOM 1408 N N . LEU A 1 190 ? -33.746 -17.898 59.459 1.00 95.88 190 LEU A N 1
ATOM 1409 C CA . LEU A 1 190 ? -32.494 -18.502 58.983 1.00 95.88 190 LEU A CA 1
ATOM 1410 C C . LEU A 1 190 ? -32.319 -18.336 57.469 1.00 95.88 190 LEU A C 1
ATOM 1412 O O . LEU A 1 190 ? -31.236 -17.950 57.025 1.00 95.88 190 LEU A O 1
ATOM 1416 N N . ASP A 1 191 ? -33.380 -18.552 56.693 1.00 96.94 191 ASP A N 1
ATOM 1417 C CA . ASP A 1 191 ? -33.359 -18.397 55.237 1.00 96.94 191 ASP A CA 1
ATOM 1418 C C . ASP A 1 191 ? -33.052 -16.940 54.847 1.00 96.94 191 ASP A C 1
ATOM 1420 O O . ASP A 1 191 ? -32.223 -16.688 53.971 1.00 96.94 191 ASP A O 1
ATOM 1424 N N . ILE A 1 192 ? -33.638 -15.963 55.553 1.00 97.00 192 ILE A N 1
ATOM 1425 C CA . ILE A 1 192 ? -33.343 -14.530 55.375 1.00 97.00 192 ILE A CA 1
ATOM 1426 C C . ILE A 1 192 ? -31.870 -14.226 55.678 1.00 97.00 192 ILE A C 1
ATOM 1428 O O . ILE A 1 192 ? -31.224 -13.495 54.925 1.00 97.00 192 ILE A O 1
ATOM 1432 N N . ILE A 1 193 ? -31.309 -14.792 56.752 1.00 96.69 193 ILE A N 1
ATOM 1433 C CA . ILE A 1 193 ? -29.885 -14.626 57.081 1.00 96.69 193 ILE A CA 1
ATOM 1434 C C . ILE A 1 193 ? -29.004 -15.177 55.954 1.00 96.69 193 ILE A C 1
ATOM 1436 O O . ILE A 1 193 ? -28.006 -14.552 55.585 1.00 96.69 193 ILE A O 1
ATOM 1440 N N . GLU A 1 194 ? -29.354 -16.331 55.385 1.00 97.06 194 GLU A N 1
ATOM 1441 C CA . GLU A 1 194 ? -28.599 -16.911 54.276 1.00 97.06 194 GLU A CA 1
ATOM 1442 C C . GLU A 1 194 ? -28.708 -16.076 52.996 1.00 97.06 194 GLU A C 1
ATOM 1444 O O . GLU A 1 194 ? -27.693 -15.835 52.338 1.00 97.06 194 GLU A O 1
ATOM 1449 N N . ILE A 1 195 ? -29.905 -15.585 52.667 1.00 97.12 195 ILE A N 1
ATOM 1450 C CA . ILE A 1 195 ? -30.128 -14.671 51.541 1.00 97.12 195 ILE A CA 1
ATOM 1451 C C . ILE A 1 195 ? -29.268 -13.416 51.704 1.00 97.12 195 ILE A C 1
ATOM 1453 O O . ILE A 1 195 ? -28.540 -13.060 50.781 1.00 97.12 195 ILE A O 1
ATOM 1457 N N . ASN A 1 196 ? -29.258 -12.803 52.888 1.00 96.81 196 ASN A N 1
ATOM 1458 C CA . ASN A 1 196 ? -28.439 -11.620 53.158 1.00 96.81 196 ASN A CA 1
ATOM 1459 C C . ASN A 1 196 ? -26.936 -11.905 53.014 1.00 96.81 196 ASN A C 1
ATOM 1461 O O . ASN A 1 196 ? -26.200 -11.083 52.473 1.00 96.81 196 ASN A O 1
ATOM 1465 N N . ARG A 1 197 ? -26.469 -13.095 53.417 1.00 97.00 197 ARG A N 1
ATOM 1466 C CA . ARG A 1 197 ? -25.074 -13.514 53.197 1.00 97.00 197 ARG A CA 1
ATOM 1467 C C . ARG A 1 197 ? -24.744 -13.647 51.703 1.00 97.00 197 ARG A C 1
ATOM 1469 O O . ARG A 1 197 ? -23.663 -13.239 51.273 1.00 97.00 197 ARG A O 1
ATOM 1476 N N . LYS A 1 198 ? -25.665 -14.199 50.905 1.00 97.56 198 LYS A N 1
ATOM 1477 C CA . LYS A 1 198 ? -25.516 -14.307 49.443 1.00 97.56 198 LYS A CA 1
ATOM 1478 C C . LYS A 1 198 ? -25.519 -12.931 48.775 1.00 97.56 198 LYS A C 1
ATOM 1480 O O . LYS A 1 198 ? -24.672 -12.693 47.920 1.00 97.56 198 LYS A O 1
ATOM 1485 N N . ILE A 1 199 ? -26.403 -12.026 49.201 1.00 97.31 199 ILE A N 1
ATOM 1486 C CA . ILE A 1 199 ? -26.450 -10.631 48.734 1.00 97.31 199 ILE A CA 1
ATOM 1487 C C . ILE A 1 199 ? -25.114 -9.932 49.005 1.00 97.31 199 ILE A C 1
ATOM 1489 O O . ILE A 1 199 ? -24.510 -9.429 48.065 1.00 97.31 199 ILE A O 1
ATOM 1493 N N . ALA A 1 200 ? -24.582 -10.006 50.229 1.00 96.44 200 ALA A N 1
ATOM 1494 C CA . ALA A 1 200 ? -23.294 -9.389 50.569 1.00 96.44 200 ALA A CA 1
ATOM 1495 C C . ALA A 1 200 ? -22.127 -9.926 49.713 1.00 96.44 200 ALA A C 1
ATOM 1497 O O . ALA A 1 200 ? -21.224 -9.190 49.308 1.00 96.44 200 ALA A O 1
ATOM 1498 N N . THR A 1 201 ? -22.157 -11.225 49.400 1.00 96.88 201 THR A N 1
ATOM 1499 C CA . THR A 1 201 ? -21.171 -11.850 48.505 1.00 96.88 201 THR A CA 1
ATOM 1500 C C . THR A 1 201 ? -21.306 -11.314 47.076 1.00 96.88 201 THR A C 1
ATOM 1502 O O . THR A 1 201 ? -20.311 -10.933 46.464 1.00 96.88 201 THR A O 1
ATOM 1505 N N . LEU A 1 202 ? -22.535 -11.231 46.557 1.00 97.31 202 LEU A N 1
ATOM 1506 C CA . LEU A 1 202 ? -22.835 -10.680 45.232 1.00 97.31 202 LEU A CA 1
ATOM 1507 C C . LEU A 1 202 ? -22.425 -9.209 45.107 1.00 97.31 202 LEU A C 1
ATOM 1509 O O . LEU A 1 202 ? -21.840 -8.826 44.095 1.00 97.31 202 LEU A O 1
ATOM 1513 N N . GLU A 1 203 ? -22.688 -8.392 46.126 1.00 97.38 203 GLU A N 1
ATOM 1514 C CA . GLU A 1 203 ? -22.275 -6.985 46.183 1.00 97.38 203 GLU A CA 1
ATOM 1515 C C . GLU A 1 203 ? -20.748 -6.847 46.132 1.00 97.38 203 GLU A C 1
ATOM 1517 O O . GLU A 1 203 ? -20.218 -6.016 45.386 1.00 97.38 203 GLU A O 1
ATOM 1522 N N . THR A 1 204 ? -20.035 -7.719 46.852 1.00 96.88 204 THR A N 1
ATOM 1523 C CA . THR A 1 204 ? -18.566 -7.775 46.834 1.00 96.88 204 THR A CA 1
ATOM 1524 C C . THR A 1 204 ? -18.050 -8.142 45.442 1.00 96.88 204 THR A C 1
ATOM 1526 O O . THR A 1 204 ? -17.264 -7.394 44.862 1.00 96.88 204 THR A O 1
ATOM 1529 N N . SER A 1 205 ? -18.541 -9.234 44.845 1.00 97.12 205 SER A N 1
ATOM 1530 C CA . SER A 1 205 ? -18.132 -9.652 43.494 1.00 97.12 205 SER A CA 1
ATOM 1531 C C . SER A 1 205 ? -18.473 -8.613 42.421 1.00 97.12 205 SER A C 1
ATOM 1533 O O . SER A 1 205 ? -17.691 -8.400 41.496 1.00 97.12 205 SER A O 1
ATOM 1535 N N . THR A 1 206 ? -19.612 -7.930 42.548 1.00 97.69 206 THR A N 1
ATOM 1536 C CA . THR A 1 206 ? -20.008 -6.846 41.635 1.00 97.69 206 THR A CA 1
ATOM 1537 C C . THR A 1 206 ? -19.043 -5.669 41.736 1.00 97.69 206 THR A C 1
ATOM 1539 O O . THR A 1 206 ? -18.610 -5.138 40.713 1.00 97.69 206 THR A O 1
ATOM 1542 N N . SER A 1 207 ? -18.649 -5.298 42.957 1.00 96.94 207 SER A N 1
ATOM 1543 C CA . SER A 1 207 ? -17.669 -4.234 43.198 1.00 96.94 207 SER A CA 1
ATOM 1544 C C . SER A 1 207 ? -16.294 -4.591 42.624 1.00 96.94 207 SER A C 1
ATOM 1546 O O . SER A 1 207 ? -15.660 -3.771 41.960 1.00 96.94 207 SER A O 1
ATOM 1548 N N . GLU A 1 208 ? -15.843 -5.835 42.801 1.00 97.38 208 GLU A N 1
ATOM 1549 C CA . GLU A 1 208 ? -14.594 -6.326 42.208 1.00 97.38 208 GLU A CA 1
ATOM 1550 C C . GLU A 1 208 ? -14.625 -6.317 40.676 1.00 97.38 208 GLU A C 1
ATOM 1552 O O . GLU A 1 208 ? -13.649 -5.909 40.041 1.00 97.38 208 GLU A O 1
ATOM 1557 N N . PHE A 1 209 ? -15.736 -6.748 40.070 1.00 97.94 209 PHE A N 1
ATOM 1558 C CA . PHE A 1 209 ? -15.900 -6.730 38.618 1.00 97.94 209 PHE A CA 1
ATOM 1559 C C . PHE A 1 209 ? -15.892 -5.302 38.067 1.00 97.94 209 PHE A C 1
ATOM 1561 O O . PHE A 1 209 ? -15.188 -5.037 37.097 1.00 97.94 209 PHE A O 1
ATOM 1568 N N . GLN A 1 210 ? -16.597 -4.371 38.716 1.00 98.06 210 GLN A N 1
ATOM 1569 C CA . GLN A 1 210 ? -16.575 -2.949 38.359 1.00 98.06 210 GLN A CA 1
ATOM 1570 C C . GLN A 1 210 ? -15.159 -2.368 38.428 1.00 98.06 210 GLN A C 1
ATOM 1572 O O . GLN A 1 210 ? -14.724 -1.691 37.500 1.00 98.06 210 GLN A O 1
ATOM 1577 N N . ASN A 1 211 ? -14.396 -2.689 39.475 1.00 97.19 211 ASN A N 1
ATOM 1578 C CA . ASN A 1 211 ? -13.008 -2.240 39.596 1.00 97.19 211 ASN A CA 1
ATOM 1579 C C . ASN A 1 211 ? -12.115 -2.800 38.479 1.00 97.19 211 ASN A C 1
ATOM 1581 O O . ASN A 1 211 ? -11.330 -2.055 37.891 1.00 97.19 211 ASN A O 1
ATOM 1585 N N . LYS A 1 212 ? -12.252 -4.090 38.144 1.00 97.81 212 LYS A N 1
ATOM 1586 C CA . LYS A 1 212 ? -11.522 -4.712 37.025 1.00 97.81 212 LYS A CA 1
ATOM 1587 C C . LYS A 1 212 ? -11.909 -4.100 35.680 1.00 97.81 212 LYS A C 1
ATOM 1589 O O . LYS A 1 212 ? -11.029 -3.819 34.874 1.00 97.81 212 LYS A O 1
ATOM 1594 N N . LEU A 1 213 ? -13.200 -3.860 35.456 1.00 97.88 213 LEU A N 1
ATOM 1595 C CA . LEU A 1 213 ? -13.708 -3.240 34.236 1.00 97.88 213 LEU A CA 1
ATOM 1596 C C . LEU A 1 213 ? -13.188 -1.807 34.082 1.00 97.88 213 LEU A C 1
ATOM 1598 O O . LEU A 1 213 ? -12.686 -1.451 33.022 1.00 97.88 213 LEU A O 1
ATOM 1602 N N . ASN A 1 214 ? -13.240 -1.005 35.146 1.00 97.44 214 ASN A N 1
ATOM 1603 C CA . ASN A 1 214 ? -12.710 0.359 35.143 1.00 97.44 214 ASN A CA 1
ATOM 1604 C C . ASN A 1 214 ? -11.200 0.386 34.882 1.00 97.44 214 ASN A C 1
ATOM 1606 O O . ASN A 1 214 ? -10.725 1.252 34.147 1.00 97.44 214 ASN A O 1
ATOM 1610 N N . LYS A 1 215 ? -10.453 -0.576 35.438 1.00 97.25 215 LYS A N 1
ATOM 1611 C CA . LYS A 1 215 ? -9.027 -0.733 35.146 1.00 97.25 215 LYS A CA 1
ATOM 1612 C C . LYS A 1 215 ? -8.779 -1.065 33.671 1.00 97.25 215 LYS A C 1
ATOM 1614 O O . LYS A 1 215 ? -7.982 -0.384 33.043 1.00 97.25 215 LYS A O 1
ATOM 1619 N N . GLU A 1 216 ? -9.488 -2.040 33.107 1.00 97.69 216 GLU A N 1
ATOM 1620 C CA . GLU A 1 216 ? -9.370 -2.403 31.684 1.00 97.69 216 GLU A CA 1
ATOM 1621 C C . GLU A 1 216 ? -9.729 -1.225 30.760 1.00 97.69 216 GLU A C 1
ATOM 1623 O O . GLU A 1 216 ? -9.054 -0.993 29.760 1.00 97.69 216 GLU A O 1
ATOM 1628 N N . ILE A 1 217 ? -10.763 -0.445 31.099 1.00 97.94 217 ILE A N 1
ATOM 1629 C CA . ILE A 1 217 ? -11.133 0.771 30.357 1.00 97.94 217 ILE A CA 1
ATOM 1630 C C . ILE A 1 217 ? -9.985 1.789 30.376 1.00 97.94 217 ILE A C 1
ATOM 1632 O O . ILE A 1 217 ? -9.681 2.384 29.341 1.00 97.94 217 ILE A O 1
ATOM 1636 N N . ALA A 1 218 ? -9.347 1.998 31.532 1.00 97.06 218 ALA A N 1
ATOM 1637 C CA . ALA A 1 218 ? -8.212 2.908 31.656 1.00 97.06 218 ALA A CA 1
ATOM 1638 C C . ALA A 1 218 ? -6.995 2.415 30.855 1.00 97.06 218 ALA A C 1
ATOM 1640 O O . ALA A 1 218 ? -6.451 3.180 30.057 1.00 97.06 218 ALA A O 1
ATOM 1641 N N . ASP A 1 219 ? -6.637 1.136 31.002 1.00 97.50 219 ASP A N 1
ATOM 1642 C CA . ASP A 1 219 ? -5.504 0.510 30.312 1.00 97.50 219 ASP A CA 1
ATOM 1643 C C . ASP A 1 219 ? -5.705 0.564 28.773 1.00 97.50 219 ASP A C 1
ATOM 1645 O O . ASP A 1 219 ? -4.791 0.924 28.028 1.00 97.50 219 ASP A O 1
ATOM 1649 N N . ARG A 1 220 ? -6.928 0.314 28.271 1.00 97.75 220 ARG A N 1
ATOM 1650 C CA . ARG A 1 220 ? -7.265 0.467 26.839 1.00 97.75 220 ARG A CA 1
ATOM 1651 C C . ARG A 1 220 ? -7.191 1.907 26.352 1.00 97.75 220 ARG A C 1
ATOM 1653 O O . ARG A 1 220 ? -6.697 2.148 25.257 1.00 97.75 220 ARG A O 1
ATOM 1660 N N . LYS A 1 221 ? -7.658 2.869 27.149 1.00 97.56 221 LYS A N 1
ATOM 1661 C CA . LYS A 1 221 ? -7.606 4.294 26.790 1.00 97.56 221 LYS A CA 1
ATOM 1662 C C . LYS A 1 221 ? -6.165 4.790 26.643 1.00 97.56 221 LYS A C 1
ATOM 1664 O O . LYS A 1 221 ? -5.871 5.595 25.755 1.00 97.56 221 LYS A O 1
ATOM 1669 N N . GLU A 1 222 ? -5.271 4.310 27.503 1.00 97.00 222 GLU A N 1
ATOM 1670 C CA . GLU A 1 222 ? -3.835 4.569 27.399 1.00 97.00 222 GLU A CA 1
ATOM 1671 C C . GLU A 1 222 ? -3.246 3.928 26.134 1.00 97.00 222 GLU A C 1
ATOM 1673 O O . GLU A 1 222 ? -2.577 4.610 25.354 1.00 97.00 222 GLU A O 1
ATOM 1678 N N . ALA A 1 223 ? -3.564 2.657 25.867 1.00 96.88 223 ALA A N 1
ATOM 1679 C CA . ALA A 1 223 ? -3.137 1.968 24.650 1.00 96.88 223 ALA A CA 1
ATOM 1680 C C . ALA A 1 223 ? -3.613 2.677 23.368 1.00 96.88 223 ALA A C 1
ATOM 1682 O O . ALA A 1 223 ? -2.820 2.866 22.445 1.00 96.88 223 ALA A O 1
ATOM 1683 N N . ASP A 1 224 ? -4.865 3.139 23.327 1.00 97.94 224 ASP A N 1
ATOM 1684 C CA . ASP A 1 224 ? -5.420 3.892 22.197 1.00 97.94 224 ASP A CA 1
ATOM 1685 C C . ASP A 1 224 ? -4.702 5.231 21.999 1.00 97.94 224 ASP A C 1
ATOM 1687 O O . ASP A 1 224 ? -4.433 5.637 20.869 1.00 97.94 224 ASP A O 1
ATOM 1691 N N . THR A 1 225 ? -4.327 5.907 23.087 1.00 96.75 225 THR A N 1
ATOM 1692 C CA . THR A 1 225 ? -3.559 7.160 23.031 1.00 96.75 225 THR A CA 1
ATOM 1693 C C . THR A 1 225 ? -2.148 6.920 22.481 1.00 96.75 225 THR A C 1
ATOM 1695 O O . THR A 1 225 ? -1.669 7.678 21.630 1.00 96.75 225 THR A O 1
ATOM 1698 N N . ASN A 1 226 ? -1.496 5.831 22.896 1.00 96.81 226 ASN A N 1
ATOM 1699 C CA . ASN A 1 226 ? -0.203 5.414 22.350 1.00 96.81 226 ASN A CA 1
ATOM 1700 C C . ASN A 1 226 ? -0.310 5.073 20.857 1.00 96.81 226 ASN A C 1
ATOM 1702 O O . ASN A 1 226 ? 0.519 5.515 20.058 1.00 96.81 226 ASN A O 1
ATOM 1706 N N . LEU A 1 227 ? -1.360 4.350 20.459 1.00 97.56 227 LEU A N 1
ATOM 1707 C CA . LEU A 1 227 ? -1.617 4.020 19.061 1.00 97.56 227 LEU A CA 1
ATOM 1708 C C . LEU A 1 227 ? -1.867 5.279 18.219 1.00 97.56 227 LEU A C 1
ATOM 1710 O O . LEU A 1 227 ? -1.287 5.418 17.145 1.00 97.56 227 LEU A O 1
ATOM 1714 N N . GLN A 1 228 ? -2.665 6.232 18.709 1.00 97.25 228 GLN A N 1
ATOM 1715 C CA . GLN A 1 228 ? -2.882 7.514 18.029 1.00 97.25 228 GLN A CA 1
ATOM 1716 C C . GLN A 1 228 ? -1.589 8.319 17.878 1.00 97.25 228 GLN A C 1
ATOM 1718 O O . GLN A 1 228 ? -1.369 8.952 16.841 1.00 97.25 228 GLN A O 1
ATOM 1723 N N . THR A 1 229 ? -0.715 8.269 18.883 1.00 96.62 229 THR A N 1
ATOM 1724 C CA . THR A 1 229 ? 0.602 8.913 18.834 1.00 96.62 229 THR A CA 1
ATOM 1725 C C . THR A 1 229 ? 1.472 8.285 17.743 1.00 96.62 229 THR A C 1
ATOM 1727 O O . THR A 1 229 ? 2.031 9.010 16.920 1.00 96.62 229 THR A O 1
ATOM 1730 N N . LEU A 1 230 ? 1.522 6.950 17.666 1.00 97.00 230 LEU A N 1
ATOM 1731 C CA . LEU A 1 230 ? 2.241 6.216 16.617 1.00 97.00 230 LEU A CA 1
ATOM 1732 C C . LEU A 1 230 ? 1.681 6.490 15.218 1.00 97.00 230 LEU A C 1
ATOM 1734 O O . LEU A 1 230 ? 2.453 6.742 14.300 1.00 97.00 230 LEU A O 1
ATOM 1738 N N . ILE A 1 231 ? 0.355 6.492 15.051 1.00 96.62 231 ILE A N 1
ATOM 1739 C CA . ILE A 1 231 ? -0.296 6.823 13.774 1.00 96.62 231 ILE A CA 1
ATOM 1740 C C . ILE A 1 231 ? 0.054 8.251 13.352 1.00 96.62 231 ILE A C 1
ATOM 1742 O O . ILE A 1 231 ? 0.345 8.494 12.184 1.00 96.62 231 ILE A O 1
ATOM 1746 N N . SER A 1 232 ? 0.059 9.197 14.292 1.00 95.56 232 SER A N 1
ATOM 1747 C CA . SER A 1 232 ? 0.428 10.587 14.010 1.00 95.56 232 SER A CA 1
ATOM 1748 C C . SER A 1 232 ? 1.898 10.719 13.609 1.00 95.56 232 SER A C 1
ATOM 1750 O O . SER A 1 232 ? 2.211 11.501 12.715 1.00 95.56 232 SER A O 1
ATOM 1752 N N . ALA A 1 233 ? 2.794 9.952 14.237 1.00 93.81 233 ALA A N 1
ATOM 1753 C CA . ALA A 1 233 ? 4.205 9.891 13.861 1.00 93.81 233 ALA A CA 1
ATOM 1754 C C . ALA A 1 233 ? 4.389 9.276 12.467 1.00 93.81 233 ALA A C 1
ATOM 1756 O O . ALA A 1 233 ? 4.975 9.917 11.608 1.00 93.81 233 ALA A O 1
ATOM 1757 N N . LEU A 1 234 ? 3.784 8.115 12.200 1.00 94.00 234 LEU A N 1
ATOM 1758 C CA . LEU A 1 234 ? 3.785 7.479 10.878 1.00 94.00 234 LEU A CA 1
ATOM 1759 C C . LEU A 1 234 ? 3.231 8.396 9.793 1.00 94.00 234 LEU A C 1
ATOM 1761 O O . LEU A 1 234 ? 3.763 8.428 8.691 1.00 94.00 234 LEU A O 1
ATOM 1765 N N . ARG A 1 235 ? 2.167 9.146 10.093 1.00 91.19 235 ARG A N 1
ATOM 1766 C CA . ARG A 1 235 ? 1.616 10.125 9.160 1.00 91.19 235 ARG A CA 1
ATOM 1767 C C . ARG A 1 235 ? 2.613 11.243 8.882 1.00 91.19 235 ARG A C 1
ATOM 1769 O O . ARG A 1 235 ? 2.772 11.587 7.727 1.00 91.19 235 ARG A O 1
ATOM 1776 N N . ARG A 1 236 ? 3.324 11.754 9.893 1.00 86.94 236 ARG A N 1
ATOM 1777 C CA . ARG A 1 236 ? 4.412 12.727 9.685 1.00 86.94 236 ARG A CA 1
ATOM 1778 C C . ARG A 1 236 ? 5.575 12.142 8.894 1.00 86.94 236 ARG A C 1
ATOM 1780 O O . ARG A 1 236 ? 6.098 12.830 8.033 1.00 86.94 236 ARG A O 1
ATOM 1787 N N . ASP A 1 237 ? 5.971 10.903 9.169 1.00 86.44 237 ASP A N 1
ATOM 1788 C CA . ASP A 1 237 ? 7.045 10.225 8.438 1.00 86.44 237 ASP A CA 1
ATOM 1789 C C . ASP A 1 237 ? 6.642 9.999 6.977 1.00 86.44 237 ASP A C 1
ATOM 1791 O O . ASP A 1 237 ? 7.438 10.226 6.068 1.00 86.44 237 ASP A O 1
ATOM 1795 N N . PHE A 1 238 ? 5.386 9.608 6.741 1.00 83.69 238 PHE A N 1
ATOM 1796 C CA . PHE A 1 238 ? 4.807 9.508 5.409 1.00 83.69 238 PHE A CA 1
ATOM 1797 C C . PHE A 1 238 ? 4.765 10.877 4.739 1.00 83.69 238 PHE A C 1
ATOM 1799 O O . PHE A 1 238 ? 5.323 11.016 3.663 1.00 83.69 238 PHE A O 1
ATOM 1806 N N . ASP A 1 239 ? 4.205 11.896 5.390 1.00 81.50 239 ASP A N 1
ATOM 1807 C CA . ASP A 1 239 ? 4.162 13.276 4.901 1.00 81.50 239 ASP A CA 1
ATOM 1808 C C . ASP A 1 239 ? 5.572 13.858 4.695 1.00 81.50 239 ASP A C 1
ATOM 1810 O O . ASP A 1 239 ? 5.723 14.771 3.905 1.00 81.50 239 ASP A O 1
ATOM 1814 N N . ALA A 1 240 ? 6.620 13.359 5.356 1.00 72.81 240 ALA A N 1
ATOM 1815 C CA . ALA A 1 240 ? 8.009 13.736 5.085 1.00 72.81 240 ALA A CA 1
ATOM 1816 C C . ALA A 1 240 ? 8.586 12.975 3.879 1.00 72.81 240 ALA A C 1
ATOM 1818 O O . ALA A 1 240 ? 9.330 13.548 3.085 1.00 72.81 240 ALA A O 1
ATOM 1819 N N . LEU A 1 241 ? 8.226 11.698 3.717 1.00 68.62 241 LEU A N 1
ATOM 1820 C CA . LEU A 1 241 ? 8.600 10.870 2.568 1.00 68.62 241 LEU A CA 1
ATOM 1821 C C . LEU A 1 241 ? 7.917 11.337 1.273 1.00 68.62 241 LEU A C 1
ATOM 1823 O O . LEU A 1 241 ? 8.540 11.329 0.213 1.00 68.62 241 LEU A O 1
ATOM 1827 N N . VAL A 1 242 ? 6.648 11.739 1.362 1.00 72.38 242 VAL A N 1
ATOM 1828 C CA . VAL A 1 242 ? 5.831 12.252 0.252 1.00 72.38 242 VAL A CA 1
ATOM 1829 C C . VAL A 1 242 ? 5.683 13.774 0.275 1.00 72.38 242 VAL A C 1
ATOM 1831 O O . VAL A 1 242 ? 4.830 14.300 -0.434 1.00 72.38 242 VAL A O 1
ATOM 1834 N N . GLY A 1 243 ? 6.466 14.467 1.107 1.00 65.56 243 GLY A N 1
ATOM 1835 C CA . GLY A 1 243 ? 6.261 15.877 1.447 1.00 65.56 243 GLY A CA 1
ATOM 1836 C C . GLY A 1 243 ? 6.365 16.851 0.293 1.00 65.56 243 GLY A C 1
ATOM 1837 O O . GLY A 1 243 ? 6.572 16.468 -0.851 1.00 65.56 243 GLY A O 1
ATOM 1838 N N . GLU A 1 244 ? 6.258 18.143 0.603 1.00 59.44 244 GLU A N 1
ATOM 1839 C CA . GLU A 1 244 ? 6.306 19.222 -0.394 1.00 59.44 244 GLU A CA 1
ATOM 1840 C C . GLU A 1 244 ? 7.518 19.092 -1.329 1.00 59.44 244 GLU A C 1
ATOM 1842 O O . GLU A 1 244 ? 7.363 19.270 -2.528 1.00 59.44 244 GLU A O 1
ATOM 1847 N N . ASN A 1 245 ? 8.666 18.614 -0.831 1.00 58.69 245 ASN A N 1
ATOM 1848 C CA . ASN A 1 245 ? 9.849 18.320 -1.647 1.00 58.69 245 ASN A CA 1
ATOM 1849 C C . ASN A 1 245 ? 9.700 17.113 -2.581 1.00 58.69 245 ASN A C 1
ATOM 1851 O O . ASN A 1 245 ? 10.419 17.041 -3.566 1.00 58.69 245 ASN A O 1
ATOM 1855 N N . ALA A 1 246 ? 8.846 16.134 -2.279 1.00 60.88 246 ALA A N 1
ATOM 1856 C CA . ALA A 1 246 ? 8.509 15.060 -3.208 1.00 60.88 246 ALA A CA 1
ATOM 1857 C C . ALA A 1 246 ? 7.594 15.584 -4.314 1.00 60.88 246 ALA A C 1
ATOM 1859 O O . ALA A 1 246 ? 7.790 15.197 -5.456 1.00 60.88 246 ALA A O 1
ATOM 1860 N N . SER A 1 247 ? 6.661 16.495 -4.010 1.00 68.75 247 SER A N 1
ATOM 1861 C CA . SER A 1 247 ? 5.877 17.188 -5.040 1.00 68.75 247 SER A CA 1
ATOM 1862 C C . SER A 1 247 ? 6.755 18.133 -5.860 1.00 68.75 247 SER A C 1
ATOM 1864 O O . SER A 1 247 ? 6.708 18.051 -7.072 1.00 68.75 247 SER A O 1
ATOM 1866 N N . GLU A 1 248 ? 7.645 18.918 -5.245 1.00 66.69 248 GLU A N 1
ATOM 1867 C CA . GLU A 1 248 ? 8.652 19.719 -5.953 1.00 66.69 248 GLU A CA 1
ATOM 1868 C C . GLU A 1 248 ? 9.633 18.833 -6.722 1.00 66.69 248 GLU A C 1
ATOM 1870 O O . GLU A 1 248 ? 10.021 19.175 -7.827 1.00 66.69 248 GLU A O 1
ATOM 1875 N N . ALA A 1 249 ? 10.053 17.681 -6.193 1.00 66.31 249 ALA A N 1
ATOM 1876 C CA . ALA A 1 249 ? 10.899 16.742 -6.924 1.00 66.31 249 ALA A CA 1
ATOM 1877 C C . ALA A 1 249 ? 10.138 16.110 -8.090 1.00 66.31 249 ALA A C 1
ATOM 1879 O O . ALA A 1 249 ? 10.718 15.957 -9.156 1.00 66.31 249 ALA A O 1
ATOM 1880 N N . ILE A 1 250 ? 8.860 15.764 -7.920 1.00 71.88 250 ILE A N 1
ATOM 1881 C CA . ILE A 1 250 ? 7.980 15.259 -8.980 1.00 71.88 250 ILE A CA 1
ATOM 1882 C C . ILE A 1 250 ? 7.713 16.350 -10.016 1.00 71.88 250 ILE A C 1
ATOM 1884 O O . ILE A 1 250 ? 7.753 16.044 -11.200 1.00 71.88 250 ILE A O 1
ATOM 1888 N N . ASP A 1 251 ? 7.503 17.598 -9.615 1.00 74.56 251 ASP A N 1
ATOM 1889 C CA . ASP A 1 251 ? 7.305 18.749 -10.494 1.00 74.56 251 ASP A CA 1
ATOM 1890 C C . ASP A 1 251 ? 8.605 19.067 -11.232 1.00 74.56 251 ASP A C 1
ATOM 1892 O O . ASP A 1 251 ? 8.586 19.193 -12.449 1.00 74.56 251 ASP A O 1
ATOM 1896 N N . ASN A 1 252 ? 9.756 19.026 -10.556 1.00 72.00 252 ASN A N 1
ATOM 1897 C CA . ASN A 1 252 ? 11.079 19.102 -11.175 1.00 72.00 252 ASN A CA 1
ATOM 1898 C C . ASN A 1 252 ? 11.305 17.932 -12.145 1.00 72.00 252 ASN A C 1
ATOM 1900 O O . ASN A 1 252 ? 11.810 18.133 -13.244 1.00 72.00 252 ASN A O 1
ATOM 1904 N N . PHE A 1 253 ? 10.915 16.702 -11.795 1.00 76.81 253 PHE A N 1
ATOM 1905 C CA . PHE A 1 253 ? 10.989 15.556 -12.705 1.00 76.81 253 PHE A CA 1
ATOM 1906 C C . PHE A 1 253 ? 9.990 15.674 -13.859 1.00 76.81 253 PHE A C 1
ATOM 1908 O O . PHE A 1 253 ? 10.292 15.210 -14.953 1.00 76.81 253 PHE A O 1
ATOM 1915 N N . THR A 1 254 ? 8.838 16.312 -13.658 1.00 80.56 254 THR A N 1
ATOM 1916 C CA . THR A 1 254 ? 7.816 16.574 -14.681 1.00 80.56 254 THR A CA 1
ATOM 1917 C C . THR A 1 254 ? 8.268 17.688 -15.621 1.00 80.56 254 THR A C 1
ATOM 1919 O O . THR A 1 254 ? 8.106 17.561 -16.830 1.00 80.56 254 THR A O 1
ATOM 1922 N N . GLU A 1 255 ? 8.920 18.728 -15.108 1.00 78.25 255 GLU A N 1
ATOM 1923 C CA . GLU A 1 255 ? 9.605 19.760 -15.884 1.00 78.25 255 GLU A CA 1
ATOM 1924 C C . GLU A 1 255 ? 10.782 19.171 -16.659 1.00 78.25 255 GLU A C 1
ATOM 1926 O O . GLU A 1 255 ? 10.912 19.442 -17.848 1.00 78.25 255 GLU A O 1
ATOM 1931 N N . VAL A 1 256 ? 11.590 18.299 -16.047 1.00 75.62 256 VAL A N 1
ATOM 1932 C CA . VAL A 1 256 ? 12.648 17.551 -16.742 1.00 75.62 256 VAL A CA 1
ATOM 1933 C C . VAL A 1 256 ? 12.046 16.636 -17.804 1.00 75.62 256 VAL A C 1
ATOM 1935 O O . VAL A 1 256 ? 12.566 16.588 -18.911 1.00 75.62 256 VAL A O 1
ATOM 1938 N N . LEU A 1 257 ? 10.938 15.946 -17.530 1.00 74.69 257 LEU A N 1
ATOM 1939 C CA . LEU A 1 257 ? 10.239 15.119 -18.514 1.00 74.69 257 LEU A CA 1
ATOM 1940 C C . LEU A 1 257 ? 9.661 15.956 -19.652 1.00 74.69 257 LEU A C 1
ATOM 1942 O O . LEU A 1 257 ? 9.756 15.506 -20.782 1.00 74.69 257 LEU A O 1
ATOM 1946 N N . SER A 1 258 ? 9.114 17.141 -19.379 1.00 77.56 258 SER A N 1
ATOM 1947 C CA . SER A 1 258 ? 8.566 18.090 -20.360 1.00 77.56 258 SER A CA 1
ATOM 1948 C C . SER A 1 258 ? 9.669 18.741 -21.203 1.00 77.56 258 SER A C 1
ATOM 1950 O O . SER A 1 258 ? 9.564 18.836 -22.424 1.00 77.56 258 SER A O 1
ATOM 1952 N N . PHE A 1 259 ? 10.794 19.093 -20.580 1.00 71.44 259 PHE A N 1
ATOM 1953 C CA . PHE A 1 259 ? 12.021 19.512 -21.254 1.00 71.44 259 PHE A CA 1
ATOM 1954 C C . PHE A 1 259 ? 12.571 18.398 -22.150 1.00 71.44 259 PHE A C 1
ATOM 1956 O O . PHE A 1 259 ? 12.899 18.632 -23.315 1.00 71.44 259 PHE A O 1
ATOM 1963 N N . LEU A 1 260 ? 12.626 17.169 -21.631 1.00 66.62 260 LEU A N 1
ATOM 1964 C CA . LEU A 1 260 ? 12.998 15.995 -22.405 1.00 66.62 260 LEU A CA 1
ATOM 1965 C C . LEU A 1 260 ? 11.964 15.696 -23.492 1.00 66.62 260 LEU A C 1
ATOM 1967 O O . LEU A 1 260 ? 12.368 15.262 -24.555 1.00 66.62 260 LEU A O 1
ATOM 1971 N N . ASP A 1 261 ? 10.673 15.967 -23.292 1.00 66.00 261 ASP A N 1
ATOM 1972 C CA . ASP A 1 261 ? 9.625 15.845 -24.314 1.00 66.00 261 ASP A CA 1
ATOM 1973 C C . ASP A 1 261 ? 9.830 16.863 -25.444 1.00 66.00 261 ASP A C 1
ATOM 1975 O O . ASP A 1 261 ? 9.746 16.520 -26.620 1.00 66.00 261 ASP A O 1
ATOM 1979 N N . GLY A 1 262 ? 10.255 18.084 -25.105 1.00 61.84 262 GLY A N 1
ATOM 1980 C CA . GLY A 1 262 ? 10.748 19.069 -26.069 1.00 61.84 262 GLY A CA 1
ATOM 1981 C C . GLY A 1 262 ? 12.021 18.628 -26.813 1.00 61.84 262 GLY A C 1
ATOM 1982 O O . GLY A 1 262 ? 12.260 19.070 -27.938 1.00 61.84 262 GLY A O 1
ATOM 1983 N N . LEU A 1 263 ? 12.819 17.727 -26.225 1.00 56.09 263 LEU A N 1
ATOM 1984 C CA . LEU A 1 263 ? 13.942 17.022 -26.866 1.00 56.09 263 LEU A CA 1
ATOM 1985 C C . LEU A 1 263 ? 13.526 15.703 -27.558 1.00 56.09 263 LEU A C 1
ATOM 1987 O O . LEU A 1 263 ? 14.311 15.180 -28.349 1.00 56.09 263 LEU A O 1
ATOM 1991 N N . LYS A 1 264 ? 12.315 15.175 -27.302 1.00 55.50 264 LYS A N 1
ATOM 1992 C CA . LYS A 1 264 ? 11.764 13.932 -27.883 1.00 55.50 264 LYS A CA 1
ATOM 1993 C C . LYS A 1 264 ? 11.172 14.113 -29.272 1.00 55.50 264 LYS A C 1
ATOM 1995 O O . LYS A 1 264 ? 10.747 13.113 -29.856 1.00 55.50 264 LYS A O 1
ATOM 2000 N N . ASP A 1 265 ? 11.243 15.306 -29.864 1.00 59.56 265 ASP A N 1
ATOM 2001 C CA . ASP A 1 265 ? 11.240 15.426 -31.322 1.00 59.56 265 ASP A CA 1
ATOM 2002 C C . ASP A 1 265 ? 12.516 14.757 -31.856 1.00 59.56 265 ASP A C 1
ATOM 2004 O O . ASP A 1 265 ? 13.471 15.390 -32.310 1.00 59.56 265 ASP A O 1
ATOM 2008 N N . THR A 1 266 ? 12.521 13.430 -31.795 1.00 58.06 266 THR A N 1
ATOM 2009 C CA . THR A 1 266 ? 13.521 12.547 -32.376 1.00 58.06 266 THR A CA 1
ATOM 2010 C C . THR A 1 266 ? 13.635 12.886 -33.858 1.00 58.06 266 THR A C 1
ATOM 2012 O O . THR A 1 266 ? 14.734 12.887 -34.394 1.00 58.06 266 THR A O 1
ATOM 2015 N N . GLU A 1 267 ? 12.534 13.325 -34.482 1.00 61.66 267 GLU A N 1
ATOM 2016 C CA . GLU A 1 267 ? 12.516 13.933 -35.809 1.00 61.66 267 GLU A CA 1
ATOM 2017 C C . GLU A 1 267 ? 13.314 15.243 -35.895 1.00 61.66 267 GLU A C 1
ATOM 2019 O O . GLU A 1 267 ? 14.117 15.371 -36.811 1.00 61.66 267 GLU A O 1
ATOM 2024 N N . LYS A 1 268 ? 13.201 16.204 -34.964 1.00 70.56 268 LYS A N 1
ATOM 2025 C CA . LYS A 1 268 ? 13.990 17.456 -35.017 1.00 70.56 268 LYS A CA 1
ATOM 2026 C C . LYS A 1 268 ? 15.467 17.235 -34.709 1.00 70.56 268 LYS A C 1
ATOM 2028 O O . LYS A 1 268 ? 16.304 17.857 -35.362 1.00 70.56 268 LYS A O 1
ATOM 2033 N N . LEU A 1 269 ? 15.809 16.375 -33.748 1.00 72.00 269 LEU A N 1
ATOM 2034 C CA . LEU A 1 269 ? 17.210 16.058 -33.452 1.00 72.00 269 LEU A CA 1
ATOM 2035 C C . LEU A 1 269 ? 17.840 15.245 -34.587 1.00 72.00 269 LEU A C 1
ATOM 2037 O O . LEU A 1 269 ? 18.934 15.583 -35.030 1.00 72.00 269 LEU A O 1
ATOM 2041 N N . SER A 1 270 ? 17.130 14.243 -35.113 1.00 73.81 270 SER A N 1
ATOM 2042 C CA . SER A 1 270 ? 17.552 13.487 -36.297 1.00 73.81 270 SER A CA 1
ATOM 2043 C C . SER A 1 270 ? 17.702 14.400 -37.513 1.00 73.81 270 SER A C 1
ATOM 2045 O O . SER A 1 270 ? 18.720 14.337 -38.192 1.00 73.81 270 SER A O 1
ATOM 2047 N N . THR A 1 271 ? 16.769 15.331 -37.731 1.00 78.94 271 THR A N 1
ATOM 2048 C CA . THR A 1 271 ? 16.849 16.313 -38.824 1.00 78.94 271 THR A CA 1
ATOM 2049 C C . THR A 1 271 ? 18.048 17.243 -38.659 1.00 78.94 271 THR A C 1
ATOM 2051 O O . THR A 1 271 ? 18.759 17.503 -39.626 1.00 78.94 271 THR A O 1
ATOM 2054 N N . LYS A 1 272 ? 18.324 17.730 -37.442 1.00 82.19 272 LYS A N 1
ATOM 2055 C CA . LYS A 1 272 ? 19.507 18.563 -37.174 1.00 82.19 272 LYS A CA 1
ATOM 2056 C C . LYS A 1 272 ? 20.810 17.782 -37.337 1.00 82.19 272 LYS A C 1
ATOM 2058 O O . LYS A 1 272 ? 21.767 18.328 -37.877 1.00 82.19 272 LYS A O 1
ATOM 2063 N N . LEU A 1 273 ? 20.845 16.521 -36.912 1.00 83.31 273 LEU A N 1
ATOM 2064 C CA . LEU A 1 273 ? 22.011 15.656 -37.071 1.00 83.31 273 LEU A CA 1
ATOM 2065 C C . LEU A 1 273 ? 22.251 15.303 -38.545 1.00 83.31 273 LEU A C 1
ATOM 2067 O O . LEU A 1 273 ? 23.386 15.357 -39.007 1.00 83.31 273 LEU A O 1
ATOM 2071 N N . ALA A 1 274 ? 21.189 15.037 -39.305 1.00 83.25 274 ALA A N 1
ATOM 2072 C CA . ALA A 1 274 ? 21.255 14.837 -40.747 1.00 83.25 274 ALA A CA 1
ATOM 2073 C C . ALA A 1 274 ? 21.734 16.107 -41.467 1.00 83.25 274 ALA A C 1
ATOM 2075 O O . ALA A 1 274 ? 22.619 16.033 -42.314 1.00 83.25 274 ALA A O 1
ATOM 2076 N N . ALA A 1 275 ? 21.226 17.284 -41.086 1.00 85.50 275 ALA A N 1
ATOM 2077 C CA . ALA A 1 275 ? 21.678 18.559 -41.640 1.00 85.50 275 ALA A CA 1
ATOM 2078 C C . ALA A 1 275 ? 23.163 18.835 -41.344 1.00 85.50 275 ALA A C 1
ATOM 2080 O O . ALA A 1 275 ? 23.873 19.336 -42.212 1.00 85.50 275 ALA A O 1
ATOM 2081 N N . LEU A 1 276 ? 23.646 18.478 -40.148 1.00 88.06 276 LEU A N 1
ATOM 2082 C CA . LEU A 1 276 ? 25.066 18.575 -39.796 1.00 88.06 276 LEU A CA 1
ATOM 2083 C C . LEU A 1 276 ? 25.929 17.591 -40.592 1.00 88.06 276 LEU A C 1
ATOM 2085 O O . LEU A 1 276 ? 26.989 17.984 -41.065 1.00 88.06 276 LEU A O 1
ATOM 2089 N N . SER A 1 277 ? 25.467 16.354 -40.792 1.00 89.56 277 SER A N 1
ATOM 2090 C CA . SER A 1 277 ? 26.166 15.365 -41.625 1.00 89.56 277 SER A CA 1
ATOM 2091 C C . SER A 1 277 ? 26.306 15.848 -43.069 1.00 89.56 277 SER A C 1
ATOM 2093 O O . SER A 1 277 ? 27.391 15.802 -43.638 1.00 89.56 277 SER A O 1
ATOM 2095 N N . VAL A 1 278 ? 25.228 16.385 -43.647 1.00 88.81 278 VAL A N 1
ATOM 2096 C CA . VAL A 1 278 ? 25.243 16.949 -45.006 1.00 88.81 278 VAL A CA 1
ATOM 2097 C C . VAL A 1 278 ? 26.165 18.170 -45.092 1.00 88.81 278 VAL A C 1
ATOM 2099 O O . VAL A 1 278 ? 26.875 18.348 -46.082 1.00 88.81 278 VAL A O 1
ATOM 2102 N N . ALA A 1 279 ? 26.183 19.019 -44.061 1.00 89.25 279 ALA A N 1
ATOM 2103 C CA . ALA A 1 279 ? 27.089 20.163 -44.010 1.00 89.25 279 ALA A CA 1
ATOM 2104 C C . ALA A 1 279 ? 28.565 19.734 -43.934 1.00 89.25 279 ALA A C 1
ATOM 2106 O O . ALA A 1 279 ? 29.399 20.357 -44.587 1.00 89.25 279 ALA A O 1
ATOM 2107 N N . ASP A 1 280 ? 28.881 18.671 -43.189 1.00 92.44 280 ASP A N 1
ATOM 2108 C CA . ASP A 1 280 ? 30.234 18.112 -43.096 1.00 92.44 280 ASP A CA 1
ATOM 2109 C C . ASP A 1 280 ? 30.699 17.513 -44.432 1.00 92.44 280 ASP A C 1
ATOM 2111 O O . ASP A 1 280 ? 31.795 17.813 -44.905 1.00 92.44 280 ASP A O 1
ATOM 2115 N N . GLU A 1 281 ? 29.834 16.754 -45.113 1.00 89.44 281 GLU A N 1
ATOM 2116 C CA . GLU A 1 281 ? 30.106 16.238 -46.461 1.00 89.44 281 GLU A CA 1
ATOM 2117 C C . GLU A 1 281 ? 30.404 17.370 -47.449 1.00 89.44 281 GLU A C 1
ATOM 2119 O O . GLU A 1 281 ? 31.391 17.314 -48.192 1.00 89.44 281 GLU A O 1
ATOM 2124 N N . LYS A 1 282 ? 29.589 18.433 -47.423 1.00 89.81 282 LYS A N 1
ATOM 2125 C CA . LYS A 1 282 ? 29.797 19.600 -48.281 1.00 89.81 282 LYS A CA 1
ATOM 2126 C C . LYS A 1 282 ? 31.101 20.322 -47.941 1.00 89.81 282 LYS A C 1
ATOM 2128 O O . LYS A 1 282 ? 31.851 20.672 -48.848 1.00 89.81 282 LYS A O 1
ATOM 2133 N N . LEU A 1 283 ? 31.391 20.532 -46.658 1.00 91.06 283 LEU A N 1
ATOM 2134 C CA . LEU A 1 283 ? 32.620 21.192 -46.224 1.00 91.06 283 LEU A CA 1
ATOM 2135 C C . LEU A 1 283 ? 33.858 20.408 -46.678 1.00 91.06 283 LEU A C 1
ATOM 2137 O O . LEU A 1 283 ? 34.810 21.001 -47.181 1.00 91.06 283 LEU A O 1
ATOM 2141 N N . ASN A 1 284 ? 33.834 19.081 -46.561 1.00 88.56 284 ASN A N 1
ATOM 2142 C CA . ASN A 1 284 ? 34.923 18.221 -47.017 1.00 88.56 284 ASN A CA 1
ATOM 2143 C C . ASN A 1 284 ? 35.122 18.291 -48.541 1.00 88.56 284 ASN A C 1
ATOM 2145 O O . ASN A 1 284 ? 36.265 18.338 -49.008 1.00 88.56 284 ASN A O 1
ATOM 2149 N N . ALA A 1 285 ? 34.035 18.352 -49.317 1.00 86.12 285 ALA A N 1
ATOM 2150 C CA . ALA A 1 285 ? 34.097 18.538 -50.766 1.00 86.12 285 ALA A CA 1
ATOM 2151 C C . ALA A 1 285 ? 34.688 19.909 -51.148 1.00 86.12 285 ALA A C 1
ATOM 2153 O O . ALA A 1 285 ? 35.631 19.962 -51.942 1.00 86.12 285 ALA A O 1
ATOM 2154 N N . ASP A 1 286 ? 34.200 20.991 -50.531 1.00 89.88 286 ASP A N 1
ATOM 2155 C CA . ASP A 1 286 ? 34.690 22.356 -50.759 1.00 89.88 286 ASP A CA 1
ATOM 2156 C C . ASP A 1 286 ? 36.189 22.475 -50.386 1.00 89.88 286 ASP A C 1
ATOM 2158 O O . ASP A 1 286 ? 36.984 23.073 -51.115 1.00 89.88 286 ASP A O 1
ATOM 2162 N N . ILE A 1 287 ? 36.621 21.860 -49.273 1.00 89.88 287 ILE A N 1
ATOM 2163 C CA . ILE A 1 287 ? 38.036 21.823 -48.861 1.00 89.88 287 ILE A CA 1
ATOM 2164 C C . ILE A 1 287 ? 38.890 21.089 -49.898 1.00 89.88 287 ILE A C 1
ATOM 2166 O O . ILE A 1 287 ? 39.995 21.542 -50.206 1.00 89.88 287 ILE A O 1
ATOM 2170 N N . LEU A 1 288 ? 38.419 19.961 -50.434 1.00 86.12 288 LEU A N 1
ATOM 2171 C CA . LEU A 1 288 ? 39.152 19.218 -51.459 1.00 86.12 288 LEU A CA 1
ATOM 2172 C C . LEU A 1 288 ? 39.290 20.031 -52.754 1.00 86.12 288 LEU A C 1
ATOM 2174 O O . LEU A 1 288 ? 40.351 19.999 -53.379 1.00 86.12 288 LEU A O 1
ATOM 2178 N N . GLU A 1 289 ? 38.254 20.774 -53.145 1.00 87.75 289 GLU A N 1
ATOM 2179 C CA . GLU A 1 289 ? 38.289 21.673 -54.302 1.00 87.75 289 GLU A CA 1
ATOM 2180 C C . GLU A 1 289 ? 39.309 22.803 -54.105 1.00 87.75 289 GLU A C 1
ATOM 2182 O O . GLU A 1 289 ? 40.207 22.977 -54.930 1.00 87.75 289 GLU A O 1
ATOM 2187 N N . LEU A 1 290 ? 39.287 23.478 -52.952 1.00 89.44 290 LEU A N 1
ATOM 2188 C CA . LEU A 1 290 ? 40.298 24.483 -52.607 1.00 89.44 290 LEU A CA 1
ATOM 2189 C C . LEU A 1 290 ? 41.714 23.894 -52.581 1.00 89.44 290 LEU A C 1
ATOM 2191 O O . LEU A 1 290 ? 42.670 24.527 -53.026 1.00 89.44 290 LEU A O 1
ATOM 2195 N N . GLN A 1 291 ? 41.881 22.669 -52.082 1.00 87.19 291 GLN A N 1
ATOM 2196 C CA . GLN A 1 291 ? 43.180 22.003 -52.080 1.00 87.19 291 GLN A CA 1
ATOM 2197 C C . GLN A 1 291 ? 43.695 21.674 -53.485 1.00 87.19 291 GLN A C 1
ATOM 2199 O O . GLN A 1 291 ? 44.914 21.692 -53.671 1.00 87.19 291 GLN A O 1
ATOM 2204 N N . LYS A 1 292 ? 42.809 21.359 -54.439 1.00 87.31 292 LYS A N 1
ATOM 2205 C CA . LYS A 1 292 ? 43.168 21.138 -55.850 1.00 87.31 292 LYS A CA 1
ATOM 2206 C C . LYS A 1 292 ? 43.680 22.422 -56.492 1.00 87.31 292 LYS A C 1
ATOM 2208 O O . LYS A 1 292 ? 44.711 22.380 -57.154 1.00 87.31 292 LYS A O 1
ATOM 2213 N N . GLU A 1 293 ? 43.002 23.539 -56.242 1.00 86.88 293 GLU A N 1
ATOM 2214 C CA . GLU A 1 293 ? 43.373 24.853 -56.781 1.00 86.88 293 GLU A CA 1
ATOM 2215 C C . GLU A 1 293 ? 44.678 25.382 -56.175 1.00 86.88 293 GLU A C 1
ATOM 2217 O O . GLU A 1 293 ? 45.590 25.799 -56.886 1.00 86.88 293 GLU A O 1
ATOM 2222 N N . VAL A 1 294 ? 44.808 25.332 -54.847 1.00 90.12 294 VAL A N 1
ATOM 2223 C CA . VAL A 1 294 ? 45.963 25.921 -54.152 1.00 90.12 294 VAL A CA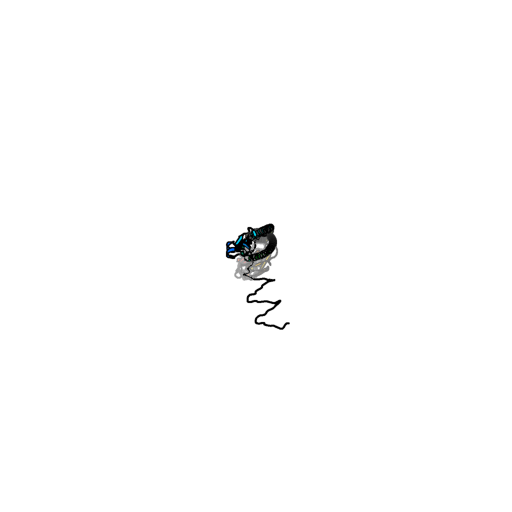 1
ATOM 2224 C C . VAL A 1 294 ? 47.203 25.027 -54.248 1.00 90.12 294 VAL A C 1
ATOM 2226 O O . VAL A 1 294 ? 48.326 25.522 -54.333 1.00 90.12 294 VAL A O 1
ATOM 2229 N N . PHE A 1 295 ? 47.026 23.702 -54.223 1.00 91.12 295 PHE A N 1
ATOM 2230 C CA . PHE A 1 295 ? 48.124 22.733 -54.202 1.00 91.12 295 PHE A CA 1
ATOM 2231 C C . PHE A 1 295 ? 47.860 21.554 -55.150 1.00 91.12 295 PHE A C 1
ATOM 2233 O O . PHE A 1 295 ? 47.686 20.416 -54.674 1.00 91.12 295 PHE A O 1
ATOM 2240 N N . PRO A 1 296 ? 47.863 21.802 -56.473 1.00 92.75 296 PRO A N 1
ATOM 2241 C CA . PRO A 1 296 ? 47.555 20.783 -57.463 1.00 92.75 296 PRO A CA 1
ATOM 2242 C C . PRO A 1 296 ? 48.569 19.639 -57.430 1.00 92.75 296 PRO A C 1
ATOM 2244 O O . PRO A 1 296 ? 49.748 19.817 -57.104 1.00 92.75 296 PRO A O 1
ATOM 2247 N N . LEU A 1 297 ? 48.102 18.448 -57.801 1.00 94.31 297 LEU A N 1
ATOM 2248 C CA . LEU A 1 297 ? 48.971 17.324 -58.125 1.00 94.31 297 LEU A CA 1
ATOM 2249 C C . LEU A 1 297 ? 49.550 17.548 -59.527 1.00 94.31 297 LEU A C 1
ATOM 2251 O O . LEU A 1 297 ? 48.818 17.556 -60.512 1.00 94.31 297 LEU A O 1
ATOM 2255 N N . GLN A 1 298 ? 50.861 17.731 -59.623 1.00 93.38 298 GLN A N 1
ATOM 2256 C CA . GLN A 1 298 ? 51.567 17.906 -60.889 1.00 93.38 298 GLN A CA 1
ATOM 2257 C C . GLN A 1 298 ? 52.229 16.588 -61.284 1.00 93.38 298 GLN A C 1
ATOM 2259 O O . GLN A 1 298 ? 52.997 16.028 -60.504 1.00 93.38 298 GLN A O 1
ATOM 2264 N N . VAL A 1 299 ? 51.955 16.096 -62.494 1.00 95.81 299 VAL A N 1
ATOM 2265 C CA . VAL A 1 299 ? 52.527 14.841 -63.002 1.00 95.81 299 VAL A CA 1
ATOM 2266 C C . VAL A 1 299 ? 53.294 15.102 -64.285 1.00 95.81 299 VAL A C 1
ATOM 2268 O O . VAL A 1 299 ? 52.752 15.629 -65.253 1.00 95.81 299 VAL A O 1
ATOM 2271 N N . THR A 1 300 ? 54.553 14.681 -64.308 1.00 95.50 300 THR A N 1
ATOM 2272 C CA . THR A 1 300 ? 55.359 14.618 -65.531 1.00 95.50 300 THR A CA 1
ATOM 2273 C C . THR A 1 300 ? 55.470 13.167 -65.972 1.00 95.50 300 THR A C 1
ATOM 2275 O O . THR A 1 300 ? 55.656 12.284 -65.137 1.00 95.50 300 THR A O 1
ATOM 2278 N N . PHE A 1 301 ? 55.322 12.916 -67.271 1.00 97.25 301 PHE A N 1
ATOM 2279 C CA . PHE A 1 301 ? 55.440 11.588 -67.864 1.00 97.25 301 PHE A CA 1
ATOM 2280 C C . PHE A 1 301 ? 56.150 11.697 -69.212 1.00 97.25 301 PHE A C 1
ATOM 2282 O O . PHE A 1 301 ? 55.764 12.503 -70.060 1.00 97.25 301 PHE A O 1
ATOM 2289 N N . SER A 1 302 ? 57.198 10.908 -69.418 1.00 95.62 302 SER A N 1
ATOM 2290 C CA . SER A 1 302 ? 58.021 10.941 -70.626 1.00 95.62 302 SER A CA 1
ATOM 2291 C C . SER A 1 302 ? 58.420 9.548 -71.085 1.00 95.62 302 SER A C 1
ATOM 2293 O O . SER A 1 302 ? 58.503 8.614 -70.290 1.00 95.62 302 SER A O 1
ATOM 2295 N N . VAL A 1 303 ? 58.693 9.436 -72.385 1.00 96.19 303 VAL A N 1
ATOM 2296 C CA . VAL A 1 303 ? 59.199 8.224 -73.026 1.00 96.19 303 VAL A CA 1
ATOM 2297 C C . VAL A 1 303 ? 60.444 8.546 -73.846 1.00 96.19 303 VAL A C 1
ATOM 2299 O O . VAL A 1 303 ? 60.477 9.555 -74.551 1.00 96.19 303 VAL A O 1
ATOM 2302 N N . SER A 1 304 ? 61.474 7.707 -73.745 1.00 94.62 304 SER A N 1
ATOM 2303 C CA . SER A 1 304 ? 62.711 7.855 -74.513 1.00 94.62 304 SER A CA 1
ATOM 2304 C C . SER A 1 304 ? 63.287 6.495 -74.933 1.00 94.62 304 SER A C 1
ATOM 2306 O O . SER A 1 304 ? 63.515 5.652 -74.059 1.00 94.62 304 SER A O 1
ATOM 2308 N N . PRO A 1 305 ? 63.565 6.266 -76.230 1.00 94.38 305 PRO A N 1
ATOM 2309 C CA . PRO A 1 305 ? 63.202 7.115 -77.371 1.00 94.38 305 PRO A CA 1
ATOM 2310 C C . PRO A 1 305 ? 61.686 7.086 -77.662 1.00 94.38 305 PRO A C 1
ATOM 2312 O O . PRO A 1 305 ? 61.008 6.101 -77.382 1.00 94.38 305 PRO A O 1
ATOM 2315 N N . SER A 1 306 ? 61.145 8.159 -78.250 1.00 93.50 306 SER A N 1
ATOM 2316 C CA . SER A 1 306 ? 59.735 8.243 -78.689 1.00 93.50 306 SER A CA 1
ATOM 2317 C C . SER A 1 306 ? 59.500 7.713 -80.111 1.00 93.50 306 SER A C 1
ATOM 2319 O O . SER A 1 306 ? 58.358 7.566 -80.552 1.00 93.50 306 SER A O 1
ATOM 2321 N N . VAL A 1 307 ? 60.575 7.391 -80.832 1.00 94.25 307 VAL A N 1
ATOM 2322 C CA . VAL A 1 307 ? 60.545 6.791 -82.168 1.00 94.25 307 VAL A CA 1
ATOM 2323 C C . VAL A 1 307 ? 61.552 5.644 -82.205 1.00 94.25 307 VAL A C 1
ATOM 2325 O O . VAL A 1 307 ? 62.697 5.818 -81.791 1.00 94.25 307 VAL A O 1
ATOM 2328 N N . ILE A 1 308 ? 61.131 4.477 -82.693 1.00 96.38 308 ILE A N 1
ATOM 2329 C CA . ILE A 1 308 ? 61.951 3.257 -82.754 1.00 96.38 308 ILE A CA 1
ATOM 2330 C C . ILE A 1 308 ? 61.960 2.653 -84.160 1.00 96.38 308 ILE A C 1
ATOM 2332 O O . ILE A 1 308 ? 61.058 2.912 -84.962 1.00 96.38 308 ILE A O 1
ATOM 2336 N N . LYS A 1 309 ? 62.969 1.828 -84.458 1.00 95.62 309 LYS A N 1
ATOM 2337 C CA . LYS A 1 309 ? 63.069 1.125 -85.742 1.00 95.62 309 LYS A CA 1
ATOM 2338 C C . LYS A 1 309 ? 61.977 0.059 -85.846 1.00 95.62 309 LYS A C 1
ATOM 2340 O O . LYS A 1 309 ? 61.812 -0.771 -84.957 1.00 95.62 309 LYS A O 1
ATOM 2345 N N . ALA A 1 310 ? 61.226 0.091 -86.939 1.00 94.25 310 ALA A N 1
ATOM 2346 C CA . ALA A 1 310 ? 60.126 -0.826 -87.171 1.00 94.25 310 ALA A CA 1
ATOM 2347 C C . ALA A 1 310 ? 60.622 -2.268 -87.340 1.00 94.25 310 ALA A C 1
ATOM 2349 O O . ALA A 1 310 ? 61.638 -2.514 -87.986 1.00 94.25 310 ALA A O 1
ATOM 2350 N N . GLY A 1 311 ? 59.881 -3.219 -86.771 1.00 92.31 311 GLY A N 1
ATOM 2351 C CA . GLY A 1 311 ? 60.180 -4.651 -86.852 1.00 92.31 311 GLY A CA 1
ATOM 2352 C C . GLY A 1 311 ? 61.357 -5.121 -85.991 1.00 92.31 311 GLY A C 1
ATOM 2353 O O . GLY A 1 311 ? 61.638 -6.315 -85.981 1.00 92.31 311 GLY A O 1
ATOM 2354 N N . GLN A 1 312 ? 62.017 -4.225 -85.247 1.00 93.25 312 GLN A N 1
ATOM 2355 C CA . GLN A 1 312 ? 63.120 -4.556 -84.346 1.00 93.25 312 GLN A CA 1
ATOM 2356 C C . GLN A 1 312 ? 62.724 -4.309 -82.888 1.00 93.25 312 GLN A C 1
ATOM 2358 O O . GLN A 1 312 ? 62.154 -3.268 -82.555 1.00 93.25 312 GLN A O 1
ATOM 2363 N N . GLU A 1 313 ? 63.055 -5.254 -82.007 1.00 95.75 313 GLU A N 1
ATOM 2364 C CA . GLU A 1 313 ? 62.867 -5.070 -80.568 1.00 95.75 313 GLU A CA 1
ATOM 2365 C C . GLU A 1 313 ? 63.761 -3.940 -80.062 1.00 95.75 313 GLU A C 1
ATOM 2367 O O . GLU A 1 313 ? 64.971 -3.924 -80.294 1.00 95.75 313 GLU A O 1
ATOM 2372 N N . THR A 1 314 ? 63.141 -2.970 -79.394 1.00 95.06 314 THR A N 1
ATOM 2373 C CA . THR A 1 314 ? 63.824 -1.816 -78.814 1.00 95.06 314 THR A CA 1
ATOM 2374 C C . THR A 1 314 ? 63.363 -1.626 -77.377 1.00 95.06 314 THR A C 1
ATOM 2376 O O . THR A 1 314 ? 62.163 -1.625 -77.095 1.00 95.06 314 THR A O 1
ATOM 2379 N N . THR A 1 315 ? 64.315 -1.424 -76.470 1.00 96.25 315 THR A N 1
ATOM 2380 C CA . THR A 1 315 ? 64.025 -1.003 -75.100 1.00 96.25 315 THR A CA 1
ATOM 2381 C C . THR A 1 315 ? 63.717 0.491 -75.077 1.00 96.25 315 THR A C 1
ATOM 2383 O O . THR A 1 315 ? 64.567 1.313 -75.424 1.00 96.25 315 THR A O 1
ATOM 2386 N N . ILE A 1 316 ? 62.514 0.848 -74.638 1.00 96.44 316 ILE A N 1
ATOM 2387 C CA . ILE A 1 316 ? 62.136 2.225 -74.312 1.00 96.44 316 ILE A CA 1
ATOM 2388 C C . ILE A 1 316 ? 62.163 2.430 -72.800 1.00 96.44 316 ILE A C 1
ATOM 2390 O O . ILE A 1 316 ? 61.886 1.511 -72.031 1.00 96.44 316 ILE A O 1
ATOM 2394 N N . ASN A 1 317 ? 62.456 3.652 -72.369 1.00 96.19 317 ASN A N 1
ATOM 2395 C CA . ASN A 1 317 ? 62.412 4.049 -70.969 1.00 96.19 317 ASN A CA 1
ATOM 2396 C C . ASN A 1 317 ? 61.245 5.005 -70.756 1.00 96.19 317 ASN A C 1
ATOM 2398 O O . ASN A 1 317 ? 61.219 6.110 -71.302 1.00 96.19 317 ASN A O 1
ATOM 2402 N N . LEU A 1 318 ? 60.284 4.559 -69.959 1.00 96.94 318 LEU A N 1
ATOM 2403 C CA . LEU A 1 318 ? 59.205 5.373 -69.428 1.00 96.94 318 LEU A CA 1
ATOM 2404 C C . LEU A 1 318 ? 59.682 5.981 -68.113 1.00 96.94 318 LEU A C 1
ATOM 2406 O O . LEU A 1 318 ? 60.268 5.276 -67.293 1.00 96.94 318 LEU A O 1
ATOM 2410 N N . SER A 1 319 ? 59.436 7.268 -67.895 1.00 96.25 319 SER A N 1
ATOM 2411 C CA . SER A 1 319 ? 59.772 7.936 -66.637 1.00 96.25 319 SER A CA 1
ATOM 2412 C C . SER A 1 319 ? 58.680 8.897 -66.210 1.00 96.25 319 SER A C 1
ATOM 2414 O O . SER A 1 319 ? 58.120 9.613 -67.041 1.00 96.25 319 SER A O 1
ATOM 2416 N N . TRP A 1 320 ? 58.396 8.935 -64.914 1.00 97.25 320 TRP A N 1
ATOM 2417 C CA . TRP A 1 320 ? 57.359 9.778 -64.343 1.00 97.25 320 TRP A CA 1
ATOM 2418 C C . TRP A 1 320 ? 57.746 10.351 -62.985 1.00 97.25 320 TRP A C 1
ATOM 2420 O O . TRP A 1 320 ? 58.564 9.802 -62.244 1.00 97.25 320 TRP A O 1
ATOM 2430 N N . ASN A 1 321 ? 57.124 11.475 -62.651 1.00 95.94 321 ASN A N 1
ATOM 2431 C CA . ASN A 1 321 ? 57.264 12.116 -61.354 1.00 95.94 321 ASN A CA 1
ATOM 2432 C C . ASN A 1 321 ? 55.961 12.810 -60.970 1.00 95.94 321 ASN A C 1
ATOM 2434 O O . ASN A 1 321 ? 55.381 13.521 -61.792 1.00 95.94 321 ASN A O 1
ATOM 2438 N N . ALA A 1 322 ? 55.538 12.612 -59.724 1.00 95.50 322 ALA A N 1
ATOM 2439 C CA . ALA A 1 322 ? 54.393 13.277 -59.129 1.00 95.50 322 ALA A CA 1
ATOM 2440 C C . ALA A 1 322 ? 54.874 14.259 -58.054 1.00 95.50 322 ALA A C 1
ATOM 2442 O O . ALA A 1 322 ? 55.610 13.877 -57.142 1.00 95.50 322 ALA A O 1
ATOM 2443 N N . LYS A 1 323 ? 54.449 15.520 -58.147 1.00 94.94 323 LYS A N 1
ATOM 2444 C CA . LYS A 1 323 ? 54.733 16.562 -57.158 1.00 94.94 323 LYS A CA 1
ATOM 2445 C C . LYS A 1 323 ? 53.455 17.151 -56.601 1.00 94.94 323 LYS A C 1
ATOM 2447 O O . LYS A 1 323 ? 52.495 17.388 -57.329 1.00 94.94 323 LYS A O 1
ATOM 2452 N N . ARG A 1 324 ? 53.471 17.451 -55.307 1.00 93.88 324 ARG A N 1
ATOM 2453 C CA . ARG A 1 324 ? 52.429 18.231 -54.640 1.00 93.88 324 ARG A CA 1
ATOM 2454 C C . ARG A 1 324 ? 53.068 19.083 -53.552 1.00 93.88 324 ARG A C 1
ATOM 2456 O O . ARG A 1 324 ? 53.897 18.580 -52.799 1.00 93.88 324 ARG A O 1
ATOM 2463 N N . LYS A 1 325 ? 52.667 20.355 -53.440 1.00 91.31 325 LYS A N 1
ATOM 2464 C CA . LYS A 1 325 ? 53.261 21.317 -52.485 1.00 91.31 325 LYS A CA 1
ATOM 2465 C C . LYS A 1 325 ? 54.791 21.391 -52.617 1.00 91.31 325 LYS A C 1
ATOM 2467 O O . LYS A 1 325 ? 55.496 21.345 -51.615 1.00 91.31 325 LYS A O 1
ATOM 2472 N N . GLU A 1 326 ? 55.291 21.398 -53.853 1.00 89.06 326 GLU A N 1
ATOM 2473 C CA . GLU A 1 326 ? 56.727 21.347 -54.184 1.00 89.06 326 GLU A CA 1
ATOM 2474 C C . GLU A 1 326 ? 57.492 20.110 -53.669 1.00 89.06 326 GLU A C 1
ATOM 2476 O O . GLU A 1 326 ? 58.705 20.004 -53.849 1.00 89.06 326 GLU A O 1
ATOM 2481 N N . ARG A 1 327 ? 56.798 19.129 -53.079 1.00 93.50 327 ARG A N 1
ATOM 2482 C CA . ARG A 1 327 ? 57.374 17.868 -52.617 1.00 93.50 327 ARG A CA 1
ATOM 2483 C C . ARG A 1 327 ? 57.141 16.778 -53.650 1.00 93.50 327 ARG A C 1
ATOM 2485 O O . ARG A 1 327 ? 56.049 16.663 -54.203 1.00 93.50 327 ARG A O 1
ATOM 2492 N N . ASP A 1 328 ? 58.153 15.950 -53.867 1.00 94.38 328 ASP A N 1
ATOM 2493 C CA . ASP A 1 328 ? 57.989 14.687 -54.581 1.00 94.38 328 ASP A CA 1
ATOM 2494 C C . ASP A 1 328 ? 57.095 13.752 -53.759 1.00 94.38 328 ASP A C 1
ATOM 2496 O O . ASP A 1 328 ? 57.369 13.513 -52.584 1.00 94.38 328 ASP A O 1
ATOM 2500 N N . VAL A 1 329 ? 56.008 13.285 -54.366 1.00 94.88 329 VAL A N 1
ATOM 2501 C CA . VAL A 1 329 ? 55.035 12.369 -53.753 1.00 94.88 329 VAL A CA 1
ATOM 2502 C C . VAL A 1 329 ? 54.906 11.069 -54.543 1.00 94.88 329 VAL A C 1
ATOM 2504 O O . VAL A 1 329 ? 53.921 10.351 -54.419 1.00 94.88 329 VAL A O 1
ATOM 2507 N N . THR A 1 330 ? 55.874 10.775 -55.416 1.00 93.19 330 THR A N 1
ATOM 2508 C CA . THR A 1 330 ? 55.775 9.652 -56.359 1.00 93.19 330 THR A CA 1
ATOM 2509 C C . THR A 1 330 ? 55.724 8.296 -55.652 1.00 93.19 330 THR A C 1
ATOM 2511 O O . THR A 1 330 ? 55.136 7.366 -56.186 1.00 93.19 330 THR A O 1
ATOM 2514 N N . ALA A 1 331 ? 56.341 8.165 -54.473 1.00 91.75 331 ALA A N 1
ATOM 2515 C CA . ALA A 1 331 ? 56.352 6.908 -53.722 1.00 91.75 331 ALA A CA 1
ATOM 2516 C C . ALA A 1 331 ? 55.064 6.692 -52.912 1.00 91.75 331 ALA A C 1
ATOM 2518 O O . ALA A 1 331 ? 54.718 5.555 -52.611 1.00 91.75 331 ALA A O 1
ATOM 2519 N N . GLU A 1 332 ? 54.381 7.777 -52.548 1.00 94.00 332 GLU A N 1
ATOM 2520 C CA . GLU A 1 332 ? 53.136 7.759 -51.780 1.00 94.00 332 GLU A CA 1
ATOM 2521 C C . GLU A 1 332 ? 51.880 7.818 -52.658 1.00 94.00 332 GLU A C 1
ATOM 2523 O O . GLU A 1 332 ? 50.772 7.699 -52.139 1.00 94.00 332 GLU A O 1
ATOM 2528 N N . ALA A 1 333 ? 52.040 8.062 -53.957 1.00 93.94 333 ALA A N 1
ATOM 2529 C CA . ALA A 1 333 ? 50.955 8.066 -54.923 1.00 93.94 333 ALA A CA 1
ATOM 2530 C C . ALA A 1 333 ? 50.650 6.648 -55.421 1.00 93.94 333 ALA A C 1
ATOM 2532 O O . ALA A 1 333 ? 51.557 5.857 -55.682 1.00 93.94 333 ALA A O 1
ATOM 2533 N N . ASP A 1 334 ? 49.370 6.371 -55.648 1.00 95.50 334 ASP A N 1
ATOM 2534 C CA . ASP A 1 334 ? 48.926 5.180 -56.358 1.00 95.50 334 ASP A CA 1
ATOM 2535 C C . ASP A 1 334 ? 49.116 5.418 -57.861 1.00 95.50 334 ASP A C 1
ATOM 2537 O O . ASP A 1 334 ? 48.387 6.191 -58.491 1.00 95.50 334 ASP A O 1
ATOM 2541 N N . VAL A 1 335 ? 50.140 4.789 -58.442 1.00 96.50 335 VAL A N 1
ATOM 2542 C CA . VAL A 1 335 ? 50.494 4.948 -59.858 1.00 96.50 335 VAL A CA 1
ATOM 2543 C C . VAL A 1 335 ? 50.142 3.686 -60.630 1.00 96.50 335 VAL A C 1
ATOM 2545 O O . VAL A 1 335 ? 50.565 2.582 -60.288 1.00 96.50 335 VAL A O 1
ATOM 2548 N N . THR A 1 336 ? 49.403 3.860 -61.721 1.00 96.31 336 THR A N 1
ATOM 2549 C CA . THR A 1 336 ? 49.106 2.791 -62.675 1.00 96.31 336 THR A CA 1
ATOM 2550 C C . THR A 1 336 ? 49.541 3.192 -64.078 1.00 96.31 336 THR A C 1
ATOM 2552 O O . THR A 1 336 ? 49.362 4.335 -64.497 1.00 96.31 336 THR A O 1
ATOM 2555 N N . LEU A 1 337 ? 50.118 2.242 -64.804 1.00 95.31 337 LEU A N 1
ATOM 2556 C CA . LEU A 1 337 ? 50.516 2.367 -66.197 1.00 95.31 337 LEU A CA 1
ATOM 2557 C C . LEU A 1 337 ? 49.703 1.362 -67.015 1.00 95.31 337 LEU A C 1
ATOM 2559 O O . LEU A 1 337 ? 49.749 0.165 -66.744 1.00 95.31 337 LEU A O 1
ATOM 2563 N N . ASP A 1 338 ? 48.913 1.854 -67.967 1.00 94.88 338 ASP A N 1
ATOM 2564 C CA . ASP A 1 338 ? 47.926 1.068 -68.722 1.00 94.88 338 ASP A CA 1
ATOM 2565 C C . ASP A 1 338 ? 46.996 0.239 -67.804 1.00 94.88 338 ASP A C 1
ATOM 2567 O O . ASP A 1 338 ? 46.619 -0.890 -68.113 1.00 94.88 338 ASP A O 1
ATOM 2571 N N . GLY A 1 339 ? 46.649 0.800 -66.638 1.00 92.50 339 GLY A N 1
ATOM 2572 C CA . GLY A 1 339 ? 45.803 0.161 -65.624 1.00 92.50 339 GLY A CA 1
ATOM 2573 C C . GLY A 1 339 ? 46.522 -0.818 -64.687 1.00 92.50 339 GLY A C 1
ATOM 2574 O O . GLY A 1 339 ? 45.898 -1.330 -63.761 1.00 92.50 339 GLY A O 1
ATOM 2575 N N . VAL A 1 340 ? 47.824 -1.057 -64.871 1.00 94.25 340 VAL A N 1
ATOM 2576 C CA . VAL A 1 340 ? 48.628 -1.943 -64.013 1.00 94.25 340 VAL A CA 1
ATOM 2577 C C . VAL A 1 340 ? 49.406 -1.119 -62.994 1.00 94.25 340 VAL A C 1
ATOM 2579 O O . VAL A 1 340 ? 50.079 -0.162 -63.364 1.00 94.25 340 VAL A O 1
ATOM 2582 N N . ALA A 1 341 ? 49.337 -1.486 -61.714 1.00 94.94 341 ALA A N 1
ATOM 2583 C CA . ALA A 1 341 ? 50.086 -0.807 -60.658 1.00 94.94 341 ALA A CA 1
ATOM 2584 C C . ALA A 1 341 ? 51.603 -0.905 -60.892 1.00 94.94 341 ALA A C 1
ATOM 2586 O O . ALA A 1 341 ? 52.133 -1.988 -61.148 1.00 94.94 341 ALA A O 1
ATOM 2587 N N . VAL A 1 342 ? 52.297 0.226 -60.782 1.00 93.44 342 VAL A N 1
ATOM 2588 C CA . VAL A 1 342 ? 53.752 0.330 -60.948 1.00 93.44 342 VAL A CA 1
ATOM 2589 C C . VAL A 1 342 ? 54.369 1.058 -59.759 1.00 93.44 342 VAL A C 1
ATOM 2591 O O . VAL A 1 342 ? 53.751 1.933 -59.161 1.00 93.44 342 VAL A O 1
ATOM 2594 N N . VAL A 1 343 ? 55.608 0.702 -59.419 1.00 89.12 343 VAL A N 1
ATOM 2595 C CA . VAL A 1 343 ? 56.357 1.303 -58.305 1.00 89.12 343 VAL A CA 1
ATOM 2596 C C . VAL A 1 343 ? 57.641 1.929 -58.836 1.00 89.12 343 VAL A C 1
ATOM 2598 O O . VAL A 1 343 ? 58.268 1.410 -59.758 1.00 89.12 343 VAL A O 1
ATOM 2601 N N . GLY A 1 344 ? 58.053 3.044 -58.234 1.00 91.94 344 GLY A N 1
ATOM 2602 C CA . GLY A 1 344 ? 59.254 3.778 -58.619 1.00 91.94 344 GLY A CA 1
ATOM 2603 C C . GLY A 1 344 ? 58.952 4.934 -59.570 1.00 91.94 344 GLY A C 1
ATOM 2604 O O . GLY A 1 344 ? 57.841 5.457 -59.596 1.00 91.94 344 GLY A O 1
ATOM 2605 N N . LYS A 1 345 ? 59.974 5.377 -60.310 1.00 95.31 345 LYS A N 1
ATOM 2606 C CA . LYS A 1 345 ? 59.913 6.570 -61.181 1.00 95.31 345 LYS A CA 1
ATOM 2607 C C . LYS A 1 345 ? 60.178 6.268 -62.651 1.00 95.31 345 LYS A C 1
ATOM 2609 O O . LYS A 1 345 ? 60.106 7.164 -63.486 1.00 95.31 345 LYS A O 1
ATOM 2614 N N . THR A 1 346 ? 60.556 5.034 -62.960 1.00 94.75 346 THR A N 1
ATOM 2615 C CA . THR A 1 346 ? 60.997 4.630 -64.291 1.00 94.75 346 THR A CA 1
ATOM 2616 C C . THR A 1 346 ? 60.650 3.179 -64.550 1.00 94.75 346 THR A C 1
ATOM 2618 O O . THR A 1 346 ? 60.745 2.357 -63.639 1.00 94.75 346 THR A O 1
ATOM 2621 N N . MET A 1 347 ? 60.356 2.848 -65.801 1.00 94.88 347 MET A N 1
ATOM 2622 C CA . MET A 1 347 ? 60.169 1.476 -66.249 1.00 94.88 347 MET A CA 1
ATOM 2623 C C . MET A 1 347 ? 60.724 1.308 -67.657 1.00 94.88 347 MET A C 1
ATOM 2625 O O . MET A 1 347 ? 60.373 2.059 -68.568 1.00 94.88 347 MET A O 1
ATOM 2629 N N . ALA A 1 348 ? 61.590 0.314 -67.824 1.00 95.38 348 ALA A N 1
ATOM 2630 C CA . ALA A 1 348 ? 62.065 -0.104 -69.131 1.00 95.38 348 ALA A CA 1
ATOM 2631 C C . ALA A 1 348 ? 61.078 -1.114 -69.723 1.00 95.38 348 ALA A C 1
ATOM 2633 O O . ALA A 1 348 ? 60.660 -2.050 -69.040 1.00 95.38 348 ALA A O 1
ATOM 2634 N N . VAL A 1 349 ? 60.704 -0.925 -70.986 1.00 93.75 349 VAL A N 1
ATOM 2635 C CA . VAL A 1 349 ? 59.787 -1.817 -71.700 1.00 93.75 349 VAL A CA 1
ATOM 2636 C C . VAL A 1 349 ? 60.401 -2.168 -73.043 1.00 93.75 349 VAL A C 1
ATOM 2638 O O . VAL A 1 349 ? 60.796 -1.282 -73.796 1.00 93.75 349 VAL A O 1
ATOM 2641 N N . ASN A 1 350 ? 60.469 -3.459 -73.351 1.00 95.75 350 ASN A N 1
ATOM 2642 C CA . ASN A 1 350 ? 60.838 -3.918 -74.684 1.00 95.75 350 ASN A CA 1
ATOM 2643 C C . ASN A 1 350 ? 59.588 -3.950 -75.550 1.00 95.75 350 ASN A C 1
ATOM 2645 O O . ASN A 1 350 ? 58.581 -4.551 -75.172 1.00 95.75 350 ASN A O 1
ATOM 2649 N N . ILE A 1 351 ? 59.648 -3.287 -76.699 1.00 95.44 351 ILE A N 1
ATOM 2650 C CA . ILE A 1 351 ? 58.552 -3.273 -77.662 1.00 95.44 351 ILE A CA 1
ATOM 2651 C C . ILE A 1 351 ? 59.064 -3.504 -79.078 1.00 95.44 351 ILE A C 1
ATOM 2653 O O . ILE A 1 351 ? 60.183 -3.133 -79.430 1.00 95.44 351 ILE A O 1
ATOM 2657 N N . VAL A 1 352 ? 58.194 -4.081 -79.902 1.00 96.00 352 VAL A N 1
ATOM 2658 C CA . VAL A 1 352 ? 58.355 -4.202 -81.351 1.00 96.00 352 VAL A CA 1
ATOM 2659 C C . VAL A 1 352 ? 57.138 -3.538 -81.980 1.00 96.00 352 VAL A C 1
ATOM 2661 O O . VAL A 1 352 ? 56.005 -3.907 -81.674 1.00 96.00 352 VAL A O 1
ATOM 2664 N N . LEU A 1 353 ? 57.353 -2.554 -82.850 1.00 96.38 353 LEU A N 1
ATOM 2665 C CA . LEU A 1 353 ? 56.280 -1.877 -83.580 1.00 96.38 353 LEU A CA 1
ATOM 2666 C C . LEU A 1 353 ? 56.501 -2.018 -85.081 1.00 96.38 353 LEU A C 1
ATOM 2668 O O . LEU A 1 353 ? 57.633 -1.956 -85.554 1.00 96.38 353 LEU A O 1
ATOM 2672 N N . SER A 1 354 ? 55.426 -2.182 -85.847 1.00 94.81 354 SER A N 1
ATOM 2673 C CA . SER A 1 354 ? 55.488 -2.067 -87.307 1.00 94.81 354 SER A CA 1
ATOM 2674 C C . SER A 1 354 ? 55.577 -0.597 -87.730 1.00 94.81 354 SER A C 1
ATOM 2676 O O . SER A 1 354 ? 55.296 0.315 -86.952 1.00 94.81 354 SER A O 1
ATOM 2678 N N . HIS A 1 355 ? 55.958 -0.349 -88.979 1.00 94.19 355 HIS A N 1
ATOM 2679 C CA . HIS A 1 355 ? 56.010 1.005 -89.522 1.00 94.19 355 HIS A CA 1
ATOM 2680 C C . HIS A 1 355 ? 54.633 1.679 -89.481 1.00 94.19 355 HIS A C 1
ATOM 2682 O O . HIS A 1 355 ? 53.631 1.070 -89.852 1.00 94.19 355 HIS A O 1
ATOM 2688 N N . GLY A 1 356 ? 54.584 2.915 -88.983 1.00 89.81 356 GLY A N 1
ATOM 2689 C CA . GLY A 1 356 ? 53.350 3.691 -88.851 1.00 89.81 356 GLY A CA 1
ATOM 2690 C C . GLY A 1 356 ? 52.494 3.317 -87.635 1.00 89.81 356 GLY A C 1
ATOM 2691 O O . GLY A 1 356 ? 51.527 4.017 -87.349 1.00 89.81 356 GLY A O 1
ATOM 2692 N N . GLN A 1 357 ? 52.849 2.262 -86.889 1.00 95.12 357 GLN A N 1
ATOM 2693 C CA . GLN A 1 357 ? 52.156 1.889 -85.654 1.00 95.12 357 GLN A CA 1
ATOM 2694 C C . GLN A 1 357 ? 52.571 2.788 -84.488 1.00 95.12 357 GLN A C 1
ATOM 2696 O O . GLN A 1 357 ? 53.741 3.155 -84.349 1.00 95.12 357 GLN A O 1
ATOM 2701 N N . TYR A 1 358 ? 51.605 3.077 -83.616 1.00 95.12 358 TYR A N 1
ATOM 2702 C CA . TYR A 1 358 ? 51.807 3.801 -82.366 1.00 95.12 358 TYR A CA 1
ATOM 2703 C C . TYR A 1 358 ? 51.445 2.903 -81.186 1.00 95.12 358 TYR A C 1
ATOM 2705 O O . TYR A 1 358 ? 50.372 2.303 -81.169 1.00 95.12 358 TYR A O 1
ATOM 2713 N N . ARG A 1 359 ? 52.296 2.873 -80.159 1.00 95.56 359 ARG A N 1
ATOM 2714 C CA . ARG A 1 359 ? 51.906 2.402 -78.826 1.00 95.56 359 ARG A CA 1
ATOM 2715 C C . ARG A 1 359 ? 51.689 3.608 -77.934 1.00 95.56 359 ARG A C 1
ATOM 2717 O O . ARG A 1 359 ? 52.633 4.355 -77.690 1.00 95.56 359 ARG A O 1
ATOM 2724 N N . GLN A 1 360 ? 50.462 3.789 -77.455 1.00 95.88 360 GLN A N 1
ATOM 2725 C CA . GLN A 1 360 ? 50.183 4.729 -76.376 1.00 95.88 360 GLN A CA 1
ATOM 2726 C C . GLN A 1 360 ? 50.368 4.049 -75.021 1.00 95.88 360 GLN A C 1
ATOM 2728 O O . GLN A 1 360 ? 50.032 2.877 -74.858 1.00 95.88 360 GLN A O 1
ATOM 2733 N N . TYR A 1 361 ? 50.902 4.817 -74.082 1.00 96.62 361 TYR A N 1
ATOM 2734 C CA . TYR A 1 361 ? 50.997 4.508 -72.669 1.00 96.62 361 TYR A CA 1
ATOM 2735 C C . TYR A 1 361 ? 50.192 5.547 -71.903 1.00 96.62 361 TYR A C 1
ATOM 2737 O O . TYR A 1 361 ? 50.385 6.749 -72.115 1.00 96.62 361 TYR A O 1
ATOM 2745 N N . GLN A 1 362 ? 49.322 5.090 -71.012 1.00 96.69 362 GLN A N 1
ATOM 2746 C CA . GLN A 1 362 ? 48.547 5.935 -70.118 1.00 96.69 362 GLN A CA 1
ATOM 2747 C C . GLN A 1 362 ? 49.047 5.768 -68.689 1.00 96.69 362 GLN A C 1
ATOM 2749 O O . GLN A 1 362 ? 48.974 4.685 -68.115 1.00 96.69 362 GLN A O 1
ATOM 2754 N N . LEU A 1 363 ? 49.515 6.862 -68.102 1.00 97.44 363 LEU A N 1
ATOM 2755 C CA . LEU A 1 363 ? 49.857 6.946 -66.694 1.00 97.44 363 LEU A CA 1
ATOM 2756 C C . LEU A 1 363 ? 48.691 7.583 -65.934 1.00 97.44 363 LEU A C 1
ATOM 2758 O O . LEU A 1 363 ? 48.317 8.724 -66.213 1.00 97.44 363 LEU A O 1
ATOM 2762 N N . ARG A 1 364 ? 48.140 6.864 -64.959 1.00 97.44 364 ARG A N 1
ATOM 2763 C CA . ARG A 1 364 ? 47.170 7.384 -63.993 1.00 97.44 364 ARG A CA 1
ATOM 2764 C C . ARG A 1 364 ? 47.827 7.436 -62.627 1.00 97.44 364 ARG A C 1
ATOM 2766 O O . ARG A 1 36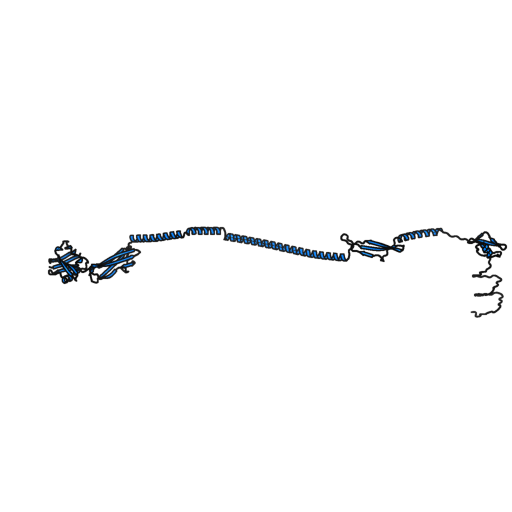4 ? 48.233 6.402 -62.103 1.00 97.44 364 ARG A O 1
ATOM 2773 N N . THR A 1 365 ? 47.886 8.633 -62.061 1.00 96.12 365 THR A N 1
ATOM 2774 C CA . THR A 1 365 ? 48.471 8.892 -60.745 1.00 96.12 365 THR A CA 1
ATOM 2775 C C . THR A 1 365 ? 47.390 9.422 -59.820 1.00 96.12 365 THR A C 1
ATOM 2777 O O . THR A 1 365 ? 46.762 10.438 -60.131 1.00 96.12 365 THR A O 1
ATOM 2780 N N . GLU A 1 366 ? 47.205 8.764 -58.680 1.00 95.19 366 GLU A N 1
ATOM 2781 C CA . GLU A 1 366 ? 46.280 9.191 -57.635 1.00 95.19 366 GLU A CA 1
ATOM 2782 C C . GLU A 1 366 ? 47.018 9.502 -56.344 1.00 95.19 366 GLU A C 1
ATOM 2784 O O . GLU A 1 366 ? 47.837 8.724 -55.867 1.00 95.19 366 GLU A O 1
ATOM 2789 N N . TYR A 1 367 ? 46.742 10.665 -55.766 1.00 94.00 367 TYR A N 1
ATOM 2790 C CA . TYR A 1 367 ? 47.318 11.040 -54.484 1.00 94.00 367 TYR A CA 1
ATOM 2791 C C . TYR A 1 367 ? 46.401 12.007 -53.748 1.00 94.00 367 TYR A C 1
ATOM 2793 O O . TYR A 1 367 ? 46.021 13.050 -54.286 1.00 94.00 367 TYR A O 1
ATOM 2801 N N . ALA A 1 368 ? 46.070 11.673 -52.497 1.00 90.75 368 ALA A N 1
ATOM 2802 C CA . ALA A 1 368 ? 45.269 12.505 -51.599 1.00 90.75 368 ALA A CA 1
ATOM 2803 C C . ALA A 1 368 ? 43.948 13.010 -52.225 1.00 90.75 368 ALA A C 1
ATOM 2805 O O . ALA A 1 368 ? 43.650 14.205 -52.184 1.00 90.75 368 ALA A O 1
ATOM 2806 N N . GLY A 1 369 ? 43.179 12.095 -52.828 1.00 88.81 369 GLY A N 1
ATOM 2807 C CA . GLY A 1 369 ? 41.865 12.383 -53.423 1.00 88.81 369 GLY A CA 1
ATOM 2808 C C . GLY A 1 369 ? 41.904 13.099 -54.779 1.00 88.81 369 GLY A C 1
ATOM 2809 O O . GLY A 1 369 ? 40.868 13.552 -55.264 1.00 88.81 369 GLY A O 1
ATOM 2810 N N . MET A 1 370 ? 43.084 13.231 -55.393 1.00 90.62 370 MET A N 1
ATOM 2811 C CA . MET A 1 370 ? 43.263 13.813 -56.724 1.00 90.62 370 MET A CA 1
ATOM 2812 C C . MET A 1 370 ? 43.783 12.780 -57.710 1.00 90.62 370 MET A C 1
ATOM 2814 O O . MET A 1 370 ? 44.638 11.973 -57.355 1.00 90.62 370 MET A O 1
ATOM 2818 N N . THR A 1 371 ? 43.326 12.886 -58.955 1.00 93.81 371 THR A N 1
ATOM 2819 C CA . THR A 1 371 ? 43.666 11.975 -60.050 1.00 93.81 371 THR A CA 1
ATOM 2820 C C . THR A 1 371 ? 44.149 12.789 -61.242 1.00 93.81 371 THR A C 1
ATOM 2822 O O . THR A 1 371 ? 43.467 13.720 -61.670 1.00 93.81 371 THR A O 1
ATOM 2825 N N . VAL A 1 372 ? 45.306 12.427 -61.795 1.00 95.44 372 VAL A N 1
ATOM 2826 C CA . VAL A 1 372 ? 45.846 13.012 -63.031 1.00 95.44 372 VAL A CA 1
ATOM 2827 C C . VAL A 1 372 ? 46.130 11.900 -64.033 1.00 95.44 372 VAL A C 1
ATOM 2829 O O . VAL A 1 372 ? 46.704 10.868 -63.681 1.00 95.44 372 VAL A O 1
ATOM 2832 N N . LEU A 1 373 ? 45.721 12.126 -65.283 1.00 96.50 373 LEU A N 1
ATOM 2833 C CA . LEU A 1 373 ? 45.975 11.243 -66.418 1.00 96.50 373 LEU A CA 1
ATOM 2834 C C . LEU A 1 373 ? 46.973 11.906 -67.367 1.00 96.50 373 LEU A C 1
ATOM 2836 O O . LEU A 1 373 ? 46.738 13.020 -67.834 1.00 96.50 373 LEU A O 1
ATOM 2840 N N . SER A 1 374 ? 48.047 11.192 -67.689 1.00 95.50 374 SER A N 1
ATOM 2841 C CA . SER A 1 374 ? 49.078 11.626 -68.633 1.00 95.50 374 SER A CA 1
ATOM 2842 C C . SER A 1 374 ? 49.301 10.544 -69.682 1.00 95.50 374 SER A C 1
ATOM 2844 O O . SER A 1 374 ? 49.382 9.367 -69.348 1.00 95.50 374 SER A O 1
ATOM 2846 N N . ASN A 1 375 ? 49.431 10.922 -70.953 1.00 95.25 375 ASN A N 1
ATOM 2847 C CA . ASN A 1 375 ? 49.615 9.970 -72.050 1.00 95.25 375 ASN A CA 1
ATOM 2848 C C . ASN A 1 375 ? 50.926 10.247 -72.784 1.00 95.25 375 ASN A C 1
ATOM 2850 O O . ASN A 1 375 ? 51.273 11.408 -72.993 1.00 95.25 375 ASN A O 1
ATOM 2854 N N . GLN A 1 376 ? 51.623 9.191 -73.201 1.00 96.12 376 GLN A N 1
ATOM 2855 C CA . GLN A 1 376 ? 52.782 9.279 -74.089 1.00 96.12 376 GLN A CA 1
ATOM 2856 C C . GLN A 1 376 ? 52.733 8.202 -75.163 1.00 96.12 376 GLN A C 1
ATOM 2858 O O . GLN A 1 376 ? 52.175 7.130 -74.946 1.00 96.12 376 GLN A O 1
ATOM 2863 N N . SER A 1 377 ? 53.314 8.476 -76.330 1.00 94.56 377 SER A N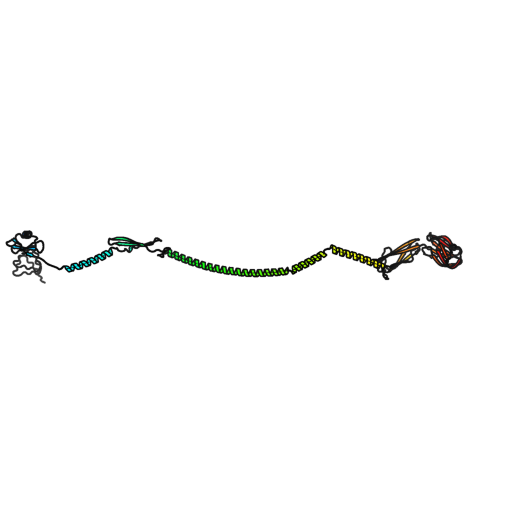 1
ATOM 2864 C CA . SER A 1 377 ? 53.289 7.546 -77.461 1.00 94.56 377 SER A CA 1
ATOM 2865 C C . SER A 1 377 ? 54.673 7.254 -78.016 1.00 94.56 377 SER A C 1
ATOM 2867 O O . SER A 1 377 ? 55.492 8.164 -78.140 1.00 94.56 377 SER A O 1
ATOM 2869 N N . VAL A 1 378 ? 54.880 6.010 -78.440 1.00 96.56 378 VAL A N 1
ATOM 2870 C CA . VAL A 1 378 ? 56.045 5.597 -79.227 1.00 96.56 378 VAL A CA 1
ATOM 2871 C C . VAL A 1 378 ? 55.608 5.205 -80.630 1.00 96.56 378 VAL A C 1
ATOM 2873 O O . VAL A 1 378 ? 54.646 4.451 -80.778 1.00 96.56 378 VAL A O 1
ATOM 2876 N N . LYS A 1 379 ? 56.313 5.703 -81.651 1.00 95.19 379 LYS A N 1
ATOM 2877 C CA . LYS A 1 379 ? 56.068 5.383 -83.065 1.00 95.19 379 LYS A CA 1
ATOM 2878 C C . LYS A 1 379 ? 57.101 4.385 -83.590 1.00 95.19 379 LYS A C 1
ATOM 2880 O O . LYS A 1 379 ? 58.303 4.612 -83.460 1.00 95.19 379 LYS A O 1
ATOM 2885 N N . GLY A 1 380 ? 56.642 3.324 -84.247 1.00 95.88 380 GLY A N 1
ATOM 2886 C CA . GLY A 1 380 ? 57.492 2.463 -85.069 1.00 95.88 380 GLY A CA 1
ATOM 2887 C C . GLY A 1 380 ? 57.705 3.071 -86.452 1.00 95.88 380 GLY A C 1
ATOM 2888 O O . GLY A 1 380 ? 56.744 3.427 -87.139 1.00 95.88 380 GLY A O 1
ATOM 2889 N N . THR A 1 381 ? 58.954 3.187 -86.898 1.00 95.62 381 THR A N 1
ATOM 2890 C CA . THR A 1 381 ? 59.265 3.705 -88.233 1.00 95.62 381 THR A CA 1
ATOM 2891 C C . THR A 1 381 ? 60.351 2.923 -88.945 1.00 95.62 381 THR A C 1
ATOM 2893 O O . THR A 1 381 ? 61.312 2.478 -88.324 1.00 95.62 381 THR A O 1
ATOM 2896 N N . LEU A 1 382 ? 60.236 2.791 -90.265 1.00 95.56 382 LEU A N 1
ATOM 2897 C CA . LEU A 1 382 ? 61.367 2.341 -91.062 1.00 95.56 382 LEU A CA 1
ATOM 2898 C C . LEU A 1 382 ? 62.492 3.396 -91.028 1.00 95.56 382 LEU A C 1
ATOM 2900 O O . LEU A 1 382 ? 62.200 4.583 -90.823 1.00 95.56 382 LEU A O 1
ATOM 2904 N N . PRO A 1 383 ? 63.760 2.986 -91.207 1.00 95.50 383 PRO A N 1
ATOM 2905 C CA . PRO A 1 383 ? 64.888 3.906 -91.194 1.00 95.50 383 PRO A CA 1
ATOM 2906 C C . PRO A 1 383 ? 64.849 4.899 -92.350 1.00 95.50 383 PRO A C 1
ATOM 2908 O O . PRO A 1 383 ? 64.471 4.556 -93.471 1.00 95.50 383 PRO A O 1
ATOM 2911 N N . THR A 1 384 ? 65.325 6.106 -92.071 1.00 96.00 384 THR A N 1
ATOM 2912 C CA . THR A 1 384 ? 65.789 7.067 -93.067 1.00 96.00 384 THR A CA 1
ATOM 2913 C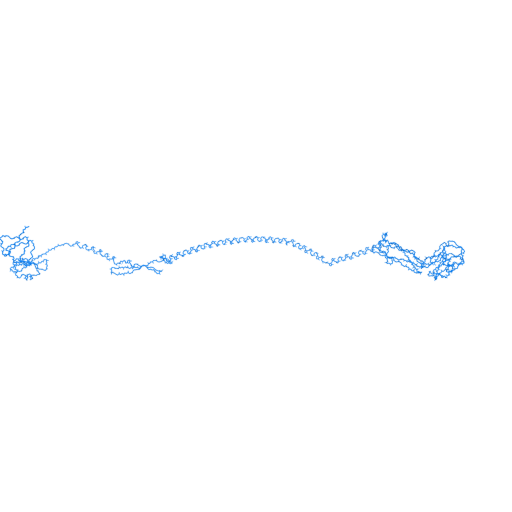 C . THR A 1 384 ? 67.275 6.826 -93.302 1.00 96.00 384 THR A C 1
ATOM 2915 O O . THR A 1 384 ? 68.058 6.809 -92.357 1.00 96.00 384 THR A O 1
ATOM 2918 N N . TYR A 1 385 ? 67.673 6.664 -94.553 1.00 96.94 385 TYR A N 1
ATOM 2919 C CA . TYR A 1 385 ? 69.053 6.453 -94.965 1.00 96.94 385 TYR A CA 1
ATOM 2920 C C . TYR A 1 385 ? 69.654 7.769 -95.441 1.00 96.94 385 TYR A C 1
ATOM 2922 O O . TYR A 1 385 ? 69.068 8.470 -96.266 1.00 96.94 385 TYR A O 1
ATOM 2930 N N . PHE A 1 386 ? 70.827 8.117 -94.927 1.00 96.44 386 PHE A N 1
ATOM 2931 C CA . PHE A 1 386 ? 71.504 9.357 -95.283 1.00 96.44 386 PHE A CA 1
ATOM 2932 C C . PHE A 1 386 ? 73.007 9.147 -95.423 1.00 96.44 386 PHE A C 1
ATOM 2934 O O . PHE A 1 386 ? 73.635 8.499 -94.585 1.00 96.44 386 PHE A O 1
ATOM 2941 N N . GLY A 1 387 ? 73.612 9.778 -96.427 1.00 95.00 387 GLY A N 1
ATOM 2942 C CA . GLY A 1 387 ? 75.063 9.790 -96.553 1.00 95.00 387 GLY A CA 1
ATOM 2943 C C . GLY A 1 387 ? 75.587 10.619 -97.715 1.00 95.00 387 GLY A C 1
ATOM 2944 O O . GLY A 1 387 ? 74.847 11.312 -98.417 1.00 95.00 387 GLY A O 1
ATOM 2945 N N . THR A 1 388 ? 76.900 10.536 -97.904 1.00 94.94 388 THR A N 1
ATOM 2946 C CA . THR A 1 388 ? 77.599 11.016 -99.096 1.00 94.94 388 THR A CA 1
ATOM 2947 C C . THR A 1 388 ? 78.167 9.822 -99.852 1.00 94.94 388 THR A C 1
ATOM 2949 O O . THR A 1 388 ? 78.593 8.840 -99.248 1.00 94.94 388 THR A O 1
ATOM 2952 N N . VAL A 1 389 ? 78.103 9.876 -101.179 1.00 95.75 389 VAL A N 1
ATOM 2953 C CA . VAL A 1 389 ? 78.379 8.746 -102.075 1.00 95.75 389 VAL A CA 1
ATOM 2954 C C . VAL A 1 389 ? 79.240 9.179 -103.261 1.00 95.75 389 VAL A C 1
ATOM 2956 O O . VAL A 1 389 ? 79.311 10.366 -103.575 1.00 95.75 389 VAL A O 1
ATOM 2959 N N . ASP A 1 390 ? 79.892 8.231 -103.934 1.00 94.19 390 ASP A N 1
ATOM 2960 C CA . ASP A 1 390 ? 80.705 8.493 -105.133 1.00 94.19 390 ASP A CA 1
ATOM 2961 C C . ASP A 1 390 ? 79.870 9.067 -106.302 1.00 94.19 390 ASP A C 1
ATOM 2963 O O . ASP A 1 390 ? 78.660 8.839 -106.397 1.00 94.19 390 ASP A O 1
ATOM 2967 N N . LYS A 1 391 ? 80.495 9.797 -107.239 1.00 93.50 391 LYS A N 1
ATOM 2968 C CA . LYS A 1 391 ? 79.808 10.365 -108.418 1.00 93.50 391 LYS A CA 1
ATOM 2969 C C . LYS A 1 391 ? 79.081 9.336 -109.290 1.00 93.50 391 LYS A C 1
ATOM 2971 O O . LYS A 1 391 ? 78.080 9.694 -109.925 1.00 93.50 391 LYS A O 1
ATOM 2976 N N . THR A 1 392 ? 79.578 8.099 -109.325 1.00 93.50 392 THR A N 1
ATOM 2977 C CA . THR A 1 392 ? 79.033 6.973 -110.100 1.00 93.50 392 THR A CA 1
ATOM 2978 C C . THR A 1 392 ? 77.971 6.167 -109.349 1.00 93.50 392 THR A C 1
ATOM 2980 O O . THR A 1 392 ? 77.421 5.223 -109.911 1.00 93.50 392 THR A O 1
ATOM 2983 N N . TRP A 1 393 ? 77.650 6.543 -108.105 1.00 95.31 393 TRP A N 1
ATOM 2984 C CA . TRP A 1 393 ? 76.688 5.833 -107.266 1.00 95.31 393 TRP A CA 1
ATOM 2985 C C . TRP A 1 393 ? 75.297 5.760 -107.906 1.00 95.31 393 TRP A C 1
ATOM 2987 O O . TRP A 1 393 ? 74.773 6.759 -108.415 1.00 95.31 393 TRP A O 1
ATOM 2997 N N . ALA A 1 394 ? 74.696 4.573 -107.849 1.00 90.94 394 ALA A N 1
ATOM 2998 C CA . ALA A 1 394 ? 73.390 4.283 -108.419 1.00 90.94 394 ALA A CA 1
ATOM 2999 C C . ALA A 1 394 ? 72.338 4.084 -107.321 1.00 90.94 394 ALA A C 1
ATOM 3001 O O . ALA A 1 394 ? 72.601 3.488 -106.278 1.00 90.94 394 ALA A O 1
ATOM 3002 N N . ALA A 1 395 ? 71.128 4.573 -107.589 1.00 90.75 395 ALA A N 1
ATOM 3003 C CA . ALA A 1 395 ? 69.981 4.470 -106.695 1.00 90.75 395 ALA A CA 1
ATOM 3004 C C . ALA A 1 395 ? 69.342 3.072 -106.763 1.00 90.75 395 ALA A C 1
ATOM 3006 O O . ALA A 1 395 ? 68.288 2.898 -107.373 1.00 90.75 395 ALA A O 1
ATOM 3007 N N . ASP A 1 396 ? 69.991 2.089 -106.141 1.00 93.06 396 ASP A N 1
ATOM 3008 C CA . ASP A 1 396 ? 69.466 0.737 -105.934 1.00 93.06 396 ASP A CA 1
ATOM 3009 C C . ASP A 1 396 ? 69.399 0.369 -104.442 1.00 93.06 396 ASP A C 1
ATOM 3011 O O . ASP A 1 396 ? 69.950 1.052 -103.578 1.00 93.06 396 ASP A O 1
ATOM 3015 N N . GLU A 1 397 ? 68.671 -0.703 -104.137 1.00 93.56 397 GLU A N 1
ATOM 3016 C CA . GLU A 1 397 ? 68.405 -1.159 -102.772 1.00 93.56 397 GLU A CA 1
ATOM 3017 C C . GLU A 1 397 ? 69.681 -1.463 -101.974 1.00 93.56 397 GLU A C 1
ATOM 3019 O O . GLU A 1 397 ? 69.817 -1.012 -100.835 1.00 93.56 397 GLU A O 1
ATOM 3024 N N . ALA A 1 398 ? 70.629 -2.194 -102.569 1.00 94.38 398 ALA A N 1
ATOM 3025 C CA . ALA A 1 398 ? 71.857 -2.610 -101.893 1.00 94.38 398 ALA A CA 1
ATOM 3026 C C . ALA A 1 398 ? 72.709 -1.397 -101.503 1.00 94.38 398 ALA A C 1
ATOM 3028 O O . ALA A 1 398 ? 73.230 -1.317 -100.389 1.00 94.38 398 ALA A O 1
ATOM 3029 N N . ASN A 1 399 ? 72.789 -0.420 -102.403 1.00 95.38 399 ASN A N 1
ATOM 3030 C CA . ASN A 1 399 ? 73.506 0.820 -102.180 1.00 95.38 399 ASN A CA 1
ATOM 3031 C C . ASN A 1 399 ? 72.838 1.711 -101.121 1.00 95.38 399 ASN A C 1
ATOM 3033 O O . ASN A 1 399 ? 73.544 2.367 -100.355 1.00 95.38 399 ASN A O 1
ATOM 3037 N N . VAL A 1 400 ? 71.502 1.738 -101.042 1.00 95.62 400 VAL A N 1
ATOM 3038 C CA . VAL A 1 400 ? 70.779 2.484 -99.994 1.00 95.62 400 VAL A CA 1
ATOM 3039 C C . VAL A 1 400 ? 71.006 1.865 -98.617 1.00 95.62 400 VAL A C 1
ATOM 3041 O O . VAL A 1 400 ? 71.271 2.595 -97.665 1.00 95.62 400 VAL A O 1
ATOM 3044 N N . LEU A 1 401 ? 70.969 0.534 -98.512 1.00 94.94 401 LEU A N 1
ATOM 3045 C CA . LEU A 1 401 ? 71.195 -0.188 -97.254 1.00 94.94 401 LEU A CA 1
ATOM 3046 C C . LEU A 1 401 ? 72.623 -0.034 -96.704 1.00 94.94 401 LEU A C 1
ATOM 3048 O O . LEU A 1 401 ? 72.840 -0.250 -95.514 1.00 94.94 401 LEU A O 1
ATOM 3052 N N . ALA A 1 402 ? 73.588 0.361 -97.539 1.00 94.94 402 ALA A N 1
ATOM 3053 C CA . ALA A 1 402 ? 74.958 0.658 -97.118 1.00 94.94 402 ALA A CA 1
ATOM 3054 C C . ALA A 1 402 ? 75.127 2.058 -96.486 1.00 94.94 402 ALA A C 1
ATOM 3056 O O . ALA A 1 402 ? 76.197 2.367 -95.958 1.00 94.94 402 ALA A O 1
ATOM 3057 N N . LEU A 1 403 ? 74.104 2.918 -96.548 1.00 96.00 403 LEU A N 1
ATOM 3058 C CA . LEU A 1 403 ? 74.117 4.254 -95.947 1.00 96.00 403 LEU A CA 1
ATOM 3059 C C . LEU A 1 403 ? 73.826 4.206 -94.441 1.00 96.00 403 LEU A C 1
ATOM 3061 O O . LEU A 1 403 ? 73.268 3.245 -93.916 1.00 96.00 403 LEU A O 1
ATOM 3065 N N . SER A 1 404 ? 74.134 5.298 -93.741 1.00 95.00 404 SER A N 1
ATOM 3066 C CA . SER A 1 404 ? 73.824 5.424 -92.316 1.00 95.00 404 SER A CA 1
ATOM 3067 C C . SER A 1 404 ? 72.318 5.530 -92.072 1.00 95.00 404 SER A C 1
ATOM 3069 O O . SER A 1 404 ? 71.640 6.377 -92.659 1.00 95.00 404 SER A O 1
ATOM 3071 N N . GLU A 1 405 ? 71.818 4.714 -91.146 1.00 94.94 405 GLU A N 1
ATOM 3072 C CA . GLU A 1 405 ? 70.422 4.718 -90.712 1.00 94.94 405 GLU A CA 1
ATOM 3073 C C . GLU A 1 405 ? 70.132 5.800 -89.662 1.00 94.94 405 GLU A C 1
ATOM 3075 O O . GLU A 1 405 ? 70.904 6.033 -88.730 1.00 94.94 405 GLU A O 1
ATOM 3080 N N . LEU A 1 406 ? 68.967 6.433 -89.787 1.00 94.19 406 LEU A N 1
ATOM 3081 C CA . LEU A 1 406 ? 68.415 7.426 -88.871 1.00 94.19 406 LEU A CA 1
ATOM 3082 C C . LEU A 1 406 ? 66.956 7.077 -88.558 1.00 94.19 406 LEU A C 1
ATOM 3084 O O . LEU A 1 406 ? 66.154 6.841 -89.461 1.00 94.19 406 LEU A O 1
ATOM 3088 N N . ILE A 1 407 ? 66.586 7.092 -87.278 1.00 94.44 407 ILE A N 1
ATOM 3089 C CA . ILE A 1 407 ? 65.234 6.759 -86.808 1.00 94.44 407 ILE A CA 1
ATOM 3090 C C . ILE A 1 407 ? 64.538 8.046 -86.355 1.00 94.44 407 ILE A C 1
ATOM 3092 O O . ILE A 1 407 ? 64.611 8.429 -85.192 1.00 94.44 407 ILE A O 1
ATOM 3096 N N . ILE A 1 408 ? 63.924 8.756 -87.304 1.00 88.81 408 ILE A N 1
ATOM 3097 C CA . ILE A 1 408 ? 63.418 10.129 -87.093 1.00 88.81 408 ILE A CA 1
ATOM 3098 C C . ILE A 1 408 ? 61.892 10.255 -87.175 1.00 88.81 408 ILE A C 1
ATOM 3100 O O . ILE A 1 408 ? 61.332 11.237 -86.706 1.00 88.81 408 ILE A O 1
ATOM 3104 N N . GLY A 1 409 ? 61.205 9.242 -87.710 1.00 89.38 409 GLY A N 1
ATOM 3105 C CA . GLY A 1 409 ? 59.744 9.112 -87.644 1.00 89.38 409 GLY A CA 1
ATOM 3106 C C . GLY A 1 409 ? 58.944 10.052 -88.545 1.00 89.38 409 GLY A C 1
ATOM 3107 O O . GLY A 1 409 ? 57.725 9.885 -88.612 1.00 89.38 409 GLY A O 1
ATOM 3108 N N . ASP A 1 410 ? 59.598 10.990 -89.227 1.00 89.88 410 ASP A N 1
ATOM 3109 C CA . ASP A 1 410 ? 59.004 11.924 -90.182 1.00 89.88 410 ASP A CA 1
ATOM 3110 C C . ASP A 1 410 ? 60.064 12.420 -91.193 1.00 89.88 410 ASP A C 1
ATOM 3112 O O . ASP A 1 410 ? 61.257 12.139 -91.050 1.00 89.88 410 ASP A O 1
ATOM 3116 N N . ARG A 1 411 ? 59.632 13.149 -92.228 1.00 90.69 411 ARG A N 1
ATOM 3117 C CA . ARG A 1 411 ? 60.483 13.710 -93.289 1.00 90.69 411 ARG A CA 1
ATOM 3118 C C . ARG A 1 411 ? 61.439 14.820 -92.838 1.00 90.69 411 ARG A C 1
ATOM 3120 O O . ARG A 1 411 ? 62.564 14.832 -93.344 1.00 90.69 411 ARG A O 1
ATOM 3127 N N . PRO A 1 412 ? 61.039 15.783 -91.980 1.00 92.62 412 PRO A N 1
ATOM 3128 C CA . PRO A 1 412 ? 61.904 16.907 -91.656 1.00 92.62 412 PRO A CA 1
ATOM 3129 C C . PRO A 1 412 ? 63.195 16.448 -90.981 1.00 92.62 412 PRO A C 1
ATOM 3131 O O . PRO A 1 412 ? 63.178 15.775 -89.951 1.00 92.62 412 PRO A O 1
ATOM 3134 N N . LEU A 1 413 ? 64.329 16.834 -91.556 1.00 93.81 413 LEU A N 1
ATOM 3135 C CA . LEU A 1 413 ? 65.644 16.403 -91.099 1.00 93.81 413 LEU A CA 1
ATOM 3136 C C . LEU A 1 413 ? 66.658 17.519 -91.322 1.00 93.81 413 LEU A C 1
ATOM 3138 O O . LEU A 1 413 ? 66.747 18.076 -92.409 1.00 93.81 413 LEU A O 1
ATOM 3142 N N . THR A 1 414 ? 67.486 17.800 -90.323 1.00 95.31 414 THR A N 1
ATOM 3143 C CA . THR A 1 414 ? 68.649 18.678 -90.486 1.00 95.31 414 THR A CA 1
ATOM 3144 C C . THR A 1 414 ? 69.915 17.850 -90.350 1.00 95.31 414 THR A C 1
ATOM 3146 O O . THR A 1 414 ? 70.108 17.153 -89.353 1.00 95.31 414 THR A O 1
ATOM 3149 N N . ARG A 1 415 ? 70.794 17.928 -91.349 1.00 94.88 415 ARG A N 1
ATOM 3150 C CA . ARG A 1 415 ? 72.117 17.297 -91.329 1.00 94.88 415 ARG A CA 1
ATOM 3151 C C . ARG A 1 415 ? 73.175 18.377 -91.453 1.00 94.88 415 ARG A C 1
ATOM 3153 O O . ARG A 1 415 ? 73.168 19.148 -92.406 1.00 94.88 415 ARG A O 1
ATOM 3160 N N . THR A 1 416 ? 74.069 18.432 -90.479 1.00 94.00 416 THR A N 1
ATOM 3161 C CA . THR A 1 416 ? 75.215 19.344 -90.436 1.00 94.00 416 THR A CA 1
ATOM 3162 C C . THR A 1 416 ? 76.503 18.556 -90.679 1.00 94.00 416 THR A C 1
ATOM 3164 O O . THR A 1 416 ? 76.525 17.333 -90.527 1.00 94.00 416 THR A O 1
ATOM 3167 N N . GLY A 1 417 ? 77.581 19.239 -91.072 1.00 92.75 417 GLY A N 1
ATOM 3168 C CA . GLY A 1 417 ? 78.892 18.600 -91.233 1.00 92.75 417 GLY A CA 1
ATOM 3169 C C . GLY A 1 417 ? 79.005 17.669 -92.446 1.00 92.75 417 GLY A C 1
ATOM 3170 O O . GLY A 1 417 ? 79.815 16.748 -92.434 1.00 92.75 417 GLY A O 1
ATOM 3171 N N . ILE A 1 418 ? 78.190 17.878 -93.483 1.00 93.19 418 ILE A N 1
ATOM 3172 C CA . ILE A 1 418 ? 78.210 17.071 -94.706 1.00 93.19 418 ILE A CA 1
ATOM 3173 C C . ILE A 1 418 ? 79.483 17.395 -95.494 1.00 93.19 418 ILE A C 1
ATOM 3175 O O . ILE A 1 418 ? 79.706 18.547 -95.874 1.00 93.19 418 ILE A O 1
ATOM 3179 N N . SER A 1 419 ? 80.287 16.371 -95.779 1.00 93.38 419 SER A N 1
ATOM 3180 C CA . SER A 1 419 ? 81.512 16.491 -96.570 1.00 93.38 419 SER A CA 1
ATOM 3181 C C . SER A 1 419 ? 81.552 15.434 -97.672 1.00 93.38 419 SER A C 1
ATOM 3183 O O . SER A 1 419 ? 81.239 14.265 -97.444 1.00 93.38 419 SER A O 1
ATOM 3185 N N . THR A 1 420 ? 81.930 15.851 -98.875 1.00 91.00 420 THR A N 1
ATOM 3186 C CA . THR A 1 420 ? 82.021 15.011 -100.074 1.00 91.00 420 THR A CA 1
ATOM 3187 C C . THR A 1 420 ? 83.169 15.496 -100.961 1.00 91.00 420 THR A C 1
ATOM 3189 O O . THR A 1 420 ? 83.449 16.694 -101.011 1.00 91.00 420 THR A O 1
ATOM 3192 N N . ASN A 1 421 ? 83.847 14.580 -101.649 1.00 92.88 421 ASN A N 1
ATOM 3193 C CA . ASN A 1 421 ? 84.924 14.877 -102.593 1.00 92.88 421 ASN A CA 1
ATOM 3194 C C . ASN A 1 421 ? 84.586 14.233 -103.937 1.00 92.88 421 ASN A C 1
ATOM 3196 O O . ASN A 1 421 ? 84.535 13.009 -104.004 1.00 92.88 421 ASN A O 1
ATOM 3200 N N . ASP A 1 422 ? 84.324 15.049 -104.963 1.00 94.19 422 ASP A N 1
ATOM 3201 C CA . ASP A 1 422 ? 83.831 14.603 -106.276 1.00 94.19 422 ASP A CA 1
ATOM 3202 C C . ASP A 1 422 ? 82.684 13.573 -106.154 1.00 94.19 422 ASP A C 1
ATOM 3204 O O . ASP A 1 422 ? 82.689 12.512 -106.776 1.00 94.19 422 ASP A O 1
ATOM 3208 N N . GLY A 1 423 ? 81.708 13.873 -105.287 1.00 94.94 423 GLY A N 1
ATOM 3209 C CA . GLY A 1 423 ? 80.652 12.940 -104.879 1.00 94.94 423 GLY A CA 1
ATOM 3210 C C . GLY A 1 423 ? 79.300 13.618 -104.652 1.00 94.94 423 GLY A C 1
ATOM 3211 O O . GLY A 1 423 ? 79.155 14.827 -104.822 1.00 94.94 423 GLY A O 1
ATOM 3212 N N . LYS A 1 424 ? 78.280 12.848 -104.283 1.00 95.81 424 LYS A N 1
ATOM 3213 C CA . LYS A 1 424 ? 76.882 13.291 -104.175 1.00 95.81 424 LYS A CA 1
ATOM 3214 C C . LYS A 1 424 ? 76.354 13.115 -102.755 1.00 95.81 424 LYS A C 1
ATOM 3216 O O . LYS A 1 424 ? 76.803 12.241 -102.021 1.00 95.81 424 LYS A O 1
ATOM 3221 N N . THR A 1 425 ? 75.369 13.921 -102.370 1.00 94.88 425 THR A N 1
ATOM 3222 C CA . THR A 1 425 ? 74.588 13.699 -101.144 1.00 94.88 425 THR A CA 1
ATOM 3223 C C . THR A 1 425 ? 73.345 12.893 -101.479 1.00 94.88 425 THR A C 1
ATOM 3225 O O . THR A 1 425 ? 72.697 13.155 -102.496 1.00 94.88 425 THR A O 1
ATOM 3228 N N . VAL A 1 426 ? 73.017 11.929 -100.625 1.00 96.19 426 VAL A N 1
ATOM 3229 C CA . VAL A 1 426 ? 71.842 11.077 -100.775 1.00 96.19 426 VAL A CA 1
ATOM 3230 C C . VAL A 1 426 ? 71.024 11.053 -99.490 1.00 96.19 426 VAL A C 1
ATOM 3232 O O . VAL A 1 426 ? 71.557 10.943 -98.384 1.00 96.19 426 VAL A O 1
ATOM 3235 N N . LEU A 1 427 ? 69.711 11.148 -99.661 1.00 96.69 427 LEU A N 1
ATOM 3236 C CA . LEU A 1 427 ? 68.718 10.960 -98.618 1.00 96.69 427 LEU A CA 1
ATOM 3237 C C . LEU A 1 427 ? 67.630 10.037 -99.162 1.00 96.69 427 LEU A C 1
ATOM 3239 O O . LEU A 1 427 ? 67.006 10.363 -100.169 1.00 96.69 427 LEU A O 1
ATOM 3243 N N . ALA A 1 428 ? 67.374 8.923 -98.489 1.00 96.81 428 ALA A N 1
ATOM 3244 C CA . ALA A 1 428 ? 66.260 8.044 -98.803 1.00 96.81 428 ALA A CA 1
ATOM 3245 C C . ALA A 1 428 ? 65.395 7.819 -97.563 1.00 96.81 428 ALA A C 1
ATOM 3247 O O . ALA A 1 428 ? 65.905 7.481 -96.500 1.00 96.81 428 ALA A O 1
ATOM 3248 N N . TYR A 1 429 ? 64.083 7.993 -97.685 1.00 96.44 429 TYR A N 1
ATOM 3249 C CA . TYR A 1 429 ? 63.143 7.750 -96.589 1.00 96.44 429 TYR A CA 1
ATOM 3250 C C . TYR A 1 429 ? 61.813 7.178 -97.114 1.00 96.44 429 TYR A C 1
ATOM 3252 O O . TYR A 1 429 ? 61.529 7.295 -98.313 1.00 96.44 429 TYR A O 1
ATOM 3260 N N . PRO A 1 430 ? 60.999 6.549 -96.248 1.00 96.38 430 PRO A N 1
ATOM 3261 C CA . PRO A 1 430 ? 59.711 5.968 -96.627 1.00 96.38 430 PRO A CA 1
ATOM 3262 C C . PRO A 1 430 ? 58.779 6.956 -97.342 1.00 96.38 430 PRO A C 1
ATOM 3264 O O . PRO A 1 430 ? 58.618 8.101 -96.922 1.00 96.38 430 PRO A O 1
ATOM 3267 N N . LYS A 1 431 ? 58.134 6.536 -98.438 1.00 94.88 431 LYS A N 1
ATOM 3268 C CA . LYS A 1 431 ? 57.288 7.445 -99.241 1.00 94.88 431 LYS A CA 1
ATOM 3269 C C . LYS A 1 431 ? 56.076 7.999 -98.499 1.00 94.88 431 LYS A C 1
ATOM 3271 O O . LYS A 1 431 ? 55.554 9.041 -98.898 1.00 94.88 431 LYS A O 1
ATOM 3276 N N . ASP A 1 432 ? 55.602 7.308 -97.470 1.00 93.75 432 ASP A N 1
ATOM 3277 C CA . ASP A 1 432 ? 54.458 7.727 -96.658 1.00 93.75 432 ASP A CA 1
ATOM 3278 C C . ASP A 1 432 ? 54.744 9.006 -95.851 1.00 93.75 432 ASP A C 1
ATOM 3280 O O . ASP A 1 432 ? 53.811 9.729 -95.513 1.00 93.75 432 ASP A O 1
ATOM 3284 N N . PHE A 1 433 ? 56.016 9.368 -95.654 1.00 94.69 433 PHE A N 1
ATOM 3285 C CA . PHE A 1 433 ? 56.409 10.678 -95.122 1.00 94.69 433 PHE A CA 1
ATOM 3286 C C . PHE A 1 433 ? 56.164 11.834 -96.121 1.00 94.69 433 PHE A C 1
ATOM 3288 O O . PHE A 1 433 ? 56.335 13.015 -95.806 1.00 94.69 433 PHE A O 1
ATOM 3295 N N . GLY A 1 434 ? 55.757 11.516 -97.354 1.00 94.38 434 GLY A N 1
ATOM 3296 C CA . GLY A 1 434 ? 55.504 12.469 -98.432 1.00 94.38 434 GLY A CA 1
ATOM 3297 C C . GLY A 1 434 ? 56.786 12.993 -99.083 1.00 94.38 434 GLY A C 1
ATOM 3298 O O . GLY A 1 434 ? 57.873 12.854 -98.546 1.00 94.38 434 GLY A O 1
ATOM 3299 N N . ALA A 1 435 ? 56.677 13.613 -100.256 1.00 95.00 435 ALA A N 1
ATOM 3300 C CA . ALA A 1 435 ? 57.838 14.149 -100.970 1.00 95.00 435 ALA A CA 1
ATOM 3301 C C . ALA A 1 435 ? 58.382 15.434 -100.317 1.00 95.00 435 ALA A C 1
ATOM 3303 O O . ALA A 1 435 ? 57.599 16.271 -99.873 1.00 95.00 435 ALA A O 1
ATOM 3304 N N . LEU A 1 436 ? 59.707 15.629 -100.341 1.00 95.81 436 LEU A N 1
ATOM 3305 C CA . LEU A 1 436 ? 60.341 16.882 -99.924 1.00 95.81 436 LEU A CA 1
ATOM 3306 C C . LEU A 1 436 ? 59.718 18.060 -100.658 1.00 95.81 436 LEU A C 1
ATOM 3308 O O . LEU A 1 436 ? 59.560 18.053 -101.880 1.00 95.81 436 LEU A O 1
ATOM 3312 N N . THR A 1 437 ? 59.416 19.075 -99.870 1.00 94.81 437 THR A N 1
ATOM 3313 C CA . THR A 1 437 ? 58.910 20.368 -100.319 1.00 94.81 437 THR A CA 1
ATOM 3314 C C . THR A 1 437 ? 60.022 21.408 -100.386 1.00 94.81 437 THR A C 1
ATOM 3316 O O . THR A 1 437 ? 59.885 22.389 -101.110 1.00 94.81 437 THR A O 1
ATOM 3319 N N . SER A 1 438 ? 61.120 21.199 -99.649 1.00 95.12 438 SER A N 1
ATOM 3320 C CA . SER A 1 438 ? 62.262 22.114 -99.600 1.00 95.12 438 SER A CA 1
ATOM 3321 C C . SER A 1 438 ? 63.533 21.390 -99.141 1.00 95.12 438 SER A C 1
ATOM 3323 O O . SER A 1 438 ? 63.489 20.510 -98.276 1.00 95.12 438 SER A O 1
ATOM 3325 N N . VAL A 1 439 ? 64.673 21.773 -99.713 1.00 96.12 439 VAL A N 1
ATOM 3326 C CA . VAL A 1 439 ? 66.013 21.463 -99.206 1.00 96.12 439 VAL A CA 1
ATOM 3327 C C . VAL A 1 439 ? 66.770 22.770 -99.145 1.00 96.12 439 VAL A C 1
ATOM 3329 O O . VAL A 1 439 ? 67.082 23.348 -100.180 1.00 96.12 439 VAL A O 1
ATOM 3332 N N . LYS A 1 440 ? 67.085 23.238 -97.942 1.00 95.62 440 LYS A N 1
ATOM 3333 C CA . LYS A 1 440 ? 67.846 24.475 -97.765 1.00 95.62 440 LYS A CA 1
ATOM 3334 C C . LYS A 1 440 ? 69.284 24.199 -97.389 1.00 95.62 440 LYS A C 1
ATOM 3336 O O . LYS A 1 440 ? 69.543 23.275 -96.621 1.00 95.62 440 LYS A O 1
ATOM 3341 N N . ASP A 1 441 ? 70.203 25.006 -97.902 1.00 92.31 441 ASP A N 1
ATOM 3342 C CA . ASP A 1 441 ? 71.575 25.028 -97.402 1.00 92.31 441 ASP A CA 1
ATOM 3343 C C . ASP A 1 441 ? 71.658 25.691 -96.008 1.00 92.31 441 ASP A C 1
ATOM 3345 O O . ASP A 1 441 ? 70.665 26.186 -95.464 1.00 92.31 441 ASP A O 1
ATOM 3349 N N . GLY A 1 442 ? 72.854 25.716 -95.414 1.00 89.31 442 GLY A N 1
ATOM 3350 C CA . GLY A 1 442 ? 73.093 26.347 -94.109 1.00 89.31 442 GLY A CA 1
ATOM 3351 C C . GLY A 1 442 ? 72.827 27.859 -94.066 1.00 89.31 442 GLY A C 1
ATOM 3352 O O . GLY A 1 442 ? 72.679 28.408 -92.978 1.00 89.31 442 GLY A O 1
ATOM 3353 N N . ASN A 1 443 ? 72.725 28.515 -95.225 1.00 91.12 443 ASN A N 1
ATOM 3354 C CA . ASN A 1 443 ? 72.406 29.936 -95.357 1.00 91.12 443 ASN A CA 1
ATOM 3355 C C . ASN A 1 443 ? 70.911 30.178 -95.644 1.00 91.12 443 ASN A C 1
ATOM 3357 O O . ASN A 1 443 ? 70.480 31.325 -95.751 1.00 91.12 443 ASN A O 1
ATOM 3361 N N . GLY A 1 444 ? 70.104 29.117 -95.753 1.00 91.06 444 GLY A N 1
ATOM 3362 C CA . GLY A 1 444 ? 68.664 29.191 -95.987 1.00 91.06 444 GLY A CA 1
ATOM 3363 C C . GLY A 1 444 ? 68.243 29.282 -97.458 1.00 91.06 444 GLY A C 1
ATOM 3364 O O . GLY A 1 444 ? 67.045 29.460 -97.711 1.00 91.06 444 GLY A O 1
ATOM 3365 N N . TYR A 1 445 ? 69.171 29.140 -98.412 1.00 94.00 445 TYR A N 1
ATOM 3366 C CA . TYR A 1 445 ? 68.866 29.128 -99.846 1.00 94.00 445 TYR A CA 1
ATOM 3367 C C . TYR A 1 445 ? 68.290 27.784 -100.280 1.00 94.00 445 TYR A C 1
ATOM 3369 O O . TYR A 1 445 ? 68.750 26.732 -99.844 1.00 94.00 445 TYR A O 1
ATOM 3377 N N . GLU A 1 446 ? 67.287 27.825 -101.157 1.00 96.50 446 GLU A N 1
ATOM 3378 C CA . GLU A 1 446 ? 66.628 26.634 -101.691 1.00 96.50 446 GLU A CA 1
ATOM 3379 C C . GLU A 1 446 ? 67.505 25.935 -102.736 1.00 96.50 446 GLU A C 1
ATOM 3381 O O . GLU A 1 446 ? 67.959 26.557 -103.696 1.00 96.50 446 GLU A O 1
ATOM 3386 N N . VAL A 1 447 ? 67.717 24.633 -102.552 1.00 94.00 447 VAL A N 1
ATOM 3387 C CA . VAL A 1 447 ? 68.565 23.791 -103.404 1.00 94.00 447 VAL A CA 1
ATOM 3388 C C . VAL A 1 447 ? 67.902 22.464 -103.784 1.00 94.00 447 VAL A C 1
ATOM 3390 O O . VAL A 1 447 ? 68.563 21.611 -104.376 1.00 94.00 447 VAL A O 1
ATOM 3393 N N . LEU A 1 448 ? 66.605 22.263 -103.509 1.00 95.44 448 LEU A N 1
ATOM 3394 C CA . LEU A 1 448 ? 65.889 21.040 -103.901 1.00 95.44 448 LEU A CA 1
ATOM 3395 C C . LEU A 1 448 ? 65.972 20.761 -105.412 1.00 95.44 448 LEU A C 1
ATOM 3397 O O . LEU A 1 448 ? 66.073 19.603 -105.803 1.00 95.44 448 LEU A O 1
ATOM 3401 N N . SER A 1 449 ? 66.004 21.793 -106.264 1.00 94.38 449 SER A N 1
ATOM 3402 C CA . SER A 1 449 ? 66.152 21.634 -107.723 1.00 94.38 449 SER A CA 1
ATOM 3403 C C . SER A 1 449 ? 67.477 20.990 -108.145 1.00 94.38 449 SER A C 1
ATOM 3405 O O . SER A 1 449 ? 67.587 20.486 -109.260 1.00 94.38 449 SER A O 1
ATOM 3407 N N . SER A 1 450 ? 68.485 20.999 -107.270 1.00 94.88 450 SER A N 1
ATOM 3408 C CA . SER A 1 450 ? 69.775 20.341 -107.495 1.00 94.88 450 SER A CA 1
ATOM 3409 C C . SER A 1 450 ? 69.731 18.836 -107.206 1.00 94.88 450 SER A C 1
ATOM 3411 O O . SER A 1 450 ? 70.721 18.147 -107.451 1.00 94.88 450 SER A O 1
ATOM 3413 N N . TYR A 1 451 ? 68.609 18.316 -106.700 1.00 96.38 451 TYR A N 1
ATOM 3414 C CA . TYR A 1 451 ? 68.391 16.899 -106.435 1.00 96.38 451 TYR A CA 1
ATOM 3415 C C . TYR A 1 451 ? 67.528 16.254 -107.512 1.00 96.38 451 TYR A C 1
ATOM 3417 O O . TYR A 1 451 ? 66.487 16.771 -107.912 1.00 96.38 451 TYR A O 1
ATOM 3425 N N . THR A 1 452 ? 67.923 15.054 -107.911 1.00 95.44 452 THR A N 1
ATOM 3426 C CA . THR A 1 452 ? 67.064 14.137 -108.645 1.00 95.44 452 THR A CA 1
ATOM 3427 C C . THR A 1 452 ? 66.314 13.278 -107.636 1.00 95.44 452 THR A C 1
ATOM 3429 O O . THR A 1 452 ? 66.933 12.580 -106.829 1.00 95.44 452 THR A O 1
ATOM 3432 N N . ARG A 1 453 ? 64.978 13.327 -107.680 1.00 96.00 453 ARG A N 1
ATOM 3433 C CA . ARG A 1 453 ? 64.127 12.398 -106.934 1.00 96.00 453 ARG A CA 1
ATOM 3434 C C . ARG A 1 453 ? 63.903 11.138 -107.760 1.00 96.00 453 ARG A C 1
ATOM 3436 O O . ARG A 1 453 ? 63.394 11.225 -108.876 1.00 96.00 453 ARG A O 1
ATOM 3443 N N . SER A 1 454 ? 64.189 9.985 -107.182 1.00 95.12 454 SER A N 1
ATOM 3444 C CA . SER A 1 454 ? 63.809 8.682 -107.712 1.00 95.12 454 SER A CA 1
ATOM 3445 C C . SER A 1 454 ? 63.007 7.884 -106.689 1.00 95.12 454 SER A C 1
ATOM 3447 O O . SER A 1 454 ? 62.934 8.219 -105.503 1.00 95.12 454 SER A O 1
ATOM 3449 N N . ASP A 1 455 ? 62.382 6.826 -107.188 1.00 95.50 455 ASP A N 1
ATOM 3450 C CA . ASP A 1 455 ? 61.644 5.863 -106.392 1.00 95.50 455 ASP A CA 1
ATOM 3451 C C . ASP A 1 455 ? 62.484 4.593 -106.285 1.00 95.50 455 ASP A C 1
ATOM 3453 O O . ASP A 1 455 ? 62.886 4.031 -107.304 1.00 95.50 455 ASP A O 1
ATOM 3457 N N . VAL A 1 456 ? 62.740 4.138 -105.062 1.00 95.31 456 VAL A N 1
ATOM 3458 C CA . VAL A 1 456 ? 63.485 2.902 -104.793 1.00 95.31 456 VAL A CA 1
ATOM 3459 C C . VAL A 1 456 ? 62.669 2.022 -103.852 1.00 95.31 456 VAL A C 1
ATOM 3461 O O . VAL A 1 456 ? 61.912 2.529 -103.022 1.00 95.31 456 VAL A O 1
ATOM 3464 N N . SER A 1 457 ? 62.769 0.703 -104.005 1.00 94.50 457 SER A N 1
ATOM 3465 C CA . SER A 1 457 ? 62.220 -0.237 -103.029 1.00 94.50 457 SER A CA 1
ATOM 3466 C C . SER A 1 457 ? 63.342 -0.681 -102.098 1.00 94.50 457 SER A C 1
ATOM 3468 O O . SER A 1 457 ? 64.398 -1.071 -102.580 1.00 94.50 457 SER A O 1
ATOM 3470 N N . VAL A 1 458 ? 63.132 -0.575 -100.786 1.00 93.62 458 VAL A N 1
ATOM 3471 C CA . VAL A 1 458 ? 64.096 -0.995 -99.759 1.00 93.62 458 VAL A CA 1
ATOM 3472 C C . VAL A 1 458 ? 63.397 -1.967 -98.823 1.00 93.62 458 VAL A C 1
ATOM 3474 O O . VAL A 1 458 ? 62.399 -1.613 -98.194 1.00 93.62 458 VAL A O 1
ATOM 3477 N N . ASN A 1 459 ? 63.885 -3.202 -98.766 1.00 91.50 459 ASN A N 1
ATOM 3478 C CA . ASN A 1 459 ? 63.269 -4.343 -98.094 1.00 91.50 459 ASN A CA 1
ATOM 3479 C C . ASN A 1 459 ? 61.774 -4.494 -98.439 1.00 91.50 459 ASN A C 1
ATOM 3481 O O . ASN A 1 459 ? 60.941 -4.726 -97.567 1.00 91.50 459 ASN A O 1
ATOM 3485 N N . GLY A 1 460 ? 61.418 -4.293 -99.714 1.00 90.25 460 GLY A N 1
ATOM 3486 C CA . GLY A 1 460 ? 60.034 -4.365 -100.199 1.00 90.25 460 GLY A CA 1
ATOM 3487 C C . GLY A 1 460 ? 59.150 -3.152 -99.873 1.00 90.25 460 GLY A C 1
ATOM 3488 O O . GLY A 1 460 ? 57.980 -3.133 -100.258 1.00 90.25 460 GLY A O 1
ATOM 3489 N N . HIS A 1 461 ? 59.678 -2.113 -99.216 1.00 93.50 461 HIS A N 1
ATOM 3490 C CA . HIS A 1 461 ? 58.944 -0.884 -98.908 1.00 93.50 461 HIS A CA 1
ATOM 3491 C C . HIS A 1 461 ? 59.281 0.245 -99.893 1.00 93.50 461 HIS A C 1
ATOM 3493 O O . HIS A 1 461 ? 60.429 0.356 -100.324 1.00 93.50 461 HIS A O 1
ATOM 3499 N N . PRO A 1 462 ? 58.313 1.098 -100.275 1.00 96.00 462 PRO A N 1
ATOM 3500 C CA . PRO A 1 462 ? 58.563 2.195 -101.198 1.00 96.00 462 PRO A CA 1
ATOM 3501 C C . PRO A 1 462 ? 59.245 3.372 -100.491 1.00 96.00 462 PRO A C 1
ATOM 3503 O O . PRO A 1 462 ? 58.732 3.903 -99.507 1.00 96.00 462 PRO A O 1
ATOM 3506 N N . TYR A 1 463 ? 60.362 3.830 -101.048 1.00 97.56 463 TYR A N 1
ATOM 3507 C CA . TYR A 1 463 ? 61.134 4.974 -100.567 1.00 97.56 463 TYR A CA 1
ATOM 3508 C C . TYR A 1 463 ? 61.191 6.080 -101.623 1.00 97.56 463 TYR A C 1
ATOM 3510 O O . TYR A 1 463 ? 61.252 5.804 -102.826 1.00 97.56 463 TYR A O 1
ATOM 3518 N N . TYR A 1 464 ? 61.184 7.334 -101.169 1.00 97.44 464 TYR A N 1
ATOM 3519 C CA . TYR A 1 464 ? 61.683 8.443 -101.975 1.00 97.44 464 TYR A CA 1
ATOM 3520 C C . TYR A 1 464 ? 63.178 8.561 -101.745 1.00 97.44 464 TYR A C 1
ATOM 3522 O O . TYR A 1 464 ? 63.624 8.610 -100.600 1.00 97.44 464 TYR A O 1
ATOM 3530 N N . LEU A 1 465 ? 63.935 8.647 -102.832 1.00 97.12 465 LEU A N 1
ATOM 3531 C CA . LEU A 1 465 ? 65.370 8.862 -102.811 1.00 97.12 465 LEU A CA 1
ATOM 3532 C C . LEU A 1 465 ? 65.685 10.184 -103.492 1.00 97.12 465 LEU A C 1
ATOM 3534 O O . LEU A 1 465 ? 65.293 10.420 -104.629 1.00 97.12 465 LEU A O 1
ATOM 3538 N N . TYR A 1 466 ? 66.408 11.041 -102.793 1.00 97.19 466 TYR A N 1
ATOM 3539 C CA . TYR A 1 466 ? 66.905 12.311 -103.287 1.00 97.19 466 TYR A CA 1
ATOM 3540 C C . TYR A 1 466 ? 68.415 12.205 -103.407 1.00 97.19 466 TYR A C 1
ATOM 3542 O O . TYR A 1 466 ? 69.113 12.115 -102.399 1.00 97.19 466 TYR A O 1
ATOM 3550 N N . LEU A 1 467 ? 68.911 12.214 -104.643 1.00 96.62 467 LEU A N 1
ATOM 3551 C CA . LEU A 1 467 ? 70.335 12.176 -104.959 1.00 96.62 467 LEU A CA 1
ATOM 3552 C C . LEU A 1 467 ? 70.740 13.491 -105.609 1.00 96.62 467 LEU A C 1
ATOM 3554 O O . LEU A 1 467 ? 70.098 13.937 -106.559 1.00 96.62 467 LEU A O 1
ATOM 3558 N N . LEU A 1 468 ? 71.813 14.109 -105.127 1.00 95.75 468 LEU A N 1
ATOM 3559 C CA . LEU A 1 468 ? 72.349 15.313 -105.752 1.00 95.75 468 LEU A CA 1
ATOM 3560 C C . LEU A 1 468 ? 72.728 15.021 -107.217 1.00 95.75 468 LEU A C 1
ATOM 3562 O O . LEU A 1 468 ? 73.482 14.089 -107.499 1.00 95.75 468 LEU A O 1
ATOM 3566 N N . THR A 1 469 ? 72.192 15.799 -108.157 1.00 94.00 469 THR A N 1
ATOM 3567 C CA . THR A 1 469 ? 72.281 15.508 -109.598 1.00 94.00 469 THR A CA 1
ATOM 3568 C C . THR A 1 469 ? 73.720 15.593 -110.106 1.00 94.00 469 THR A C 1
ATOM 3570 O O . THR A 1 469 ? 74.192 14.705 -110.819 1.00 94.00 469 THR A O 1
ATOM 3573 N N . VAL A 1 470 ? 74.431 16.647 -109.705 1.00 93.38 470 VAL A N 1
ATOM 3574 C CA . VAL A 1 470 ? 75.815 16.920 -110.107 1.00 93.38 470 VAL A CA 1
ATOM 3575 C C . VAL A 1 470 ? 76.730 16.636 -108.914 1.00 93.38 470 VAL A C 1
ATOM 3577 O O . VAL A 1 470 ? 76.428 17.112 -107.819 1.00 93.38 470 VAL A O 1
ATOM 3580 N N . PRO A 1 471 ? 77.816 15.856 -109.078 1.00 93.44 471 PRO A N 1
ATOM 3581 C CA . PRO A 1 471 ? 78.777 15.655 -108.002 1.00 93.44 471 PRO A CA 1
ATOM 3582 C C . PRO A 1 471 ? 79.430 16.983 -107.608 1.00 93.44 471 PRO A C 1
ATOM 3584 O O . PRO A 1 471 ? 79.685 17.847 -108.447 1.00 93.44 471 PRO A O 1
ATOM 3587 N N . VAL A 1 472 ? 79.696 17.139 -106.318 1.00 93.31 472 VAL A N 1
ATOM 3588 C CA . VAL A 1 472 ? 80.314 18.330 -105.738 1.00 93.31 472 VAL A CA 1
ATOM 3589 C C . VAL A 1 472 ? 81.467 17.936 -104.824 1.00 93.31 472 VAL A C 1
ATOM 3591 O O . VAL A 1 472 ? 81.481 16.854 -104.229 1.00 93.31 472 VAL A O 1
ATOM 3594 N N . THR A 1 473 ? 82.415 18.859 -104.676 1.00 93.56 473 THR A N 1
ATOM 3595 C CA . THR A 1 473 ? 83.424 18.824 -103.616 1.00 93.56 473 THR A CA 1
ATOM 3596 C C . THR A 1 473 ? 83.067 19.896 -102.598 1.00 93.56 473 THR A C 1
ATOM 3598 O O . THR A 1 473 ? 83.088 21.085 -102.911 1.00 93.56 473 THR A O 1
ATOM 3601 N N . ALA A 1 474 ? 82.695 19.475 -101.392 1.00 88.62 474 ALA A N 1
ATOM 3602 C CA . ALA A 1 474 ? 82.252 20.361 -100.324 1.00 88.62 474 ALA A CA 1
ATOM 3603 C C . ALA A 1 474 ? 82.654 19.806 -98.953 1.00 88.62 474 ALA A C 1
ATOM 3605 O O . ALA A 1 474 ? 82.762 18.594 -98.773 1.00 88.62 474 ALA A O 1
ATOM 3606 N N . SER A 1 475 ? 82.860 20.690 -97.977 1.00 91.94 475 SER A N 1
ATOM 3607 C CA . SER A 1 475 ? 83.226 20.315 -96.609 1.00 91.94 475 SER A CA 1
ATOM 3608 C C . SER A 1 475 ? 82.393 21.100 -95.602 1.00 91.94 475 SER A C 1
ATOM 3610 O O . SER A 1 475 ? 82.258 22.316 -95.733 1.00 91.94 475 SER A O 1
ATOM 3612 N N . GLY A 1 476 ? 81.830 20.411 -94.607 1.00 91.06 476 GLY A N 1
ATOM 3613 C CA . GLY A 1 476 ? 81.116 21.037 -93.489 1.00 91.06 476 GLY A CA 1
ATOM 3614 C C . GLY A 1 476 ? 79.733 21.617 -93.818 1.00 91.06 476 GLY A C 1
ATOM 3615 O O . GLY A 1 476 ? 79.230 22.453 -93.070 1.00 91.06 476 GLY A O 1
ATOM 3616 N N . VAL A 1 477 ? 79.100 21.199 -94.916 1.00 92.25 477 VAL A N 1
ATOM 3617 C CA . VAL A 1 477 ? 77.822 21.769 -95.372 1.00 92.25 477 VAL A CA 1
ATOM 3618 C C . VAL A 1 477 ? 76.671 21.352 -94.455 1.00 92.25 477 VAL A C 1
ATOM 3620 O O . VAL A 1 477 ? 76.645 20.248 -93.911 1.00 92.25 477 VAL A O 1
ATOM 3623 N N . THR A 1 478 ? 75.695 22.245 -94.293 1.00 94.81 478 THR A N 1
ATOM 3624 C CA . THR A 1 478 ? 74.416 21.943 -93.643 1.00 94.81 478 THR A CA 1
ATOM 3625 C C . THR A 1 478 ? 73.313 21.865 -94.683 1.00 94.81 478 THR A C 1
ATOM 3627 O O . THR A 1 478 ? 73.249 22.716 -95.570 1.00 94.81 478 THR A O 1
ATOM 3630 N N . GLN A 1 479 ? 72.445 20.865 -94.559 1.00 94.75 479 GLN A N 1
ATOM 3631 C CA . GLN A 1 479 ? 71.223 20.753 -95.342 1.00 94.75 479 GLN A CA 1
ATOM 3632 C C . GLN A 1 479 ? 70.019 20.504 -94.440 1.00 94.75 479 GLN A C 1
ATOM 3634 O O . GLN A 1 479 ? 70.052 19.661 -93.539 1.00 94.75 479 GLN A O 1
ATOM 3639 N N . ILE A 1 480 ? 68.965 21.274 -94.689 1.00 96.44 480 ILE A N 1
ATOM 3640 C CA . ILE A 1 480 ? 67.702 21.257 -93.958 1.00 96.44 480 ILE A CA 1
ATOM 3641 C C . ILE A 1 480 ? 66.628 20.756 -94.920 1.00 96.44 480 ILE A C 1
ATOM 3643 O O . ILE A 1 480 ? 66.218 21.470 -95.833 1.00 96.44 480 ILE A O 1
ATOM 3647 N N . TYR A 1 481 ? 66.187 19.527 -94.705 1.00 96.00 481 TYR A N 1
ATOM 3648 C CA . TYR A 1 481 ? 65.177 18.823 -95.483 1.00 96.00 481 TYR A CA 1
ATOM 3649 C C . TYR A 1 481 ? 63.801 19.045 -94.855 1.00 96.00 481 TYR A C 1
ATOM 3651 O O . TYR A 1 481 ? 63.652 18.885 -93.641 1.00 96.00 481 TYR A O 1
ATOM 3659 N N . LYS A 1 482 ? 62.803 19.427 -95.659 1.00 91.94 482 LYS A N 1
ATOM 3660 C CA . LYS A 1 482 ? 61.435 19.698 -95.196 1.00 91.94 482 LYS A CA 1
ATOM 3661 C C . LYS A 1 482 ? 60.352 19.079 -96.043 1.00 91.94 482 LYS A C 1
ATOM 3663 O O . LYS A 1 482 ? 60.407 19.111 -97.293 1.00 91.94 482 LYS A O 1
#

Sequence (482 aa):
MSLFKNDIQGNASVSRNLNVGGHANVNGDALINHNLVVKGWLDAPNIKGPLKGLYASEDSLTAAYPRPMPGWFALVGNTLPADVYRVEGGKWIPTGEKGGTFSLYLDQLETDVKDLTDEVKDIEELLSDGILLAETIAFTSTGTAASMTFTVLKRDGTTKQGSKPIPIATAEKAGMMTAADKKALSQAALDIIEINRKIATLETSTSEFQNKLNKEIADRKEADTNLQTLISALRRDFDALVGENASEAIDNFTEVLSFLDGLKDTEKLSTKLAALSVADEKLNADILELQKEVFPLQVTFSVSPSVIKAGQETTINLSWNAKRKERDVTAEADVTLDGVAVVGKTMAVNIVLSHGQYRQYQLRTEYAGMTVLSNQSVKGTLPTYFGTVDKTWAADEANVLALSELIIGDRPLTRTGISTNDGKTVLAYPKDFGALTSVKDGNGYEVLSSYTRSDVSVNGHPYYLYLLTVPVTASGVTQIYK

pLDDT: mean 87.96, std 9.68, range [38.69, 98.06]

Radius of gyration: 120.65 Å; chains: 1; bounding box: 204×110×282 Å

Foldseek 3Di:
DDDDDDDDPDDDDDDDDDDDPDDDDDPDDDDDPDDDDDPDDDDDPPDDDQEDEEAQALVRVCVVPVQHDARHKYFYHPDPQTWIWGDDPRGIDTPRDTDDDDDDDDDVVVVVVVVVVVVVVVVVVVQQVFDWDPVAWDWDDDPVWIKTKTWGAHPVRDIDIDIDTAFEDDPVDPGHYDPVVVVVVVVVVVVVVVVVVVVVVVVVVVVVVVVVVVVVVVVVVVVVVVVVVVVVVVVVVVCVVCDPVVVVVVVVVVVVVVVVVVVPCPVVVVVVVVVVVVVVVVVVVVVVVVQCVVWNWDKDWDKPPQFDAAQDKDKIKIFMWIDTPNDTCQQVKQKDKVNHTDHDGMDIDIDHHHAQDKDKIWIWIGDDHDIDIDIGIHGHHHWKFWAKAAPPDDPAQVSSVPGDTDGDNAFWDKDWFHFDDQIKIKIKGACVNPDWPFKAKPVGDTDQVQWDWDWYAHPNGIIIMTIRNGGDGDGGIMITTD

Secondary structure (DSSP, 8-state):
---------S----SS----SS----SS-----S----SS----TT---SEEEEESSHHHHHHH-SSPPTT-EEEESSSSSEEEEEEETTEEEEEEEEE-------HHHHHHHHHHHHHHHHHHHHGGG-EEEEEEEEEEE-SS-EEEEEEEE-TTS-EEEEEEEE-BB-SS-B-BPPHHHHHHHHHHHHHHHHHHHHHHHHHHHHHHHHHHHHHHHHHHHHHHHHHHHHHHHHHHHHHHHSSHHHHHHHHHHHHHHHHHHHH--HHHHHHHHHHHHHHHHHHHHHHHHHHHHHS--EEEEEEESSEEETTS-EEEEEEEEEEETTEE-TTTSEEEETTEE--SSEEEEEE---TT-EEEEEEEEEETTEEEEEEEEEEEEPPEEEEEEETT----HHHHHTSEEE--SSS-EEEEEEEEEEEEEEEEEEGGG---S-EEETTS-B-GGGEEEEEEEETTEEEEEEEESS-EEEEEEEEEE-